Protein AF-A0A1G4BLD8-F1 (afdb_monomer)

Radius of gyration: 28.98 Å; Cα contacts (8 Å, |Δi|>4): 776; chains: 1; bounding box: 70×83×92 Å

Structure (mmCIF, N/CA/C/O backbone):
data_AF-A0A1G4BLD8-F1
#
_entry.id   AF-A0A1G4BLD8-F1
#
loop_
_atom_site.group_PDB
_atom_site.id
_atom_site.type_symbol
_atom_site.label_atom_id
_atom_site.label_alt_id
_atom_site.label_comp_id
_atom_site.label_asym_id
_atom_site.label_entity_id
_atom_site.label_seq_id
_atom_site.pdbx_PDB_ins_code
_atom_site.Cartn_x
_atom_site.Cartn_y
_atom_site.Cartn_z
_atom_site.occupancy
_atom_site.B_iso_or_equiv
_atom_site.auth_seq_id
_atom_site.auth_comp_id
_atom_site.auth_asym_id
_atom_site.auth_atom_id
_atom_site.pdbx_PDB_model_num
ATOM 1 N N . MET A 1 1 ? -45.450 58.702 0.136 1.00 36.50 1 MET A N 1
ATOM 2 C CA . MET A 1 1 ? -46.357 57.974 1.043 1.00 36.50 1 MET A CA 1
ATOM 3 C C . MET A 1 1 ? -45.516 57.601 2.248 1.00 36.50 1 MET A C 1
ATOM 5 O O . MET A 1 1 ? -44.671 56.732 2.124 1.00 36.50 1 MET A O 1
ATOM 9 N N . GLU A 1 2 ? -45.336 58.562 3.153 1.00 28.69 2 GLU A N 1
ATOM 10 C CA . GLU A 1 2 ? -46.090 58.679 4.422 1.00 28.69 2 GLU A CA 1
ATOM 11 C C . GLU A 1 2 ? -45.689 57.574 5.415 1.00 28.69 2 GLU A C 1
ATOM 13 O O . GLU A 1 2 ? -45.928 56.407 5.141 1.00 28.69 2 GLU A O 1
ATOM 18 N N . TYR A 1 3 ? -44.812 57.903 6.386 1.00 24.97 3 TYR A N 1
ATOM 19 C CA . TYR A 1 3 ? -45.141 58.276 7.792 1.00 24.97 3 TYR A CA 1
ATOM 20 C C . TYR A 1 3 ? -45.575 56.994 8.568 1.00 24.97 3 TYR A C 1
ATOM 22 O O . TYR A 1 3 ? -46.477 56.313 8.114 1.00 24.97 3 TYR A O 1
ATOM 30 N N . LEU A 1 4 ? -45.001 56.511 9.687 1.00 29.45 4 LEU A N 1
ATOM 31 C CA . LEU A 1 4 ? -44.552 57.147 10.937 1.00 29.45 4 LEU A CA 1
ATOM 32 C C . LEU A 1 4 ? -43.985 56.089 11.932 1.00 29.45 4 LEU A C 1
ATOM 34 O O . LEU A 1 4 ? -44.529 54.994 12.036 1.00 29.45 4 LEU A O 1
ATOM 38 N N . HIS A 1 5 ? -42.955 56.461 12.706 1.00 26.45 5 HIS A N 1
ATOM 39 C CA . HIS A 1 5 ? -42.658 56.026 14.104 1.00 26.45 5 HIS A CA 1
ATOM 40 C C . HIS A 1 5 ? -43.734 56.670 15.049 1.00 26.45 5 HIS A C 1
ATOM 42 O O . HIS A 1 5 ? -44.397 57.568 14.528 1.00 26.45 5 HIS A O 1
ATOM 48 N N . PRO A 1 6 ? -43.919 56.420 16.380 1.00 40.66 6 PRO A N 1
ATOM 49 C CA . PRO A 1 6 ? -42.990 55.835 17.360 1.00 40.66 6 PRO A CA 1
ATOM 50 C C . PRO A 1 6 ? -43.598 55.117 18.624 1.00 40.66 6 PRO A C 1
ATOM 52 O O . PRO A 1 6 ? -44.803 55.071 18.831 1.00 40.66 6 PRO A O 1
ATOM 55 N N . ASP A 1 7 ? -42.702 54.613 19.485 1.00 28.22 7 ASP A N 1
ATOM 56 C CA . ASP A 1 7 ? -42.646 54.747 20.962 1.00 28.22 7 ASP A CA 1
ATOM 57 C C . ASP A 1 7 ? -43.702 54.202 21.968 1.00 28.22 7 ASP A C 1
ATOM 59 O O . ASP A 1 7 ? -44.849 54.631 22.035 1.00 28.22 7 ASP A O 1
ATOM 63 N N . SER A 1 8 ? -43.128 53.485 22.956 1.00 25.41 8 SER A N 1
ATOM 64 C CA . SER A 1 8 ? -43.262 53.677 24.422 1.00 25.41 8 SER A CA 1
ATOM 65 C C . SER A 1 8 ? -44.280 52.890 25.264 1.00 25.41 8 SER A C 1
ATOM 67 O O . SER A 1 8 ? -45.318 52.436 24.801 1.00 25.41 8 SER A O 1
ATOM 69 N N . PHE A 1 9 ? -43.937 52.866 26.567 1.00 28.73 9 PHE A N 1
ATOM 70 C CA . PHE A 1 9 ? -44.594 52.353 27.784 1.00 28.73 9 PHE A CA 1
ATOM 71 C C . PHE A 1 9 ? -44.217 50.919 28.208 1.00 28.73 9 PHE A C 1
ATOM 73 O O . PHE A 1 9 ? -44.201 50.019 27.386 1.00 28.73 9 PHE A O 1
ATOM 80 N N . ALA A 1 10 ? -43.984 50.547 29.472 1.00 27.55 10 ALA A N 1
ATOM 81 C CA . ALA A 1 10 ? -43.599 51.159 30.756 1.00 27.55 10 ALA A CA 1
ATOM 82 C C . ALA A 1 10 ? -43.988 50.135 31.854 1.00 27.55 10 ALA A C 1
ATOM 84 O O . ALA A 1 10 ? -45.129 49.702 31.866 1.00 27.55 10 ALA A O 1
ATOM 85 N N . LEU A 1 11 ? -43.043 49.797 32.747 1.00 25.11 11 LEU A N 1
ATOM 86 C CA . LEU A 1 11 ? -43.141 49.603 34.217 1.00 25.11 11 LEU A CA 1
ATOM 87 C C . LEU A 1 11 ? -44.318 48.871 34.925 1.00 25.11 11 LEU A C 1
ATOM 89 O O . LEU A 1 11 ? -45.465 48.907 34.509 1.00 25.11 11 LEU A O 1
ATOM 93 N N . LEU A 1 12 ? -43.974 48.409 36.148 1.00 25.59 12 LEU A N 1
ATOM 94 C CA . LEU A 1 12 ? -44.774 47.855 37.273 1.00 25.59 12 LEU A CA 1
ATOM 95 C C . LEU A 1 12 ? -44.975 46.326 37.245 1.00 25.59 12 LEU A C 1
ATOM 97 O O . LEU A 1 12 ? -45.239 45.760 36.199 1.00 25.59 12 LEU A O 1
ATOM 101 N N . SER A 1 13 ? -44.885 45.548 38.331 1.00 27.38 13 SER A N 1
ATOM 102 C CA . SER A 1 13 ? -44.732 45.754 39.790 1.00 27.38 13 SER A CA 1
ATOM 103 C C . SER A 1 13 ? -44.603 44.343 40.420 1.00 27.38 13 SER A C 1
ATOM 105 O O . SER A 1 13 ? -45.290 43.434 39.978 1.00 27.38 13 SER A O 1
ATOM 107 N N . ALA A 1 14 ? -43.615 44.045 41.267 1.00 26.66 14 ALA A N 1
ATOM 108 C CA . ALA A 1 14 ? -43.660 44.055 42.739 1.00 26.66 14 ALA A CA 1
ATOM 109 C C . ALA A 1 14 ? -44.417 42.896 43.463 1.00 26.66 14 ALA A C 1
ATOM 111 O O . ALA A 1 14 ? -45.641 42.877 43.478 1.00 26.66 14 ALA A O 1
ATOM 112 N N . TRP A 1 15 ? -43.635 42.108 44.238 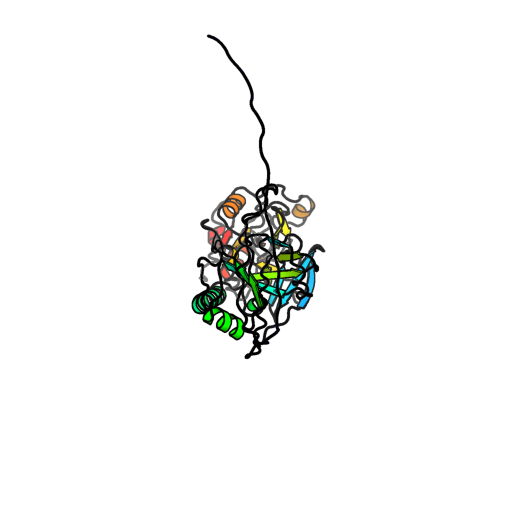1.00 26.22 15 TRP A N 1
ATOM 113 C CA . TRP A 1 15 ? -43.892 41.649 45.634 1.00 26.22 15 TRP A CA 1
ATOM 114 C C . TRP A 1 15 ? -44.706 40.329 45.873 1.00 26.22 15 TRP A C 1
ATOM 116 O O . TRP A 1 15 ? -45.299 39.810 44.938 1.00 26.22 15 TRP A O 1
ATOM 126 N N . PRO A 1 16 ? -44.627 39.680 47.069 1.00 44.59 16 PRO A N 1
ATOM 127 C CA . PRO A 1 16 ? -43.755 38.518 47.383 1.00 44.59 16 PRO A CA 1
ATOM 128 C C . PRO A 1 16 ? -44.524 37.388 48.133 1.00 44.59 16 PRO A C 1
ATOM 130 O O . PRO A 1 16 ? -45.746 37.435 48.150 1.00 44.59 16 PRO A O 1
ATOM 133 N N . ILE A 1 17 ? -43.840 36.425 48.798 1.00 27.92 17 ILE A N 1
ATOM 134 C CA . ILE A 1 17 ? -44.075 35.977 50.211 1.00 27.92 17 ILE A CA 1
ATOM 135 C C . ILE A 1 17 ? -43.635 34.515 50.510 1.00 27.92 17 ILE A C 1
ATOM 137 O O . ILE A 1 17 ? -44.126 33.558 49.928 1.00 27.92 17 ILE A O 1
ATOM 141 N N . GLN A 1 18 ? -42.724 34.428 51.493 1.00 27.41 18 GLN A N 1
ATOM 142 C CA . GLN A 1 18 ? -42.550 33.470 52.611 1.00 27.41 18 GLN A CA 1
ATOM 143 C C . GLN A 1 18 ? -42.287 31.955 52.425 1.00 27.41 18 GLN A C 1
ATOM 145 O O . GLN A 1 18 ? -43.149 31.154 52.090 1.00 27.41 18 GLN A O 1
ATOM 150 N N . ASN A 1 19 ? -41.087 31.590 52.899 1.00 31.39 19 ASN A N 1
ATOM 151 C CA . ASN A 1 19 ? -40.705 30.383 53.661 1.00 31.39 19 ASN A CA 1
ATOM 152 C C . ASN A 1 19 ? -41.587 30.177 54.922 1.00 31.39 19 ASN A C 1
ATOM 154 O O . ASN A 1 19 ? -42.021 31.191 55.477 1.00 31.39 19 ASN A O 1
ATOM 158 N N . PRO A 1 20 ? -41.764 28.947 55.476 1.00 37.38 20 PRO A N 1
ATOM 159 C CA . PRO A 1 20 ? -40.745 28.417 56.410 1.00 37.38 20 PRO A CA 1
ATOM 160 C C . PRO A 1 20 ? -40.609 26.874 56.583 1.00 37.38 20 PRO A C 1
ATOM 162 O O . PRO A 1 20 ? -41.570 26.121 56.528 1.00 37.38 20 PRO A O 1
ATOM 165 N N . LEU A 1 21 ? -39.364 26.465 56.885 1.00 27.05 21 LEU A N 1
ATOM 166 C CA . LEU A 1 21 ? -38.871 25.533 57.931 1.00 27.05 21 LEU A CA 1
ATOM 167 C C . LEU A 1 21 ? -39.675 24.257 58.305 1.00 27.05 21 LEU A C 1
ATOM 169 O O . LEU A 1 21 ? -40.769 24.354 58.847 1.00 27.05 21 LEU A O 1
ATOM 173 N N . THR A 1 22 ? -39.038 23.070 58.278 1.00 28.56 22 THR A N 1
ATOM 174 C CA . THR A 1 22 ? -38.459 22.376 59.470 1.00 28.56 22 THR A CA 1
ATOM 175 C C . THR A 1 22 ? -38.019 20.911 59.214 1.00 28.56 22 THR A C 1
ATOM 177 O O . THR A 1 22 ? -38.698 20.135 58.556 1.00 28.56 22 THR A O 1
ATOM 180 N N . ASN A 1 23 ? -36.845 20.586 59.778 1.00 25.28 23 ASN A N 1
ATOM 181 C CA . ASN A 1 23 ? -36.228 19.316 60.223 1.00 25.28 23 ASN A CA 1
ATOM 182 C C . ASN A 1 23 ? -36.955 17.955 60.062 1.00 25.28 23 ASN A C 1
ATOM 184 O O . ASN A 1 23 ? -38.036 17.761 60.604 1.00 25.28 23 ASN A O 1
ATOM 188 N N . SER A 1 24 ? -36.231 16.910 59.621 1.00 25.62 24 SER A N 1
ATOM 189 C CA . SER A 1 24 ? -35.529 15.950 60.516 1.00 25.62 24 SER A CA 1
ATOM 190 C C . SER A 1 24 ? -35.191 14.586 59.872 1.00 25.62 24 SER A C 1
ATOM 192 O O . SER A 1 24 ? -35.970 14.007 59.126 1.00 25.62 24 SER A O 1
ATOM 194 N N . SER A 1 25 ? -34.053 14.042 60.321 1.00 27.25 25 SER A N 1
ATOM 195 C CA . SER A 1 25 ? -33.676 12.620 60.444 1.00 27.25 25 SER A CA 1
ATOM 196 C C . SER A 1 25 ? -33.207 11.814 59.219 1.00 27.25 25 SER A C 1
ATOM 198 O O . SER A 1 25 ? -33.870 11.670 58.200 1.00 27.25 25 SER A O 1
ATOM 200 N N . GLN A 1 26 ? -32.006 11.259 59.407 1.00 27.52 26 GLN A N 1
ATOM 201 C CA . GLN A 1 26 ? -31.295 10.293 58.578 1.00 27.52 26 GLN A CA 1
ATOM 202 C C . GLN A 1 26 ? -31.992 8.924 58.573 1.00 27.52 26 GLN A C 1
ATOM 204 O O . GLN A 1 26 ? -32.399 8.429 59.623 1.00 27.52 26 GLN A O 1
ATOM 209 N N . SER A 1 27 ? -31.998 8.259 57.418 1.00 26.73 27 SER A N 1
ATOM 210 C CA . SER A 1 27 ? -32.019 6.798 57.327 1.00 26.73 27 SER A CA 1
ATOM 211 C C . SER A 1 27 ? -31.334 6.368 56.030 1.00 26.73 27 SER A C 1
ATOM 213 O O . SER A 1 27 ? -31.723 6.750 54.929 1.00 26.73 27 SER A O 1
ATOM 215 N N . THR A 1 28 ? -30.255 5.621 56.207 1.00 29.77 28 THR A N 1
ATOM 216 C CA . THR A 1 28 ? -29.416 4.958 55.212 1.00 29.77 28 THR A CA 1
ATOM 217 C C . THR A 1 28 ? -30.195 3.911 54.418 1.00 29.77 28 THR A C 1
ATOM 219 O O . THR A 1 28 ? -30.675 2.936 54.993 1.00 29.77 28 THR A O 1
ATOM 222 N N . SER A 1 29 ? -30.258 4.067 53.096 1.00 28.39 29 SER A N 1
ATOM 223 C CA . SER A 1 29 ? -30.400 2.956 52.145 1.00 28.39 29 SER A CA 1
ATOM 224 C C . SER A 1 29 ? -29.960 3.435 50.757 1.00 28.39 29 SER A C 1
ATOM 226 O O . SER A 1 29 ? -30.711 4.086 50.034 1.00 28.39 29 SER A O 1
ATOM 228 N N . ASP A 1 30 ? -28.703 3.151 50.413 1.00 26.78 30 ASP A N 1
ATOM 229 C CA . ASP A 1 30 ? -28.127 3.431 49.099 1.00 26.78 30 ASP A CA 1
ATOM 230 C C . ASP A 1 30 ? -28.758 2.511 48.045 1.00 26.78 30 ASP A C 1
ATOM 232 O O . ASP A 1 30 ? -28.301 1.402 47.780 1.00 26.78 30 ASP A O 1
ATOM 236 N N . PHE A 1 31 ? -29.845 2.987 47.444 1.00 27.98 31 PHE A N 1
ATOM 237 C CA . PHE A 1 31 ? -30.325 2.538 46.143 1.00 27.98 31 PHE A CA 1
ATOM 238 C C . PHE A 1 31 ? -29.864 3.565 45.107 1.00 27.98 31 PHE A C 1
ATOM 240 O O . PHE A 1 31 ? -30.338 4.702 45.106 1.00 27.98 31 PHE A O 1
ATOM 247 N N . TYR A 1 32 ? -28.953 3.171 44.213 1.00 27.02 32 TYR A N 1
ATOM 248 C CA . TYR A 1 32 ? -28.543 3.984 43.067 1.00 27.02 32 TYR A CA 1
ATOM 249 C C . TYR A 1 32 ? -29.757 4.276 42.167 1.00 27.02 32 TYR A C 1
ATOM 251 O O . TYR A 1 32 ? -30.127 3.485 41.302 1.00 27.02 32 TYR A O 1
ATOM 259 N N . ARG A 1 33 ? -30.391 5.434 42.372 1.00 24.23 33 ARG A N 1
ATOM 260 C CA . ARG A 1 33 ? -31.277 6.071 41.395 1.00 24.23 33 ARG A CA 1
ATOM 261 C C . ARG A 1 33 ? -30.409 6.878 40.433 1.00 24.23 33 ARG A C 1
ATOM 263 O O . ARG A 1 33 ? -29.765 7.839 40.848 1.00 24.23 33 ARG A O 1
ATOM 270 N N . LEU A 1 34 ? -30.416 6.507 39.151 1.00 27.50 34 LEU A N 1
ATOM 271 C CA . LEU A 1 34 ? -29.932 7.367 38.072 1.00 27.50 34 LEU A CA 1
ATOM 272 C C . LEU A 1 34 ? -30.760 8.661 38.074 1.00 27.50 34 LEU A C 1
ATOM 274 O O . LEU A 1 34 ? -31.916 8.674 37.649 1.00 27.50 34 LEU A O 1
ATOM 278 N N . ASN A 1 35 ? -30.166 9.747 38.564 1.00 24.56 35 ASN A N 1
ATOM 279 C CA . ASN A 1 35 ? -30.681 11.089 38.345 1.00 24.56 35 ASN A CA 1
ATOM 280 C C . ASN A 1 35 ? -30.452 11.469 36.882 1.00 24.56 35 ASN A C 1
ATOM 282 O O . ASN A 1 35 ? -29.320 11.563 36.412 1.00 24.56 35 ASN A O 1
ATOM 286 N N . VAL A 1 36 ? -31.555 11.712 36.182 1.00 38.72 36 VAL A N 1
ATOM 287 C CA . VAL A 1 36 ? -31.582 12.425 34.907 1.00 38.72 36 VAL A CA 1
ATOM 288 C C . VAL A 1 36 ? -31.177 13.876 35.193 1.00 38.72 36 VAL A C 1
ATOM 290 O O . VAL A 1 36 ? -31.897 14.590 35.889 1.00 38.72 36 VAL A O 1
ATOM 293 N N . LEU A 1 37 ? -30.018 14.306 34.689 1.00 25.27 37 LEU A N 1
ATOM 294 C CA . LEU A 1 37 ? -29.555 15.700 34.700 1.00 25.27 37 LEU A CA 1
ATOM 295 C C . LEU A 1 37 ? -29.176 16.147 33.268 1.00 25.27 37 LEU A C 1
ATOM 297 O O . LEU A 1 37 ? -28.914 15.299 32.414 1.00 25.27 37 LEU A O 1
ATOM 301 N N . PRO A 1 38 ? -29.255 17.460 32.974 1.00 27.12 38 PRO A N 1
ATOM 302 C CA . PRO A 1 38 ? -29.671 17.998 31.678 1.00 27.12 38 PRO A CA 1
ATOM 303 C C . PRO A 1 38 ? -28.539 18.182 30.656 1.00 27.12 38 PRO A C 1
ATOM 305 O O . PRO A 1 38 ? -27.357 18.176 30.984 1.00 27.12 38 PRO A O 1
ATOM 308 N N . MET A 1 39 ? -28.950 18.399 29.400 1.00 33.84 39 MET A N 1
ATOM 309 C CA . MET A 1 39 ? -28.124 18.727 28.231 1.00 33.84 39 MET A CA 1
ATOM 310 C C . MET A 1 39 ? -27.138 19.879 28.500 1.00 33.84 39 MET A C 1
ATOM 312 O O . MET A 1 39 ? -27.516 21.045 28.413 1.00 33.84 39 MET A O 1
ATOM 316 N N . ALA A 1 40 ? -25.865 19.567 28.743 1.00 26.03 40 ALA A N 1
ATOM 317 C CA . ALA A 1 40 ? -24.742 20.483 28.543 1.00 26.03 40 ALA A CA 1
ATOM 318 C C . ALA A 1 40 ? -23.426 19.690 28.442 1.00 26.03 40 ALA A C 1
ATOM 320 O O . ALA A 1 40 ? -23.140 18.863 29.298 1.00 26.03 40 ALA A O 1
ATOM 321 N N . ALA A 1 41 ? -22.647 19.969 27.390 1.00 26.53 41 ALA A N 1
ATOM 322 C CA . ALA A 1 41 ? -21.329 19.407 27.066 1.00 26.53 41 ALA A CA 1
ATOM 323 C C . ALA A 1 41 ? -21.277 17.873 26.877 1.00 26.53 41 ALA A C 1
ATOM 325 O O . ALA A 1 41 ? -21.076 17.101 27.810 1.00 26.53 41 ALA A O 1
ATOM 326 N N . ARG A 1 42 ? -21.390 17.425 25.616 1.00 34.38 42 ARG A N 1
ATOM 327 C CA . ARG A 1 42 ? -21.068 16.050 25.198 1.00 34.38 42 ARG A CA 1
ATOM 328 C C . ARG A 1 42 ? -19.558 15.812 25.345 1.00 34.38 42 ARG A C 1
ATOM 330 O O . ARG A 1 42 ? -18.800 15.982 24.396 1.00 34.38 42 ARG A O 1
ATOM 337 N N . ALA A 1 43 ? -19.132 15.470 26.556 1.00 29.70 43 ALA A N 1
ATOM 338 C CA . ALA A 1 43 ? -17.792 14.986 26.847 1.00 29.70 43 ALA A CA 1
ATOM 339 C C . ALA A 1 43 ? -17.560 13.626 26.165 1.00 29.70 43 ALA A C 1
ATOM 341 O O . ALA A 1 43 ? -18.489 12.815 26.061 1.00 29.70 43 ALA A O 1
ATOM 342 N N . LEU A 1 44 ? -16.320 13.389 25.712 1.00 35.28 44 LEU A N 1
ATOM 343 C CA . LEU A 1 44 ? -15.824 12.075 25.293 1.00 35.28 44 LEU A CA 1
ATOM 344 C C . LEU A 1 44 ? -16.286 11.032 26.322 1.00 35.28 44 LEU A C 1
ATOM 346 O O . LEU A 1 44 ? -15.841 11.062 27.466 1.00 35.28 44 LEU A O 1
ATOM 350 N N . HIS A 1 45 ? -17.171 10.116 25.937 1.00 32.12 45 HIS A N 1
ATOM 351 C CA . HIS A 1 45 ? -17.447 8.954 26.774 1.00 32.12 45 HIS A CA 1
ATOM 352 C C . HIS A 1 45 ? -16.359 7.922 26.482 1.00 32.12 45 HIS A C 1
ATOM 354 O O . HIS A 1 45 ? -16.499 7.072 25.604 1.00 32.12 45 HIS A O 1
ATOM 360 N N . PHE A 1 46 ? -15.244 8.035 27.206 1.00 36.66 46 PHE A N 1
ATOM 361 C CA . PHE A 1 46 ? -14.245 6.976 27.300 1.00 36.66 46 PHE A CA 1
ATOM 362 C C . PHE A 1 46 ? -14.864 5.830 28.103 1.00 36.66 46 PHE A C 1
ATOM 364 O O . PHE A 1 46 ? -14.733 5.751 29.320 1.00 36.66 46 PHE A O 1
ATOM 371 N N . VAL A 1 47 ? -15.583 4.935 27.431 1.00 35.78 47 VAL A N 1
ATOM 372 C CA . VAL A 1 47 ? -15.947 3.659 28.041 1.00 35.78 47 VAL A CA 1
ATOM 373 C C . VAL A 1 47 ? -14.786 2.706 27.787 1.00 35.78 47 VAL A C 1
ATOM 375 O O . VAL A 1 47 ? -14.817 1.887 26.873 1.00 35.78 47 VAL A O 1
ATOM 378 N N . CYS A 1 48 ? -13.735 2.827 28.603 1.00 34.12 48 CYS A N 1
ATOM 379 C CA . CYS A 1 48 ? -12.812 1.717 28.805 1.00 34.12 48 CYS A CA 1
ATOM 380 C C . CYS A 1 48 ? -13.603 0.626 29.533 1.00 34.12 48 CYS A C 1
ATOM 382 O O . CYS A 1 48 ? -13.596 0.547 30.760 1.00 34.12 48 CYS A O 1
ATOM 384 N N . LEU A 1 49 ? -14.306 -0.215 28.775 1.00 35.72 49 LEU A N 1
ATOM 385 C CA . LEU A 1 49 ? -14.655 -1.542 29.253 1.00 35.72 49 LEU A CA 1
ATOM 386 C C . LEU A 1 49 ? -13.327 -2.278 29.417 1.00 35.72 49 LEU A C 1
ATOM 388 O O . LEU A 1 49 ? -12.828 -2.916 28.495 1.00 35.72 49 LEU A O 1
ATOM 392 N N . ALA A 1 50 ? -12.720 -2.138 30.596 1.00 34.31 50 ALA A N 1
ATOM 393 C CA . ALA A 1 50 ? -11.751 -3.094 31.090 1.00 34.31 50 ALA A CA 1
ATOM 394 C C . ALA A 1 50 ? -12.531 -4.389 31.336 1.00 34.31 50 ALA A C 1
ATOM 396 O O . ALA A 1 50 ? -12.918 -4.706 32.459 1.00 34.31 50 ALA A O 1
ATOM 397 N N . GLY A 1 51 ? -12.854 -5.096 30.250 1.00 33.00 51 GLY A N 1
ATOM 398 C CA . GLY A 1 51 ? -13.287 -6.472 30.344 1.00 33.00 51 GLY A CA 1
ATOM 399 C C . GLY A 1 51 ? -12.183 -7.205 31.085 1.00 33.00 51 GLY A C 1
ATOM 400 O O . GLY A 1 51 ? -11.015 -7.121 30.702 1.00 33.00 51 GLY A O 1
ATOM 401 N N . ILE A 1 52 ? -12.536 -7.882 32.173 1.00 36.97 52 ILE A N 1
ATOM 402 C CA . ILE A 1 52 ? -11.696 -8.946 32.706 1.00 36.97 52 ILE A CA 1
ATOM 403 C C . ILE A 1 52 ? -11.546 -9.910 31.529 1.00 36.97 52 ILE A C 1
ATOM 405 O O . ILE A 1 52 ? -12.492 -10.617 31.197 1.00 36.97 52 ILE A O 1
ATOM 409 N N . ALA A 1 53 ? -10.418 -9.832 30.820 1.00 38.22 53 ALA A N 1
ATOM 410 C CA . ALA A 1 53 ? -10.118 -10.702 29.700 1.00 38.22 53 ALA A CA 1
ATOM 411 C C . ALA A 1 53 ? -10.085 -12.125 30.258 1.00 38.22 53 ALA A C 1
ATOM 413 O O . ALA A 1 53 ? -9.127 -12.531 30.911 1.00 38.22 53 ALA A O 1
ATOM 414 N N . THR A 1 54 ? -11.176 -12.864 30.087 1.00 39.44 54 THR A N 1
ATOM 415 C CA . THR A 1 54 ? -11.270 -14.262 30.519 1.00 39.44 54 THR A CA 1
ATOM 416 C C . THR A 1 54 ? -10.463 -15.175 29.597 1.00 39.44 54 THR A C 1
ATOM 418 O O . THR A 1 54 ? -10.111 -16.287 29.983 1.00 39.44 54 THR A O 1
ATOM 421 N N . THR A 1 55 ? -10.081 -14.676 28.420 1.00 44.41 55 THR A N 1
ATOM 422 C CA . THR A 1 55 ? -9.139 -15.293 27.489 1.00 44.41 55 THR A CA 1
ATOM 423 C C . THR A 1 55 ? -8.023 -14.305 27.165 1.00 44.41 55 THR A C 1
ATOM 425 O O . THR A 1 55 ? -8.265 -13.259 26.564 1.00 44.41 55 THR A O 1
ATOM 428 N N . ILE A 1 56 ? -6.787 -14.633 27.551 1.00 52.00 56 ILE A N 1
ATOM 429 C CA . ILE A 1 56 ? -5.597 -13.942 27.046 1.00 52.00 56 ILE A CA 1
ATOM 430 C C . ILE A 1 56 ? -5.502 -14.301 25.561 1.00 52.00 56 ILE A C 1
ATOM 432 O O . ILE A 1 56 ? -5.062 -15.394 25.212 1.00 52.00 56 ILE A O 1
ATOM 436 N N . VAL A 1 57 ? -5.985 -13.419 24.687 1.00 68.38 57 VAL A N 1
ATOM 437 C CA . VAL A 1 57 ? -5.738 -13.543 23.249 1.00 68.38 57 VAL A CA 1
ATOM 438 C C . VAL A 1 57 ? -4.279 -13.165 23.026 1.00 68.38 57 VAL A C 1
ATOM 440 O O . VAL A 1 57 ? -3.893 -12.015 23.229 1.00 68.38 57 VAL A O 1
ATOM 443 N N . GLU A 1 58 ? -3.456 -14.147 22.665 1.00 76.75 58 GLU A N 1
ATOM 444 C CA . GLU A 1 58 ? -2.047 -13.924 22.354 1.00 76.75 58 GLU A CA 1
ATOM 445 C C . GLU A 1 58 ? -1.944 -13.081 21.075 1.00 76.75 58 GLU A C 1
ATOM 447 O O . GLU A 1 58 ? -2.354 -13.506 19.994 1.00 76.75 58 GLU A O 1
ATOM 452 N N . ARG A 1 59 ? -1.440 -11.851 21.216 1.00 86.62 59 ARG A N 1
ATOM 453 C CA . ARG A 1 59 ? -1.132 -10.942 20.108 1.00 86.62 59 ARG A CA 1
ATOM 454 C C . ARG A 1 59 ? 0.360 -10.716 20.036 1.00 86.62 59 ARG A C 1
ATOM 456 O O . ARG A 1 59 ? 1.043 -10.707 21.062 1.00 86.62 59 ARG A O 1
ATOM 463 N N . ASN A 1 60 ? 0.855 -10.464 18.832 1.00 90.44 60 ASN A N 1
ATOM 464 C CA . ASN A 1 60 ? 2.236 -10.048 18.692 1.00 90.44 60 ASN A CA 1
ATOM 465 C C . ASN A 1 60 ? 2.390 -8.611 19.214 1.00 90.44 60 ASN A C 1
ATOM 467 O O . ASN A 1 60 ? 1.652 -7.729 18.768 1.00 90.44 60 ASN A O 1
ATOM 471 N N . PRO A 1 61 ? 3.344 -8.346 20.120 1.00 88.88 61 PRO A N 1
ATOM 472 C CA . PRO A 1 61 ? 3.564 -7.000 20.622 1.00 88.88 61 PRO A CA 1
ATOM 473 C C . PRO A 1 61 ? 4.061 -6.081 19.503 1.00 88.88 61 PRO A C 1
ATOM 475 O O . PRO A 1 61 ? 4.878 -6.480 18.665 1.00 88.88 61 PRO A O 1
ATOM 478 N N . LEU A 1 62 ? 3.608 -4.827 19.526 1.00 92.75 62 LEU A N 1
ATOM 479 C CA . LEU A 1 62 ? 4.132 -3.798 18.638 1.00 92.75 62 LEU A CA 1
ATOM 480 C C . LEU A 1 62 ? 5.586 -3.498 18.997 1.00 92.75 62 LEU A C 1
ATOM 482 O O . LEU A 1 62 ? 5.894 -3.045 20.098 1.00 92.75 62 LEU A O 1
ATOM 486 N N . THR A 1 63 ? 6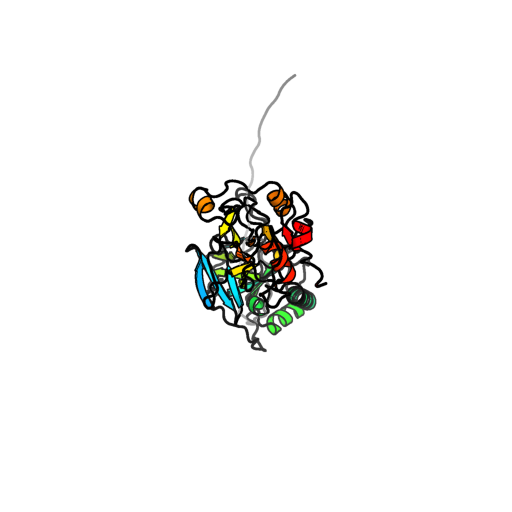.478 -3.717 18.035 1.00 92.81 63 THR A N 1
ATOM 487 C CA . THR A 1 63 ? 7.898 -3.379 18.167 1.00 92.81 63 THR A CA 1
ATOM 488 C C . THR A 1 63 ? 8.238 -2.252 17.203 1.00 92.81 63 THR A C 1
ATOM 490 O O . THR A 1 63 ? 8.244 -2.455 15.989 1.00 92.81 63 THR A O 1
ATOM 493 N N . LEU A 1 64 ? 8.509 -1.054 17.726 1.00 88.31 64 LEU A N 1
ATOM 494 C CA . LEU A 1 64 ? 9.008 0.065 16.923 1.00 88.31 64 LEU A CA 1
ATOM 495 C C . LEU A 1 64 ? 10.430 -0.246 16.449 1.00 88.31 64 LEU A C 1
ATOM 497 O O . LEU A 1 64 ? 11.292 -0.594 17.251 1.00 88.31 64 LEU A O 1
ATOM 501 N N . SER A 1 65 ? 10.670 -0.110 15.147 1.00 84.31 65 SER A N 1
ATOM 502 C CA . SER A 1 65 ? 11.976 -0.362 14.541 1.00 84.31 65 SER A CA 1
ATOM 503 C C . SER A 1 65 ? 12.764 0.935 14.365 1.00 84.31 65 SER A C 1
ATOM 505 O O . SER A 1 65 ? 13.811 1.111 14.980 1.00 84.31 65 SER A O 1
ATOM 507 N N . HIS A 1 66 ? 12.272 1.852 13.531 1.00 83.25 66 HIS A N 1
ATOM 508 C CA . HIS A 1 66 ? 12.933 3.120 13.217 1.00 83.25 66 HIS A CA 1
ATOM 509 C C . HIS A 1 66 ? 11.938 4.111 12.601 1.00 83.25 66 HIS A C 1
ATOM 511 O O . HIS A 1 66 ? 10.780 3.769 12.347 1.00 83.25 66 HIS A O 1
ATOM 517 N N . THR A 1 67 ? 12.387 5.345 12.369 1.00 85.38 67 THR A N 1
ATOM 518 C CA . THR A 1 67 ? 11.612 6.370 11.667 1.00 85.38 67 THR A CA 1
ATOM 519 C C . THR A 1 67 ? 12.052 6.514 10.212 1.00 85.38 67 THR A C 1
ATOM 521 O O . THR A 1 67 ? 13.240 6.456 9.897 1.00 85.38 67 THR A O 1
ATOM 524 N N . VAL A 1 68 ? 11.087 6.732 9.321 1.00 81.75 68 VAL A N 1
ATOM 525 C CA . VAL A 1 68 ? 11.295 7.087 7.912 1.00 81.75 68 VAL A CA 1
ATOM 526 C C . VAL A 1 68 ? 11.072 8.587 7.766 1.00 81.75 68 VAL A C 1
ATOM 528 O O . VAL A 1 68 ? 10.144 9.150 8.349 1.00 81.75 68 VAL A O 1
ATOM 531 N N . ASN A 1 69 ? 11.965 9.259 7.034 1.00 73.94 69 ASN A N 1
ATOM 532 C CA . ASN A 1 69 ? 11.950 10.717 6.852 1.00 73.94 69 ASN A CA 1
ATOM 533 C C . ASN A 1 69 ? 11.918 11.511 8.178 1.00 73.94 69 ASN A C 1
ATOM 535 O O . ASN A 1 69 ? 11.458 12.648 8.224 1.00 73.94 69 ASN A O 1
ATOM 539 N N . GLY A 1 70 ? 12.395 10.895 9.269 1.00 68.00 70 GLY A N 1
ATOM 540 C CA . GLY A 1 70 ? 12.417 11.466 10.616 1.00 68.00 70 GLY A CA 1
ATOM 541 C C . GLY A 1 70 ? 11.053 11.610 11.300 1.00 68.00 70 GLY A C 1
ATOM 542 O O . GLY A 1 70 ? 11.023 12.108 12.423 1.00 68.00 70 GLY A O 1
ATOM 543 N N . LEU A 1 71 ? 9.950 11.193 10.663 1.00 78.81 71 LEU A N 1
ATOM 544 C CA . LEU A 1 71 ? 8.591 11.500 11.130 1.00 78.81 71 LEU A CA 1
ATOM 545 C C . LEU A 1 71 ? 7.601 10.322 11.043 1.00 78.81 71 LEU A C 1
ATOM 547 O O . LEU A 1 71 ? 6.710 10.235 11.882 1.00 78.81 71 LEU A O 1
ATOM 551 N N . ASP A 1 72 ? 7.735 9.425 10.064 1.00 88.38 72 ASP A N 1
ATOM 552 C CA . ASP A 1 72 ? 6.861 8.251 9.922 1.00 88.38 72 ASP A CA 1
ATOM 553 C C . ASP A 1 72 ? 7.449 7.052 10.676 1.00 88.38 72 ASP A C 1
ATOM 555 O O . ASP A 1 72 ? 8.667 6.877 10.702 1.00 88.38 72 ASP A O 1
ATOM 559 N N . HIS A 1 73 ? 6.617 6.203 11.281 1.00 90.88 73 HIS A N 1
ATOM 560 C CA . HIS A 1 73 ? 7.085 5.090 12.113 1.00 90.88 73 HIS A CA 1
ATOM 561 C C . HIS A 1 73 ? 7.042 3.753 11.375 1.00 90.88 73 HIS A C 1
ATOM 563 O O . HIS A 1 73 ? 6.013 3.365 10.827 1.00 90.88 73 HIS A O 1
ATOM 569 N N . VAL A 1 74 ? 8.144 3.003 11.423 1.00 93.75 74 VAL A N 1
ATOM 570 C CA . VAL A 1 74 ? 8.179 1.595 11.015 1.00 93.75 74 VAL A CA 1
ATOM 571 C C . VAL A 1 74 ? 8.084 0.726 12.255 1.00 93.75 74 VAL A C 1
ATOM 573 O O . VAL A 1 74 ? 8.860 0.887 13.199 1.00 93.75 74 VAL A O 1
ATOM 576 N N . PHE A 1 75 ? 7.149 -0.215 12.247 1.00 95.06 75 PHE A N 1
ATOM 577 C CA . PHE A 1 75 ? 6.922 -1.128 13.360 1.00 95.06 75 PHE A CA 1
ATOM 578 C C . PHE A 1 75 ? 6.656 -2.550 12.871 1.00 95.06 75 PHE A C 1
ATOM 580 O O . PHE A 1 75 ? 6.353 -2.782 11.699 1.00 95.06 75 PHE A O 1
ATOM 587 N N . GLN A 1 76 ? 6.783 -3.509 13.780 1.00 95.44 76 GLN A N 1
ATOM 588 C CA . GLN A 1 76 ? 6.535 -4.921 13.521 1.00 95.44 76 GLN A CA 1
ATOM 589 C C . GLN A 1 76 ? 5.426 -5.459 14.417 1.00 95.44 76 GLN A C 1
ATOM 591 O O . GLN A 1 76 ? 5.340 -5.099 15.591 1.00 95.44 76 GLN A O 1
ATOM 596 N N . LEU A 1 77 ? 4.613 -6.345 13.840 1.00 94.56 77 LEU A N 1
ATOM 597 C CA . LEU A 1 77 ? 3.682 -7.224 14.545 1.00 94.56 77 LEU A CA 1
ATOM 598 C C . LEU A 1 77 ? 4.025 -8.655 14.124 1.00 94.56 77 LEU A C 1
ATOM 600 O O . LEU A 1 77 ? 3.707 -9.093 13.014 1.00 94.56 77 LEU A O 1
ATOM 604 N N . GLY A 1 78 ? 4.774 -9.349 14.980 1.00 91.62 78 GLY A N 1
ATOM 605 C CA . GLY A 1 78 ? 5.301 -10.681 14.697 1.00 91.62 78 GLY A CA 1
ATOM 606 C C . GLY A 1 78 ? 6.326 -10.625 13.567 1.00 91.62 78 GLY A C 1
ATOM 607 O O . GLY A 1 78 ? 7.315 -9.905 13.653 1.00 91.62 78 GLY A O 1
ATOM 608 N N . ASN A 1 79 ? 6.076 -11.356 12.481 1.00 90.81 79 ASN A N 1
ATOM 609 C CA . ASN A 1 79 ? 6.938 -11.367 11.293 1.00 90.81 79 ASN A CA 1
ATOM 610 C C . ASN A 1 79 ? 6.521 -10.358 10.205 1.00 90.81 79 ASN A C 1
ATOM 612 O O . ASN A 1 79 ? 7.058 -10.392 9.096 1.00 90.81 79 ASN A O 1
ATOM 616 N N . ARG A 1 80 ? 5.535 -9.495 10.479 1.00 94.44 80 ARG A N 1
ATOM 617 C CA . ARG A 1 80 ? 5.019 -8.517 9.515 1.00 94.44 80 ARG A CA 1
ATOM 618 C C . ARG A 1 80 ? 5.517 -7.122 9.866 1.00 94.44 80 ARG A C 1
ATOM 620 O O . ARG A 1 80 ? 5.313 -6.656 10.984 1.00 94.44 80 ARG A O 1
ATOM 627 N N . SER A 1 81 ? 6.116 -6.454 8.887 1.00 95.56 81 SER A N 1
ATOM 628 C CA . SER A 1 81 ? 6.561 -5.063 8.994 1.00 95.56 81 SER A CA 1
ATOM 629 C C . SER A 1 81 ? 5.514 -4.112 8.424 1.00 95.56 81 SER A C 1
ATOM 631 O O . SER A 1 81 ? 4.900 -4.398 7.391 1.00 95.56 81 SER A O 1
ATOM 633 N N . TYR A 1 82 ? 5.351 -2.962 9.067 1.00 96.81 82 TYR A N 1
ATOM 634 C CA . TYR A 1 82 ? 4.398 -1.928 8.688 1.00 96.81 82 TYR A CA 1
ATOM 635 C C . TYR A 1 82 ? 5.036 -0.542 8.740 1.00 96.81 82 TYR A C 1
ATOM 637 O O . TYR A 1 82 ? 5.950 -0.297 9.523 1.00 96.81 82 TYR A O 1
ATOM 645 N N . LEU A 1 83 ? 4.512 0.363 7.921 1.00 96.25 83 LEU A N 1
ATOM 646 C CA . LEU A 1 83 ? 4.751 1.801 7.969 1.00 96.25 83 LEU A CA 1
ATOM 647 C C . LEU A 1 83 ? 3.475 2.487 8.458 1.00 96.25 83 LEU A C 1
ATOM 649 O O . LEU A 1 83 ? 2.408 2.240 7.898 1.00 96.25 83 LEU A O 1
ATOM 653 N N . ALA A 1 84 ? 3.588 3.366 9.446 1.00 94.62 84 ALA A N 1
ATOM 654 C CA . ALA A 1 84 ? 2.549 4.306 9.844 1.00 94.62 84 ALA A CA 1
ATOM 655 C C . ALA A 1 84 ? 2.915 5.723 9.397 1.00 94.62 84 ALA A C 1
ATOM 657 O O . ALA A 1 84 ? 4.020 6.192 9.670 1.00 94.62 84 ALA A O 1
ATOM 658 N N . THR A 1 85 ? 1.975 6.422 8.757 1.00 91.69 85 THR A N 1
ATOM 659 C CA . THR A 1 85 ? 2.167 7.811 8.303 1.00 91.69 85 THR A CA 1
ATOM 660 C C . THR A 1 85 ? 1.951 8.819 9.432 1.00 91.69 85 THR A C 1
ATOM 662 O O . THR A 1 85 ? 1.101 9.707 9.342 1.00 91.69 85 THR A O 1
ATOM 665 N N . SER A 1 86 ? 2.686 8.658 10.529 1.00 86.44 86 SER A N 1
ATOM 666 C CA . SER A 1 86 ? 2.562 9.456 11.755 1.00 86.44 86 SER A CA 1
ATOM 667 C C . SER A 1 86 ? 2.853 10.945 11.555 1.00 86.44 86 SER A C 1
ATOM 669 O O . SER A 1 86 ? 2.348 11.785 12.302 1.00 86.44 86 SER A O 1
ATOM 671 N N . ALA A 1 87 ? 3.589 11.293 10.496 1.00 85.31 87 ALA A N 1
ATOM 672 C CA . ALA A 1 87 ? 3.829 12.669 10.077 1.00 85.31 87 ALA A CA 1
ATOM 673 C C . ALA A 1 87 ? 2.580 13.365 9.500 1.00 85.31 87 ALA A C 1
ATOM 675 O O . ALA A 1 87 ? 2.501 14.593 9.473 1.00 85.31 87 ALA A O 1
ATOM 676 N N . SER A 1 88 ? 1.615 12.583 9.009 1.00 84.88 88 SER A N 1
ATOM 677 C CA . SER A 1 88 ? 0.364 13.042 8.392 1.00 84.88 88 SER A CA 1
ATOM 678 C C . SER A 1 88 ? -0.800 12.165 8.876 1.00 84.88 88 SER A C 1
ATOM 680 O O . SER A 1 88 ? -1.315 11.327 8.128 1.00 84.88 88 SER A O 1
ATOM 682 N N . PRO A 1 89 ? -1.193 12.293 10.160 1.00 85.06 89 PRO A N 1
ATOM 683 C CA . PRO A 1 89 ? -2.250 11.465 10.722 1.00 85.06 89 PRO A CA 1
ATOM 684 C C . PRO A 1 89 ? -3.570 11.714 9.985 1.00 85.06 89 PRO A C 1
ATOM 686 O O . PRO A 1 89 ? -3.899 12.846 9.632 1.00 85.06 89 PRO A O 1
ATOM 689 N N . LEU A 1 90 ? -4.351 10.650 9.794 1.00 83.19 90 LEU A N 1
ATOM 690 C CA . LEU A 1 90 ? -5.680 10.721 9.180 1.00 83.19 90 LEU A CA 1
ATOM 691 C C . LEU A 1 90 ? -6.647 11.534 10.036 1.00 83.19 90 LEU A C 1
ATOM 693 O O . LEU A 1 90 ? -7.536 12.201 9.515 1.00 83.19 90 LEU A O 1
ATOM 697 N N . HIS A 1 91 ? -6.495 11.434 11.355 1.00 79.25 91 HIS A N 1
ATOM 698 C CA . HIS A 1 91 ? -7.341 12.130 12.306 1.00 79.25 91 HIS A CA 1
ATOM 699 C C . HIS A 1 91 ? -6.570 12.415 13.596 1.00 79.25 91 HIS A C 1
ATOM 701 O O . HIS A 1 91 ? -5.777 11.592 14.055 1.00 79.25 91 HIS A O 1
ATOM 707 N N . VAL A 1 92 ? -6.849 13.563 14.211 1.00 80.12 92 VAL A N 1
ATOM 708 C CA . VAL A 1 92 ? -6.370 13.918 15.551 1.00 80.12 92 VAL A CA 1
ATOM 709 C C . VAL A 1 92 ? -7.581 14.182 16.437 1.00 80.12 92 VAL A C 1
ATOM 711 O O . VAL A 1 92 ? -8.463 14.954 16.069 1.00 80.12 92 VAL A O 1
ATOM 714 N N . VAL A 1 93 ? -7.672 13.492 17.568 1.00 74.50 93 VAL A N 1
ATOM 715 C CA . VAL A 1 93 ? -8.795 13.581 18.508 1.00 74.50 93 VAL A CA 1
ATOM 716 C C . VAL A 1 93 ? -8.275 14.151 19.821 1.00 74.50 93 VAL A C 1
ATOM 718 O O . VAL A 1 93 ? -7.339 13.606 20.401 1.00 74.50 93 VAL A O 1
ATOM 721 N N . ALA A 1 94 ? -8.876 15.237 20.305 1.00 66.56 94 ALA A N 1
ATOM 722 C CA . ALA A 1 94 ? -8.568 15.754 21.634 1.00 66.56 94 ALA A CA 1
ATOM 723 C C . ALA A 1 94 ? -9.070 14.774 22.698 1.00 66.56 94 ALA A C 1
ATOM 725 O O . ALA A 1 94 ? -10.210 14.306 22.637 1.00 66.56 94 ALA A O 1
ATOM 726 N N . THR A 1 95 ? -8.231 14.464 23.678 1.00 61.31 95 THR A N 1
ATOM 727 C CA . THR A 1 95 ? -8.616 13.552 24.750 1.00 61.31 95 THR A CA 1
ATOM 728 C C . THR A 1 95 ? -9.236 14.285 25.932 1.00 61.31 95 THR A C 1
ATOM 730 O O . THR A 1 95 ? -8.767 15.352 26.321 1.00 61.31 95 THR A O 1
ATOM 733 N N . ALA A 1 96 ? -10.251 13.683 26.561 1.00 51.16 96 ALA A N 1
ATOM 734 C CA . ALA A 1 96 ? -10.639 14.051 27.922 1.00 51.16 96 ALA A CA 1
ATOM 735 C C . ALA A 1 96 ? -9.537 13.631 28.915 1.00 51.16 96 ALA A C 1
ATOM 737 O O . ALA A 1 96 ? -8.733 12.750 28.608 1.00 51.16 96 ALA A O 1
ATOM 738 N N . ALA A 1 97 ? -9.514 14.239 30.106 1.00 43.56 97 ALA A N 1
ATOM 739 C CA . ALA A 1 97 ? -8.474 14.040 31.123 1.00 43.56 97 ALA A CA 1
ATOM 740 C C . ALA A 1 97 ? -8.220 12.563 31.512 1.00 43.56 97 ALA A C 1
ATOM 742 O O . ALA A 1 97 ? -7.119 12.237 31.942 1.00 43.56 97 ALA A O 1
ATOM 743 N N . ASP A 1 98 ? -9.186 11.666 31.287 1.00 43.62 98 ASP A N 1
ATOM 744 C CA . ASP A 1 98 ? -9.097 10.236 31.615 1.00 43.62 98 ASP A CA 1
ATOM 745 C C . ASP A 1 98 ? -8.437 9.365 30.521 1.00 43.62 98 ASP A C 1
ATOM 747 O O . ASP A 1 98 ? -8.206 8.174 30.728 1.00 43.62 98 ASP A O 1
ATOM 751 N N . ALA A 1 99 ? -8.075 9.923 29.356 1.00 47.62 99 ALA A N 1
ATOM 752 C CA . ALA A 1 99 ? -7.384 9.174 28.292 1.00 47.62 99 ALA A CA 1
ATOM 753 C C . ALA A 1 99 ? -5.884 8.940 28.559 1.00 47.62 99 ALA A C 1
ATOM 755 O O . ALA A 1 99 ? -5.173 8.397 27.711 1.00 47.62 99 ALA A O 1
ATOM 756 N N . GLN A 1 100 ? -5.407 9.304 29.751 1.00 49.12 100 GLN A N 1
ATOM 757 C CA . GLN A 1 100 ? -4.034 9.107 30.234 1.00 49.12 100 GLN A CA 1
ATOM 758 C C . GLN A 1 100 ? -3.581 7.628 30.253 1.00 49.12 100 GLN A C 1
ATOM 760 O O . GLN A 1 100 ? -2.423 7.341 30.540 1.00 49.12 100 GLN A O 1
ATOM 765 N N . ALA A 1 101 ? -4.462 6.676 29.923 1.00 55.16 101 ALA A N 1
ATOM 766 C CA . ALA A 1 101 ? -4.189 5.239 29.882 1.00 55.16 101 ALA A CA 1
ATOM 767 C C . ALA A 1 101 ? -3.613 4.714 28.546 1.00 55.16 101 ALA A C 1
ATOM 769 O O . ALA A 1 101 ? -3.472 3.497 28.386 1.00 55.16 101 ALA A O 1
ATOM 770 N N . ILE A 1 102 ? -3.341 5.574 27.558 1.00 63.66 102 ILE A N 1
ATOM 771 C CA . ILE A 1 102 ? -2.592 5.200 26.346 1.00 63.66 102 ILE A CA 1
ATOM 772 C C . ILE A 1 102 ? -1.237 5.895 26.408 1.00 63.66 102 ILE A C 1
ATOM 774 O O . ILE A 1 102 ? -1.125 7.088 26.134 1.00 63.66 102 ILE A O 1
ATOM 778 N N . THR A 1 103 ? -0.222 5.139 26.810 1.00 67.81 103 THR A N 1
ATOM 779 C CA . THR A 1 103 ? 1.144 5.632 27.035 1.00 67.81 103 THR A CA 1
ATOM 780 C C . THR A 1 103 ? 2.125 5.198 25.947 1.00 67.81 103 THR A C 1
ATOM 782 O O . THR A 1 103 ? 3.235 5.718 25.896 1.00 67.81 103 THR A O 1
ATOM 785 N N . ALA A 1 104 ? 1.724 4.272 25.070 1.00 81.38 104 ALA A N 1
ATOM 786 C CA . ALA A 1 104 ? 2.532 3.754 23.971 1.00 81.38 104 ALA A CA 1
ATOM 787 C C . ALA A 1 104 ? 1.691 3.617 22.687 1.00 81.38 104 ALA A C 1
ATOM 789 O O . ALA A 1 104 ? 0.469 3.462 22.788 1.00 81.38 104 ALA A O 1
ATOM 790 N N . PRO A 1 105 ? 2.322 3.660 21.496 1.00 89.31 105 PRO A N 1
ATOM 791 C CA . PRO A 1 105 ? 1.648 3.364 20.239 1.00 89.31 105 PRO A CA 1
ATOM 792 C C . PRO A 1 105 ? 1.015 1.974 20.252 1.00 89.31 105 PRO A C 1
ATOM 794 O O . PRO A 1 105 ? 1.667 1.005 20.640 1.00 89.31 105 PRO A O 1
ATOM 797 N N . ALA A 1 106 ? -0.233 1.883 19.801 1.00 90.81 106 ALA A N 1
ATOM 798 C CA . ALA A 1 106 ? -1.000 0.645 19.798 1.00 90.81 106 ALA A CA 1
ATOM 799 C C . ALA A 1 106 ? -1.622 0.385 18.415 1.00 90.81 106 ALA A C 1
ATOM 801 O O . ALA A 1 106 ? -2.161 1.313 17.798 1.00 90.81 106 ALA A O 1
ATOM 802 N N . PRO A 1 107 ? -1.595 -0.862 17.918 1.00 94.50 107 PRO A N 1
ATOM 803 C CA . PRO A 1 107 ? -2.423 -1.277 16.796 1.00 94.50 107 PRO A CA 1
ATOM 804 C C . PRO A 1 107 ? -3.905 -1.058 17.110 1.00 94.50 107 PRO A C 1
ATOM 806 O O . PRO A 1 107 ? -4.394 -1.383 18.193 1.00 94.50 107 PRO A O 1
ATOM 809 N N . ALA A 1 108 ? -4.642 -0.519 16.149 1.00 94.31 108 ALA A N 1
ATOM 810 C CA . ALA A 1 108 ? -6.071 -0.307 16.289 1.00 94.31 108 ALA A CA 1
ATOM 811 C C . ALA A 1 108 ? -6.817 -0.675 15.008 1.00 94.31 108 ALA A C 1
ATOM 813 O O . ALA A 1 108 ? -6.247 -0.707 13.921 1.00 94.31 108 ALA A O 1
ATOM 814 N N . THR A 1 109 ? -8.117 -0.918 15.133 1.00 95.81 109 THR A N 1
ATOM 815 C CA . THR A 1 109 ? -9.028 -1.145 14.012 1.00 95.81 109 THR A CA 1
ATOM 816 C C . THR A 1 109 ? -10.184 -0.174 14.114 1.00 95.81 109 THR A C 1
ATOM 818 O O . THR A 1 109 ? -10.905 -0.178 15.108 1.00 95.81 109 THR A O 1
ATOM 821 N N . HIS A 1 110 ? -10.392 0.637 13.083 1.00 93.81 110 HIS A N 1
ATOM 822 C CA . HIS A 1 110 ? -11.557 1.498 12.986 1.00 93.81 110 HIS A CA 1
ATOM 823 C C . HIS A 1 110 ? -12.713 0.795 12.269 1.00 93.81 110 HIS A C 1
ATOM 825 O O . HIS A 1 110 ? -12.559 0.278 11.160 1.00 93.81 110 HIS A O 1
ATOM 831 N N . ILE A 1 111 ? -13.884 0.797 12.901 1.00 92.88 111 ILE A N 1
ATOM 832 C CA . ILE A 1 111 ? -15.133 0.269 12.358 1.00 92.88 111 ILE A CA 1
ATOM 833 C C . ILE A 1 111 ? -16.163 1.396 12.351 1.00 92.88 111 ILE A C 1
ATOM 835 O O . ILE A 1 111 ? -16.462 1.999 13.384 1.00 92.88 111 ILE A O 1
ATOM 839 N N . ILE A 1 112 ? -16.724 1.647 11.170 1.00 89.44 112 ILE A N 1
ATOM 840 C CA . ILE A 1 112 ? -17.867 2.541 11.010 1.00 89.44 112 ILE A CA 1
ATOM 841 C C . ILE A 1 112 ? -19.130 1.735 11.308 1.00 89.44 112 ILE A C 1
ATOM 843 O O . ILE A 1 112 ? -19.343 0.652 10.769 1.00 89.44 112 ILE A O 1
ATOM 847 N N . VAL A 1 113 ? -19.966 2.267 12.185 1.00 87.12 113 VAL A N 1
ATOM 848 C CA . VAL A 1 113 ? -21.221 1.683 12.641 1.00 87.12 113 VAL A CA 1
ATOM 849 C C . VAL A 1 113 ? -22.379 2.448 12.014 1.00 87.12 113 VAL A C 1
ATOM 851 O O . VAL A 1 113 ? -22.415 3.679 12.015 1.00 87.12 113 VAL A O 1
ATOM 854 N N . THR A 1 114 ? -23.365 1.710 11.511 1.00 84.31 114 THR A N 1
ATOM 855 C CA . THR A 1 114 ? -24.552 2.265 10.840 1.00 84.31 114 THR A CA 1
ATOM 856 C C . THR A 1 114 ? -25.848 2.082 11.638 1.00 84.31 114 THR A C 1
ATOM 858 O O . THR A 1 114 ? -26.918 2.456 11.166 1.00 84.31 114 THR A O 1
ATOM 861 N N . SER A 1 115 ? -25.772 1.548 12.861 1.00 83.06 115 SER A N 1
ATOM 862 C CA . SER A 1 115 ? -26.912 1.284 13.747 1.00 83.06 115 SER A CA 1
ATOM 863 C C . SER A 1 115 ? -26.802 2.020 15.087 1.00 83.06 115 SER A C 1
ATOM 865 O O . SER A 1 115 ? -25.714 2.320 15.573 1.00 83.06 115 SER A O 1
ATOM 867 N N . THR A 1 116 ? -27.937 2.285 15.741 1.00 83.25 116 THR A N 1
ATOM 868 C CA . THR A 1 116 ? -27.985 2.858 17.104 1.00 83.25 116 THR A CA 1
ATOM 869 C C . THR A 1 116 ? -27.632 1.844 18.197 1.00 83.25 116 THR A C 1
ATOM 871 O O . THR A 1 116 ? -27.236 2.227 19.297 1.00 83.25 116 THR A O 1
ATOM 874 N N . VAL A 1 117 ? -27.761 0.550 17.903 1.00 87.88 117 VAL A N 1
ATOM 875 C CA . VAL A 1 117 ? -27.369 -0.553 18.784 1.00 87.88 117 VAL A CA 1
ATOM 876 C C . VAL A 1 117 ? -26.371 -1.425 18.037 1.00 87.88 117 VAL A C 1
ATOM 878 O O . VAL A 1 117 ? -26.671 -1.931 16.955 1.00 87.88 117 VAL A O 1
ATOM 881 N N . ILE A 1 118 ? -25.179 -1.558 18.606 1.00 89.94 118 ILE A N 1
ATOM 882 C CA . ILE A 1 118 ? -24.099 -2.395 18.090 1.00 89.94 118 ILE A CA 1
ATOM 883 C C . ILE A 1 118 ? -24.229 -3.752 18.767 1.00 89.94 118 ILE A C 1
ATOM 885 O O . ILE A 1 118 ? -24.209 -3.812 19.995 1.00 89.94 118 ILE A O 1
ATOM 889 N N . THR A 1 119 ? -24.361 -4.806 17.966 1.00 93.75 119 THR A N 1
ATOM 890 C CA . THR A 1 119 ? -24.499 -6.189 18.435 1.00 93.75 119 THR A CA 1
ATOM 891 C C . THR A 1 119 ? -23.173 -6.940 18.314 1.00 93.75 119 THR A C 1
ATOM 893 O O . THR A 1 119 ? -22.310 -6.581 17.507 1.00 93.75 119 THR A O 1
ATOM 896 N N . GLY A 1 120 ? -23.008 -8.015 19.085 1.00 92.69 120 GLY A N 1
ATOM 897 C CA . GLY A 1 120 ? -21.845 -8.900 18.989 1.00 92.69 120 GLY A CA 1
ATOM 898 C C . GLY A 1 120 ? -21.717 -9.526 17.607 1.00 92.69 120 GLY A C 1
ATOM 899 O O . GLY A 1 120 ? -20.626 -9.535 17.045 1.00 92.69 120 GLY A O 1
ATOM 900 N N . GLN A 1 121 ? -22.840 -9.937 17.011 1.00 94.31 121 GLN A N 1
ATOM 901 C CA . GLN A 1 121 ? -22.864 -10.488 15.655 1.00 94.31 121 GLN A CA 1
ATOM 902 C C . GLN A 1 121 ? -22.320 -9.491 14.623 1.00 94.31 121 GLN A C 1
ATOM 904 O O . GLN A 1 121 ? -21.488 -9.859 13.802 1.00 94.31 121 GLN A O 1
ATOM 909 N N . TYR A 1 122 ? -22.714 -8.213 14.703 1.00 94.06 122 TYR A N 1
ATOM 910 C CA . TYR A 1 122 ? -22.213 -7.180 13.791 1.00 94.06 122 TYR A CA 1
ATOM 911 C C . TYR A 1 122 ? -20.687 -7.031 13.868 1.00 94.06 122 TYR A C 1
ATOM 913 O O . TYR A 1 122 ? -20.013 -6.942 12.838 1.00 94.06 122 TYR A O 1
ATOM 921 N N . LEU A 1 123 ? -20.134 -7.014 15.086 1.00 94.44 123 LEU A N 1
ATOM 922 C CA . LEU A 1 123 ? -18.688 -6.921 15.291 1.00 94.44 123 LEU A CA 1
ATOM 923 C C . LEU A 1 123 ? -17.970 -8.171 14.775 1.00 94.44 123 LEU A C 1
ATOM 925 O O . LEU A 1 123 ? -16.970 -8.040 14.074 1.00 94.44 123 LEU A O 1
ATOM 929 N N . GLN A 1 124 ? -18.493 -9.364 15.069 1.00 94.25 124 GLN A N 1
ATOM 930 C CA . GLN A 1 124 ? -17.925 -10.633 14.604 1.00 94.25 124 GLN A CA 1
ATOM 931 C C . GLN A 1 124 ? -17.906 -10.719 13.078 1.00 94.25 124 GLN A C 1
ATOM 933 O O . GLN A 1 124 ? -16.857 -11.004 12.505 1.00 94.25 124 GLN A O 1
ATOM 938 N N . ASP A 1 125 ? -19.025 -10.403 12.424 1.00 95.00 125 ASP A N 1
ATOM 939 C CA . ASP A 1 125 ? -19.142 -10.435 10.965 1.00 95.00 125 ASP A CA 1
ATOM 940 C C . ASP A 1 125 ? -18.193 -9.427 10.309 1.00 95.00 125 ASP A C 1
ATOM 942 O O . ASP A 1 125 ? -17.518 -9.744 9.328 1.00 95.00 125 ASP A O 1
ATOM 946 N N . THR A 1 126 ? -18.087 -8.221 10.877 1.00 95.19 126 THR A N 1
ATOM 947 C CA . THR A 1 126 ? -17.178 -7.182 10.372 1.00 95.19 126 THR A CA 1
ATOM 948 C C . THR A 1 126 ? -15.717 -7.607 10.507 1.00 95.19 126 THR A C 1
ATOM 950 O O . THR A 1 126 ? -14.957 -7.514 9.545 1.00 95.19 126 THR A O 1
ATOM 953 N N . ILE A 1 127 ? -15.317 -8.123 11.674 1.00 95.00 127 ILE A N 1
ATOM 954 C CA . ILE A 1 127 ? -13.946 -8.593 11.919 1.00 95.00 127 ILE A CA 1
ATOM 955 C C . ILE A 1 127 ? -13.612 -9.778 11.005 1.00 95.00 127 ILE A C 1
ATOM 957 O O . ILE A 1 127 ? -12.544 -9.795 10.392 1.00 95.00 127 ILE A O 1
ATOM 961 N N . ALA A 1 128 ? -14.520 -10.749 10.883 1.00 94.62 128 ALA A N 1
ATOM 962 C CA . ALA A 1 128 ? -14.337 -11.911 10.019 1.00 94.62 128 ALA A CA 1
ATOM 963 C C . ALA A 1 128 ? -14.155 -11.496 8.554 1.00 94.62 128 ALA A C 1
ATOM 965 O O . ALA A 1 128 ? -13.258 -11.995 7.876 1.00 94.62 128 ALA A O 1
ATOM 966 N N . ARG A 1 129 ? -14.951 -10.529 8.087 1.00 95.00 129 ARG A N 1
ATOM 967 C CA . ARG A 1 129 ? -14.830 -9.967 6.741 1.00 95.00 129 ARG A CA 1
ATOM 968 C C . ARG A 1 129 ? -13.493 -9.259 6.527 1.00 95.00 129 ARG A C 1
ATOM 970 O O . ARG A 1 129 ? -12.814 -9.544 5.545 1.00 95.00 129 ARG A O 1
ATOM 977 N N . TYR A 1 130 ? -13.064 -8.409 7.463 1.00 95.25 130 TYR A N 1
ATOM 978 C CA . TYR A 1 130 ? -11.768 -7.723 7.372 1.00 95.25 130 TYR A CA 1
ATOM 979 C C . TYR A 1 130 ? -10.595 -8.710 7.305 1.00 95.25 130 TYR A C 1
ATOM 981 O O . TYR A 1 130 ? -9.666 -8.508 6.525 1.00 95.25 130 TYR A O 1
ATOM 989 N N . LEU A 1 131 ? -10.646 -9.795 8.086 1.00 94.12 131 LEU A N 1
ATOM 990 C CA . LEU A 1 131 ? -9.631 -10.856 8.062 1.00 94.12 131 LEU A CA 1
ATOM 991 C C . LEU A 1 131 ? -9.628 -11.655 6.751 1.00 94.12 131 LEU A C 1
ATOM 993 O O . LEU A 1 131 ? -8.578 -12.163 6.360 1.00 94.12 131 LEU A O 1
ATOM 997 N N . ALA A 1 132 ? -10.777 -11.781 6.085 1.00 92.06 132 ALA A N 1
ATOM 998 C CA . ALA A 1 132 ? -10.907 -12.535 4.842 1.00 92.06 132 ALA A CA 1
ATOM 999 C C . ALA A 1 132 ? -10.489 -11.731 3.597 1.00 92.06 132 ALA A C 1
ATOM 1001 O O . ALA A 1 132 ? -9.934 -12.300 2.659 1.00 92.06 132 ALA A O 1
ATOM 1002 N N . GLU A 1 133 ? -10.758 -10.424 3.570 1.00 87.06 133 GLU A N 1
ATOM 1003 C CA . GLU A 1 133 ? -10.646 -9.601 2.355 1.00 87.06 133 GLU A CA 1
ATOM 1004 C C . GLU A 1 133 ? -9.310 -8.850 2.217 1.00 87.06 133 GLU A C 1
ATOM 1006 O O . GLU A 1 133 ? -8.932 -8.445 1.110 1.00 87.06 133 GLU A O 1
ATOM 1011 N N . ASP A 1 134 ? -8.572 -8.645 3.314 1.00 90.00 134 ASP A N 1
ATOM 1012 C CA . ASP A 1 134 ? -7.395 -7.779 3.316 1.00 90.00 134 ASP A CA 1
ATOM 1013 C C . ASP A 1 134 ? -6.132 -8.430 3.888 1.00 90.00 134 ASP A C 1
ATOM 1015 O O . ASP A 1 134 ? -5.995 -8.684 5.078 1.00 90.00 134 ASP A O 1
ATOM 1019 N N . TYR A 1 135 ? -5.125 -8.585 3.028 1.00 87.38 135 TYR A N 1
ATOM 1020 C CA . TYR A 1 135 ? -3.815 -9.124 3.405 1.00 87.38 135 TYR A CA 1
ATOM 1021 C C . TYR A 1 135 ? -2.964 -8.173 4.268 1.00 87.38 135 TYR A C 1
ATOM 1023 O O . TYR A 1 135 ? -1.877 -8.555 4.706 1.00 87.38 135 TYR A O 1
ATOM 1031 N N . VAL A 1 136 ? -3.386 -6.920 4.469 1.00 94.00 136 VAL A N 1
ATOM 1032 C CA . VAL A 1 136 ? -2.711 -5.970 5.373 1.00 94.00 136 VAL A CA 1
ATOM 1033 C C . VAL A 1 136 ? -3.229 -6.140 6.800 1.00 94.00 136 VAL A C 1
ATOM 1035 O O . VAL A 1 136 ? -2.429 -6.134 7.732 1.00 94.00 136 VAL A O 1
ATOM 1038 N N . PHE A 1 137 ? -4.533 -6.352 6.962 1.00 95.38 137 PHE A N 1
ATOM 1039 C CA . PHE A 1 137 ? -5.172 -6.595 8.246 1.00 95.38 137 PHE A CA 1
ATOM 1040 C C . PHE A 1 137 ? -4.724 -7.915 8.906 1.00 95.38 137 PHE A C 1
ATOM 1042 O O . PHE A 1 137 ? -4.457 -8.929 8.254 1.00 95.38 137 PHE A O 1
ATOM 1049 N N . SER A 1 138 ? -4.619 -7.908 10.234 1.00 94.31 138 SER A N 1
ATOM 1050 C CA . SER A 1 138 ? -4.372 -9.093 11.061 1.00 94.31 138 SER A CA 1
ATOM 1051 C C . SER A 1 138 ? -5.093 -8.955 12.399 1.00 94.31 138 SER A C 1
ATOM 1053 O O . SER A 1 138 ? -5.462 -7.852 12.802 1.00 94.31 138 SER A O 1
ATOM 1055 N N . GLY A 1 139 ? -5.247 -10.068 13.122 1.00 93.56 139 GLY A N 1
ATOM 1056 C CA . GLY A 1 139 ? -5.826 -10.059 14.470 1.00 93.56 139 GLY A CA 1
ATOM 1057 C C . GLY A 1 139 ? -5.035 -9.228 15.491 1.00 93.56 139 GLY A C 1
ATOM 1058 O O . GLY A 1 139 ? -5.583 -8.849 16.525 1.00 93.56 139 GLY A O 1
ATOM 1059 N N . ASP A 1 140 ? -3.777 -8.888 15.194 1.00 94.38 140 ASP A N 1
ATOM 1060 C CA . ASP A 1 140 ? -2.952 -8.019 16.038 1.00 94.38 140 ASP A CA 1
ATOM 1061 C C . ASP A 1 140 ? -3.509 -6.582 16.088 1.00 94.38 140 ASP A C 1
ATOM 1063 O O . ASP A 1 140 ? -3.438 -5.932 17.125 1.00 94.38 140 ASP A O 1
ATOM 1067 N N . PHE A 1 141 ? -4.162 -6.105 15.016 1.00 95.69 141 PHE A N 1
ATOM 1068 C CA . PHE A 1 141 ? -4.819 -4.785 14.980 1.00 95.69 141 PHE A CA 1
ATOM 1069 C C . PHE A 1 141 ? -6.091 -4.697 15.827 1.00 95.69 141 PHE A C 1
ATOM 1071 O O . PHE A 1 141 ? -6.637 -3.607 16.016 1.00 95.69 141 PHE A O 1
ATOM 1078 N N . LEU A 1 142 ? -6.573 -5.821 16.356 1.00 94.00 142 LEU A N 1
ATOM 1079 C CA . LEU A 1 142 ? -7.750 -5.851 17.219 1.00 94.00 142 LEU A CA 1
ATOM 1080 C C . LEU A 1 142 ? -7.432 -5.408 18.659 1.00 94.00 142 LEU A C 1
ATOM 1082 O O . LEU A 1 142 ? -8.329 -5.415 19.492 1.00 94.00 142 LEU A O 1
ATOM 1086 N N . GLU A 1 143 ? -6.190 -5.017 18.983 1.00 91.19 143 GLU A N 1
ATOM 1087 C CA . GLU A 1 143 ? -5.834 -4.504 20.319 1.00 91.19 143 GLU A CA 1
ATOM 1088 C C . GLU A 1 143 ? -6.763 -3.389 20.795 1.00 91.19 143 GLU A C 1
ATOM 1090 O O . GLU A 1 143 ? -7.260 -3.427 21.926 1.00 91.19 143 GLU A O 1
ATOM 1095 N N . THR A 1 144 ? -7.073 -2.452 19.904 1.00 90.44 144 THR A N 1
ATOM 1096 C CA . THR A 1 144 ? -8.070 -1.416 20.153 1.00 90.44 144 THR A CA 1
ATOM 1097 C C . THR A 1 144 ? -9.081 -1.360 19.015 1.00 90.44 144 THR A C 1
ATOM 1099 O O . THR A 1 144 ? -8.727 -1.117 17.866 1.00 90.44 144 THR A O 1
ATOM 1102 N N . LEU A 1 145 ? -10.362 -1.522 19.333 1.00 92.38 145 LEU A N 1
ATOM 1103 C CA . LEU A 1 145 ? -11.470 -1.248 18.427 1.00 92.38 145 LEU A CA 1
ATOM 1104 C C . LEU A 1 145 ? -11.895 0.210 18.574 1.00 92.38 145 LEU A C 1
ATOM 1106 O O . LEU A 1 145 ? -12.350 0.642 19.631 1.00 92.38 145 LEU A O 1
ATOM 1110 N N . ILE A 1 146 ? -11.768 0.969 17.497 1.00 90.50 146 ILE A N 1
ATOM 1111 C CA . ILE A 1 146 ? -12.263 2.334 17.397 1.00 90.50 146 ILE A CA 1
ATOM 1112 C C . ILE A 1 146 ? -13.603 2.268 16.677 1.00 90.50 146 ILE A C 1
ATOM 1114 O O . ILE A 1 146 ? -13.675 1.830 15.532 1.00 90.50 146 ILE A O 1
ATOM 1118 N N . LEU A 1 147 ? -14.669 2.692 17.340 1.00 89.44 147 LEU A N 1
ATOM 1119 C CA . LEU A 1 147 ? -16.025 2.644 16.817 1.00 89.44 147 LEU A CA 1
ATOM 1120 C C . LEU A 1 147 ? -16.499 4.068 16.551 1.00 89.44 147 LEU A C 1
ATOM 1122 O O . LEU A 1 147 ? -16.452 4.923 17.436 1.00 89.44 147 LEU A O 1
ATOM 1126 N N . SER A 1 148 ? -16.956 4.324 15.332 1.00 85.44 148 SER A N 1
ATOM 1127 C CA . SER A 1 148 ? -17.594 5.587 14.974 1.00 85.44 148 SER A CA 1
ATOM 1128 C C . SER A 1 148 ? -18.979 5.365 14.418 1.00 85.44 148 SER A C 1
ATOM 1130 O O . SER A 1 148 ? -19.278 4.307 13.877 1.00 85.44 148 SER A O 1
ATOM 1132 N N . SER A 1 149 ? -19.839 6.366 14.553 1.00 80.06 149 SER A N 1
ATOM 1133 C CA . SER A 1 149 ? -21.200 6.299 14.049 1.00 80.06 149 SER A CA 1
ATOM 1134 C C . SER A 1 149 ? -21.705 7.689 13.708 1.00 80.06 149 SER A C 1
ATOM 1136 O O . SER A 1 149 ? -21.351 8.671 14.359 1.00 80.06 149 SER A O 1
ATOM 1138 N N . ASN A 1 150 ? -22.598 7.754 12.723 1.00 72.69 150 ASN A N 1
ATOM 1139 C CA . ASN A 1 150 ? -23.396 8.952 12.457 1.00 72.69 150 ASN A CA 1
ATOM 1140 C C . ASN A 1 150 ? -24.579 9.086 13.437 1.00 72.69 150 ASN A C 1
ATOM 1142 O O . ASN A 1 150 ? -25.319 10.066 13.396 1.00 72.69 150 ASN A O 1
ATOM 1146 N N . TYR A 1 151 ? -24.769 8.100 14.314 1.00 69.31 151 TYR A N 1
ATOM 1147 C CA . TYR A 1 151 ? -25.819 8.047 15.321 1.00 69.31 151 TYR A CA 1
ATOM 1148 C C . TYR A 1 151 ? -25.220 8.017 16.726 1.00 69.31 151 TYR A C 1
ATOM 1150 O O . TYR A 1 151 ? -24.069 7.638 16.932 1.00 69.31 151 TYR A O 1
ATOM 1158 N N . SER A 1 152 ? -26.034 8.348 17.731 1.00 73.44 152 SER A N 1
ATOM 1159 C CA . SER A 1 152 ? -25.695 8.031 19.121 1.00 73.44 152 SER A CA 1
ATOM 1160 C C . SER A 1 152 ? -25.834 6.520 19.322 1.00 73.44 152 SER A C 1
ATOM 1162 O O . SER A 1 152 ? -26.907 6.019 19.660 1.00 73.44 152 SER A O 1
ATOM 1164 N N . SER A 1 153 ? -24.757 5.797 19.026 1.00 78.94 153 SER A N 1
ATOM 1165 C CA . SER A 1 153 ? -24.701 4.340 19.112 1.00 78.94 153 SER A CA 1
ATOM 1166 C C . SER A 1 153 ? -24.246 3.876 20.491 1.00 78.94 153 SER A C 1
ATOM 1168 O O . SER A 1 153 ? -23.435 4.532 21.143 1.00 78.94 153 SER A O 1
ATOM 1170 N N . ARG A 1 154 ? -24.759 2.724 20.929 1.00 84.19 154 ARG A N 1
ATOM 1171 C CA . ARG A 1 154 ? -24.321 2.034 22.151 1.00 84.19 154 ARG A CA 1
ATOM 1172 C C . ARG A 1 154 ? -24.059 0.556 21.879 1.00 84.19 154 ARG A C 1
ATOM 1174 O O . ARG A 1 154 ? -24.697 -0.025 21.001 1.00 84.19 154 ARG A O 1
ATOM 1181 N N . LEU A 1 155 ? -23.148 -0.033 22.646 1.00 87.12 155 LEU A N 1
ATOM 1182 C CA . LEU A 1 155 ? -22.945 -1.482 22.689 1.00 87.12 155 LEU A CA 1
ATOM 1183 C C . LEU A 1 155 ? -24.096 -2.127 23.467 1.00 87.12 155 LEU A C 1
ATOM 1185 O O . LEU A 1 155 ? -24.525 -1.577 24.484 1.00 87.12 155 LEU A O 1
ATOM 1189 N N . ASP A 1 156 ? -24.595 -3.262 22.989 1.00 91.25 156 ASP A N 1
ATOM 1190 C CA . ASP A 1 156 ? -25.408 -4.158 23.810 1.00 91.25 156 ASP A CA 1
ATOM 1191 C C . ASP A 1 156 ? -24.532 -5.167 24.580 1.00 91.25 156 ASP A C 1
ATOM 1193 O O . ASP A 1 156 ? -23.296 -5.152 24.493 1.00 91.25 156 ASP A O 1
ATOM 1197 N N . ASP A 1 157 ? -25.176 -6.040 25.355 1.00 90.62 157 ASP A N 1
ATOM 1198 C CA . ASP A 1 157 ? -24.486 -7.054 26.156 1.00 90.62 157 ASP A CA 1
ATOM 1199 C C . ASP A 1 157 ? -23.687 -8.019 25.264 1.00 90.62 157 ASP A C 1
ATOM 1201 O O . ASP A 1 157 ? -22.523 -8.301 25.543 1.00 90.62 157 ASP A O 1
ATOM 1205 N N . SER A 1 158 ? -24.250 -8.428 24.120 1.00 93.50 158 SER A N 1
ATOM 1206 C CA . SER A 1 158 ? -23.584 -9.332 23.173 1.00 93.50 158 SER A CA 1
ATOM 1207 C C . SER A 1 158 ? -22.338 -8.709 22.529 1.00 93.50 158 SER A C 1
ATOM 1209 O O . SER A 1 158 ? -21.339 -9.389 22.293 1.00 93.50 158 SER A O 1
ATOM 1211 N N . ALA A 1 159 ? -22.358 -7.401 22.260 1.00 90.56 159 ALA A N 1
ATOM 1212 C CA . ALA A 1 159 ? -21.208 -6.670 21.745 1.00 90.56 159 ALA A CA 1
ATOM 1213 C C . ALA A 1 159 ? -20.127 -6.508 22.811 1.00 90.56 159 ALA A C 1
ATOM 1215 O O . ALA A 1 159 ? -18.942 -6.637 22.508 1.00 90.56 159 ALA A O 1
ATOM 1216 N N . THR A 1 160 ? -20.530 -6.283 24.059 1.00 89.62 160 THR A N 1
ATOM 1217 C CA . THR A 1 160 ? -19.611 -6.212 25.199 1.00 89.62 160 THR A CA 1
ATOM 1218 C C . THR A 1 160 ? -18.919 -7.558 25.436 1.00 89.62 160 THR A C 1
ATOM 1220 O O . THR A 1 160 ? -17.699 -7.599 25.600 1.00 89.62 160 THR A O 1
ATOM 1223 N N . GLU A 1 161 ? -19.665 -8.663 25.362 1.00 89.19 161 GLU A N 1
ATOM 1224 C CA . GLU A 1 161 ? -19.125 -10.026 25.417 1.00 89.19 161 GLU A CA 1
ATOM 1225 C C . GLU A 1 161 ? -18.167 -10.311 24.254 1.00 89.19 161 GLU A C 1
ATOM 1227 O O . GLU A 1 161 ? -17.078 -10.838 24.476 1.00 89.19 161 GLU A O 1
ATOM 1232 N N . CYS A 1 162 ? -18.516 -9.903 23.030 1.00 89.44 162 CYS A N 1
ATOM 1233 C CA . CYS A 1 162 ? -17.648 -10.052 21.860 1.00 89.44 162 CYS A CA 1
ATOM 1234 C C . CYS A 1 162 ? -16.327 -9.278 22.007 1.00 89.44 162 CYS A C 1
ATOM 1236 O O . CYS A 1 162 ? -15.253 -9.783 21.683 1.00 89.44 162 CYS A O 1
ATOM 1238 N N . VAL A 1 163 ? -16.380 -8.035 22.483 1.00 88.56 163 VAL A N 1
ATOM 1239 C CA . VAL A 1 163 ? -15.182 -7.218 22.728 1.00 88.56 163 VAL A CA 1
ATOM 1240 C C . VAL A 1 163 ? -14.283 -7.893 23.764 1.00 88.56 163 VAL A C 1
ATOM 1242 O O . VAL A 1 163 ? -13.068 -7.981 23.562 1.00 88.56 163 VAL A O 1
ATOM 1245 N N . ALA A 1 164 ? -14.884 -8.404 24.843 1.00 86.56 164 ALA A N 1
ATOM 1246 C CA . ALA A 1 164 ? -14.176 -9.116 25.897 1.00 86.56 164 ALA A CA 1
ATOM 1247 C C . ALA A 1 164 ? -13.558 -10.429 25.392 1.00 86.56 164 ALA A C 1
ATOM 1249 O O . ALA A 1 164 ? -12.404 -10.707 25.713 1.00 86.56 164 ALA A O 1
ATOM 1250 N N . SER A 1 165 ? -14.265 -11.197 24.552 1.00 86.38 165 SER A N 1
ATOM 1251 C CA . SER A 1 165 ? -13.753 -12.457 23.994 1.00 86.38 165 SER A CA 1
ATOM 1252 C C . SER A 1 165 ? -12.575 -12.248 23.045 1.00 86.38 165 SER A C 1
ATOM 1254 O O . SER A 1 165 ? -11.674 -13.077 22.981 1.00 86.38 165 SER A O 1
ATOM 1256 N N . VAL A 1 166 ? -12.559 -11.130 22.312 1.00 86.12 166 VAL A N 1
ATOM 1257 C CA . VAL A 1 166 ? -11.430 -10.742 21.449 1.00 86.12 166 VAL A CA 1
ATOM 1258 C C . VAL A 1 166 ? -10.299 -10.093 22.268 1.00 86.12 166 VAL A C 1
ATOM 1260 O O . VAL A 1 166 ? -9.190 -9.931 21.768 1.00 86.12 166 VAL A O 1
ATOM 1263 N N . GLY A 1 167 ? -10.546 -9.715 23.527 1.00 85.62 167 GLY A N 1
ATOM 1264 C CA . GLY A 1 167 ? -9.574 -9.015 24.369 1.00 85.62 167 GLY A CA 1
ATOM 1265 C C . GLY A 1 167 ? -9.229 -7.628 23.821 1.00 85.62 167 GLY A C 1
ATOM 1266 O O . GLY A 1 167 ? -8.057 -7.255 23.764 1.00 85.62 167 GLY A O 1
ATOM 1267 N N . SER A 1 168 ? -10.230 -6.895 23.327 1.00 87.44 168 SER A N 1
ATOM 1268 C CA . SER A 1 168 ? -10.029 -5.572 22.719 1.00 87.44 168 SER A CA 1
ATOM 1269 C C . SER A 1 168 ? -10.379 -4.452 23.690 1.00 87.44 168 SER A C 1
ATOM 1271 O O . SER A 1 168 ? -11.361 -4.537 24.425 1.00 87.44 168 SER A O 1
ATOM 1273 N N . ARG A 1 169 ? -9.632 -3.349 23.636 1.00 86.88 169 ARG A N 1
ATOM 1274 C CA . ARG A 1 169 ? -10.088 -2.061 24.180 1.00 86.88 169 ARG A CA 1
ATOM 1275 C C . ARG A 1 169 ? -11.110 -1.459 23.217 1.00 86.88 169 ARG A C 1
ATOM 1277 O O . ARG A 1 169 ? -11.011 -1.694 22.017 1.00 86.88 169 ARG A O 1
ATOM 1284 N N . VAL A 1 170 ? -12.057 -0.659 23.704 1.00 85.31 170 VAL A N 1
ATOM 1285 C CA . VAL A 1 170 ? -12.999 0.067 22.834 1.00 85.31 170 VAL A CA 1
ATOM 1286 C C . VAL A 1 170 ? -12.845 1.567 23.015 1.00 85.31 170 VAL A C 1
ATOM 1288 O O . VAL A 1 170 ? -12.833 2.070 24.135 1.00 85.31 170 VAL A O 1
ATOM 1291 N N . LEU A 1 171 ? -12.762 2.278 21.894 1.00 82.75 171 LEU A N 1
ATOM 1292 C CA . LEU A 1 171 ? -12.780 3.731 21.817 1.00 82.75 171 LEU A CA 1
ATOM 1293 C C . LEU A 1 171 ? -13.964 4.174 20.954 1.00 82.75 171 LEU A C 1
ATOM 1295 O O . LEU A 1 171 ? -13.981 3.925 19.754 1.00 82.75 171 LEU A O 1
ATOM 1299 N N . MET A 1 172 ? -14.940 4.856 21.548 1.00 80.50 172 MET A N 1
ATOM 1300 C CA . MET A 1 172 ? -16.047 5.475 20.811 1.00 80.50 172 MET A CA 1
ATOM 1301 C C . MET A 1 172 ? -15.645 6.881 20.361 1.00 80.50 172 MET A C 1
ATOM 1303 O O . MET A 1 172 ? -15.359 7.740 21.197 1.00 80.50 172 MET A O 1
ATOM 1307 N N . LEU A 1 173 ? -15.638 7.132 19.053 1.00 75.62 173 LEU A N 1
ATOM 1308 C CA . LEU A 1 173 ? -15.441 8.477 18.517 1.00 75.62 173 LEU A CA 1
ATOM 1309 C C . LEU A 1 173 ? -16.748 9.286 18.622 1.00 75.62 173 LEU A C 1
ATOM 1311 O O . LEU A 1 173 ? -17.827 8.739 18.381 1.00 75.62 173 LEU A O 1
ATOM 1315 N N . PRO A 1 174 ? -16.686 10.578 18.994 1.00 64.25 174 PRO A N 1
ATOM 1316 C CA . PRO A 1 174 ? -17.879 11.401 19.149 1.00 64.25 174 PRO A CA 1
ATOM 1317 C C . PRO A 1 174 ? -18.591 11.628 17.808 1.00 64.25 174 PRO A C 1
ATOM 1319 O O . PRO A 1 174 ? -17.950 11.823 16.777 1.00 64.25 174 PRO A O 1
ATOM 1322 N N . VAL A 1 175 ? -19.927 11.686 17.841 1.00 55.28 175 VAL A N 1
ATOM 1323 C CA . VAL A 1 175 ? -20.744 12.152 16.709 1.00 55.28 175 VAL A CA 1
ATOM 1324 C C . VAL A 1 175 ? -20.491 13.653 16.546 1.00 55.28 175 VAL A C 1
ATOM 1326 O O . VAL A 1 175 ? -20.888 14.449 17.401 1.00 55.28 175 VAL A O 1
ATOM 1329 N N . SER A 1 176 ? -19.766 14.047 15.501 1.00 50.81 176 SER A N 1
ATOM 1330 C CA . SER A 1 176 ? -19.356 15.442 15.310 1.00 50.81 176 SER A CA 1
ATOM 1331 C C . SER A 1 176 ? -20.492 16.307 14.756 1.00 50.81 176 SER A C 1
ATOM 1333 O O . SER A 1 176 ? -20.712 16.349 13.551 1.00 50.81 176 SER A O 1
ATOM 1335 N N . ASP A 1 177 ? -21.143 17.080 15.630 1.00 40.97 177 ASP A N 1
ATOM 1336 C CA . ASP A 1 177 ? -21.933 18.269 15.250 1.00 40.97 177 ASP A CA 1
ATOM 1337 C C . ASP A 1 177 ? -21.051 19.549 15.160 1.00 40.97 177 ASP A C 1
ATOM 1339 O O . ASP A 1 177 ? -21.537 20.626 14.820 1.00 40.97 177 ASP A O 1
ATOM 1343 N N . ALA A 1 178 ? -19.747 19.473 15.480 1.00 38.53 178 ALA A N 1
ATOM 1344 C CA . ALA A 1 178 ? -18.961 20.622 15.962 1.00 38.53 178 ALA A CA 1
ATOM 1345 C C . ALA A 1 178 ? -17.726 21.044 15.126 1.00 38.53 178 ALA A C 1
ATOM 1347 O O . ALA A 1 178 ? -16.780 21.588 15.687 1.00 38.53 178 ALA A O 1
ATOM 1348 N N . PHE A 1 179 ? -17.713 20.864 13.799 1.00 43.53 179 PHE A N 1
ATOM 1349 C CA . PHE A 1 179 ? -16.582 21.307 12.947 1.00 43.53 179 PHE A CA 1
ATOM 1350 C C . PHE A 1 179 ? -16.926 22.378 11.896 1.00 43.53 179 PHE A C 1
ATOM 1352 O O . PHE A 1 179 ? -16.229 22.524 10.896 1.00 43.53 179 PHE A O 1
ATOM 1359 N N . GLN A 1 180 ? -17.953 23.203 12.131 1.00 36.50 180 GLN A N 1
ATOM 1360 C CA . GLN A 1 180 ? -18.310 24.297 11.209 1.00 36.50 180 GLN A CA 1
ATOM 1361 C C . GLN A 1 180 ? -17.289 25.458 11.138 1.00 36.50 180 GLN A C 1
ATOM 1363 O O . GLN A 1 180 ? -17.485 26.367 10.336 1.00 36.50 180 GLN A O 1
ATOM 1368 N N . SER A 1 181 ? -16.204 25.459 11.925 1.00 32.53 181 SER A N 1
ATOM 1369 C CA . SER A 1 181 ? -15.279 26.606 12.006 1.00 32.53 181 SER A CA 1
ATOM 1370 C C . SER A 1 181 ? -13.799 26.322 11.721 1.00 32.53 181 SER A C 1
ATOM 1372 O O . SER A 1 181 ? -12.977 27.205 11.959 1.00 32.53 181 SER A O 1
ATOM 1374 N N . LEU A 1 182 ? -13.427 25.153 11.181 1.00 34.41 182 LEU A N 1
ATOM 1375 C CA . LEU A 1 182 ? -12.072 24.939 10.648 1.00 34.41 182 LEU A CA 1
ATOM 1376 C C . LEU A 1 182 ? -12.075 24.974 9.112 1.00 34.41 182 LEU A C 1
ATOM 1378 O O . LEU A 1 182 ? -12.983 24.422 8.486 1.00 34.41 182 LEU A O 1
ATOM 1382 N N . PRO A 1 183 ? -11.080 25.618 8.475 1.00 32.41 183 PRO A N 1
ATOM 1383 C CA . PRO A 1 183 ? -11.020 25.715 7.026 1.00 32.41 183 PRO A CA 1
ATOM 1384 C C . PRO A 1 183 ? -10.766 24.330 6.414 1.00 32.41 183 PRO A C 1
ATOM 1386 O O . PRO A 1 183 ? -9.647 23.839 6.401 1.00 32.41 183 PRO A O 1
ATOM 1389 N N . LYS A 1 184 ? -11.841 23.711 5.915 1.00 37.91 184 LYS A N 1
ATOM 1390 C CA . LYS A 1 184 ? -11.907 22.799 4.761 1.00 37.91 184 LYS A CA 1
ATOM 1391 C C . LYS A 1 184 ? -10.664 21.916 4.528 1.00 37.91 184 LYS A C 1
ATOM 1393 O O . LYS A 1 184 ? -10.050 22.038 3.476 1.00 37.91 184 LYS A O 1
ATOM 1398 N N . LEU A 1 185 ? -10.312 21.017 5.455 1.00 34.59 185 LEU A N 1
ATOM 1399 C CA . LEU A 1 185 ? -9.314 19.963 5.201 1.00 34.59 185 LEU A CA 1
ATOM 1400 C C . LEU A 1 185 ? -9.421 18.793 6.214 1.00 34.59 185 LEU A C 1
ATOM 1402 O O . LEU A 1 185 ? -8.645 18.724 7.155 1.00 34.59 185 LEU A O 1
ATOM 1406 N N . ALA A 1 186 ? -10.420 17.914 6.060 1.00 36.53 186 ALA A N 1
ATOM 1407 C CA . ALA A 1 186 ? -10.408 16.484 6.447 1.00 36.53 186 ALA A CA 1
ATOM 1408 C C . ALA A 1 186 ? -11.824 15.884 6.286 1.00 36.53 186 ALA A C 1
ATOM 1410 O O . ALA A 1 186 ? -12.806 16.589 6.541 1.00 36.53 186 ALA A O 1
ATOM 1411 N N . PRO A 1 187 ? -11.976 14.607 5.879 1.00 46.34 187 PRO A N 1
ATOM 1412 C CA . PRO A 1 187 ? -13.233 13.888 6.081 1.00 46.34 187 PRO A CA 1
ATOM 1413 C C . PRO A 1 187 ? -13.564 13.856 7.581 1.00 46.34 187 PRO A C 1
ATOM 1415 O O . PRO A 1 187 ? -12.675 13.721 8.417 1.00 46.34 187 PRO A O 1
ATOM 1418 N N . SER A 1 188 ? -14.844 13.993 7.932 1.00 57.31 188 SER A N 1
ATOM 1419 C CA . SER A 1 188 ? -15.312 14.144 9.321 1.00 57.31 188 SER A CA 1
ATOM 1420 C C . SER A 1 188 ? -15.033 12.940 10.232 1.00 57.31 188 SER A C 1
ATOM 1422 O O . SER A 1 188 ? -15.237 13.044 11.436 1.00 57.31 188 SER A O 1
ATOM 1424 N N . MET A 1 189 ? -14.598 11.811 9.664 1.00 70.56 189 MET A N 1
ATOM 1425 C CA . MET A 1 189 ? -14.259 10.559 10.339 1.00 70.56 189 MET A CA 1
ATOM 1426 C C . MET A 1 189 ? -13.067 9.901 9.621 1.00 70.56 189 MET A C 1
ATOM 1428 O O . MET A 1 189 ? -12.972 10.019 8.394 1.00 70.56 189 MET A O 1
ATOM 1432 N N . PRO A 1 190 ? -12.177 9.179 10.332 1.00 81.81 190 PRO A N 1
ATOM 1433 C CA . PRO A 1 190 ? -11.141 8.393 9.675 1.00 81.81 190 PRO A CA 1
ATOM 1434 C C . PRO A 1 190 ? -11.780 7.274 8.827 1.00 81.81 190 PRO A C 1
ATOM 1436 O O . PRO A 1 190 ? -12.876 6.811 9.148 1.00 81.81 190 PRO A O 1
ATOM 1439 N N . PRO A 1 191 ? -11.128 6.808 7.750 1.00 89.00 191 PRO A N 1
ATOM 1440 C CA . PRO A 1 191 ? -11.597 5.643 7.000 1.00 89.00 191 PRO A CA 1
ATOM 1441 C C . PRO A 1 191 ? -11.627 4.383 7.888 1.00 89.00 191 PRO A C 1
ATOM 1443 O O . PRO A 1 191 ? -10.896 4.320 8.882 1.00 89.00 191 PRO A O 1
ATOM 1446 N N . PRO A 1 192 ? -12.464 3.378 7.580 1.00 93.12 192 PRO A N 1
ATOM 1447 C CA . PRO A 1 192 ? -12.446 2.110 8.304 1.00 93.12 192 PRO A CA 1
ATOM 1448 C C . PRO A 1 192 ? -11.156 1.332 8.012 1.00 93.12 192 PRO A C 1
ATOM 1450 O O . PRO A 1 192 ? -10.537 1.523 6.969 1.00 93.12 192 PRO A O 1
ATOM 1453 N N . GLY A 1 193 ? -10.755 0.434 8.911 1.00 95.44 193 GLY A N 1
ATOM 1454 C CA . GLY A 1 193 ? -9.600 -0.448 8.714 1.00 95.44 193 GLY A CA 1
ATOM 1455 C C . GLY A 1 193 ? -8.512 -0.317 9.783 1.00 95.44 193 GLY A C 1
ATOM 1456 O O . GLY A 1 193 ? -8.739 0.306 10.823 1.00 95.44 193 GLY A O 1
ATOM 1457 N N . PRO A 1 194 ? -7.343 -0.947 9.569 1.00 96.62 194 PRO A N 1
ATOM 1458 C CA . PRO A 1 194 ? -6.252 -0.939 10.539 1.00 96.62 194 PRO A CA 1
ATOM 1459 C C . PRO A 1 194 ? -5.636 0.455 10.666 1.00 96.62 194 PRO A C 1
ATOM 1461 O O . PRO A 1 194 ? -5.490 1.166 9.683 1.00 96.62 194 PRO A O 1
ATOM 1464 N N . LEU A 1 195 ? -5.241 0.849 11.866 1.00 95.19 195 LEU A N 1
ATOM 1465 C CA . LEU A 1 195 ? -4.630 2.140 12.164 1.00 95.19 195 LEU A CA 1
ATOM 1466 C C . LEU A 1 195 ? -3.522 1.954 13.197 1.00 95.19 195 LEU A C 1
ATOM 1468 O O . LEU A 1 195 ? -3.517 0.981 13.956 1.00 95.19 195 LEU A O 1
ATOM 1472 N N . LEU A 1 196 ? -2.607 2.917 13.249 1.00 94.56 196 LEU A N 1
ATOM 1473 C CA . LEU A 1 196 ? -1.741 3.098 14.404 1.00 94.56 196 LEU A CA 1
ATOM 1474 C C . LEU A 1 196 ? -2.336 4.204 15.273 1.00 94.56 196 LEU A C 1
ATOM 1476 O O . LEU A 1 196 ? -2.586 5.310 14.789 1.00 94.56 196 LEU A O 1
ATOM 1480 N N . LEU A 1 197 ? -2.584 3.884 16.539 1.00 91.50 197 LEU A N 1
ATOM 1481 C CA . LEU A 1 197 ? -3.042 4.828 17.545 1.00 91.50 197 LEU A CA 1
ATOM 1482 C C . LEU A 1 197 ? -1.835 5.308 18.344 1.00 91.50 197 LEU A C 1
ATOM 1484 O O . LEU A 1 197 ? -1.155 4.511 18.985 1.00 91.50 197 LEU A O 1
ATOM 1488 N N . GLU A 1 198 ? -1.598 6.615 18.342 1.00 88.81 198 GLU A N 1
ATOM 1489 C CA . GLU A 1 198 ? -0.515 7.255 19.089 1.00 88.81 198 GLU A CA 1
ATOM 1490 C C . GLU A 1 198 ? -1.094 8.331 20.006 1.00 88.81 198 GLU A C 1
ATOM 1492 O O . GLU A 1 198 ? -1.999 9.061 19.611 1.00 88.81 198 GLU A O 1
ATOM 1497 N N . SER A 1 199 ? -0.591 8.440 21.233 1.00 83.69 199 SER A N 1
ATOM 1498 C CA . SER A 1 199 ? -1.051 9.422 22.219 1.00 83.69 199 SER A CA 1
ATOM 1499 C C . SER A 1 199 ? 0.119 10.289 22.665 1.00 83.69 199 SER A C 1
ATOM 1501 O O . SER A 1 199 ? 1.186 9.765 22.979 1.00 83.69 199 SER A O 1
ATOM 1503 N N . ASP A 1 200 ? -0.084 11.604 22.716 1.00 75.62 200 ASP A N 1
ATOM 1504 C CA . ASP A 1 200 ? 0.877 12.555 23.296 1.00 75.62 200 ASP A CA 1
ATOM 1505 C C . ASP A 1 200 ? 0.440 13.078 24.677 1.00 75.62 200 ASP A C 1
ATOM 1507 O O . ASP A 1 200 ? 0.970 14.067 25.180 1.00 75.62 200 ASP A O 1
ATOM 1511 N N . GLY A 1 201 ? -0.524 12.399 25.310 1.00 68.50 201 GLY A N 1
ATOM 1512 C CA . GLY A 1 201 ? -1.050 12.741 26.635 1.00 68.50 201 GLY A CA 1
ATOM 1513 C C . GLY A 1 201 ? -2.147 13.811 26.630 1.00 68.50 201 GLY A C 1
ATOM 1514 O O . GLY A 1 201 ? -2.823 13.975 27.645 1.00 68.50 201 GLY A O 1
ATOM 1515 N N . GLY A 1 202 ? -2.364 14.502 25.504 1.00 70.62 202 GLY A N 1
ATOM 1516 C CA . GLY A 1 202 ? -3.480 15.440 25.311 1.00 70.62 202 GLY A CA 1
ATOM 1517 C C . GLY A 1 202 ? -4.287 15.204 24.031 1.00 70.62 202 GLY A C 1
ATOM 1518 O O . GLY A 1 202 ? -5.432 15.656 23.920 1.00 70.62 202 GLY A O 1
ATOM 1519 N N . THR A 1 203 ? -3.715 14.492 23.061 1.00 78.19 203 THR A N 1
ATOM 1520 C CA . THR A 1 203 ? -4.364 14.128 21.806 1.00 78.19 203 THR A CA 1
ATOM 1521 C C . THR A 1 203 ? -4.049 12.690 21.412 1.00 78.19 203 THR A C 1
ATOM 1523 O O . THR A 1 203 ? -2.981 12.156 21.712 1.00 78.19 203 THR A O 1
ATOM 1526 N N . ILE A 1 204 ? -4.999 12.067 20.717 1.00 82.50 204 ILE A N 1
ATOM 1527 C CA . ILE A 1 204 ? -4.824 10.789 20.034 1.00 82.50 204 ILE A CA 1
ATOM 1528 C C . ILE A 1 204 ? -4.683 11.064 18.542 1.00 82.50 204 ILE A C 1
ATOM 1530 O O . ILE A 1 204 ? -5.569 11.657 17.924 1.00 82.50 204 ILE A O 1
ATOM 1534 N N . LYS A 1 205 ? -3.584 10.599 17.959 1.00 87.81 205 LYS A N 1
ATOM 1535 C CA . LYS A 1 205 ? -3.326 10.593 16.523 1.00 87.81 205 LYS A CA 1
ATOM 1536 C C . LYS A 1 205 ? -3.662 9.216 15.973 1.00 87.81 205 LYS A C 1
ATOM 1538 O O . LYS A 1 205 ? -3.253 8.197 16.526 1.00 87.81 205 LYS A O 1
ATOM 1543 N N . LEU A 1 206 ? -4.428 9.205 14.892 1.00 90.94 206 LEU A N 1
ATOM 1544 C CA . LEU A 1 206 ? -4.796 8.006 14.157 1.00 90.94 206 LEU A CA 1
ATOM 1545 C C . LEU A 1 206 ? -4.098 8.044 12.803 1.00 90.94 206 LEU A C 1
ATOM 1547 O O . LEU A 1 206 ? -4.449 8.848 11.938 1.00 90.94 206 LEU A O 1
ATOM 1551 N N . SER A 1 207 ? -3.101 7.185 12.634 1.00 92.31 207 SER A N 1
ATOM 1552 C CA . SER A 1 207 ? -2.216 7.174 11.471 1.00 92.31 207 SER A CA 1
ATOM 1553 C C . SER A 1 207 ? -2.555 6.000 10.554 1.00 92.31 207 SER A C 1
ATOM 1555 O O . SER A 1 207 ? -2.847 4.893 11.018 1.00 92.31 207 SER A O 1
ATOM 1557 N N . LYS A 1 208 ? -2.521 6.234 9.235 1.00 93.75 208 LYS A N 1
ATOM 1558 C CA . LYS A 1 208 ? -2.731 5.182 8.233 1.00 93.75 208 LYS A CA 1
ATOM 1559 C C . LYS A 1 208 ? -1.570 4.200 8.292 1.00 93.75 208 LYS A C 1
ATOM 1561 O O . LYS A 1 208 ? -0.419 4.629 8.355 1.00 93.75 208 LYS A O 1
ATOM 1566 N N . VAL A 1 209 ? -1.862 2.905 8.209 1.00 95.69 209 VAL A N 1
ATOM 1567 C CA . VAL A 1 209 ? -0.834 1.860 8.144 1.00 95.69 209 VAL A CA 1
ATOM 1568 C C . VAL A 1 209 ? -0.751 1.207 6.769 1.00 95.69 209 VAL A C 1
ATOM 1570 O O . VAL A 1 209 ? -1.759 1.006 6.079 1.00 95.69 209 VAL A O 1
ATOM 1573 N N . PHE A 1 210 ? 0.471 0.849 6.397 1.00 96.88 210 PHE A N 1
ATOM 1574 C CA . PHE A 1 210 ? 0.832 0.163 5.166 1.00 96.88 210 PHE A CA 1
ATOM 1575 C C . PHE A 1 210 ? 1.652 -1.065 5.535 1.00 96.88 210 PHE A C 1
ATOM 1577 O O . PHE A 1 210 ? 2.619 -0.947 6.283 1.00 96.88 210 PHE A O 1
ATOM 1584 N N . ARG A 1 211 ? 1.313 -2.241 5.007 1.00 97.44 211 ARG A N 1
ATOM 1585 C CA . ARG A 1 211 ? 2.182 -3.414 5.147 1.00 97.44 211 ARG A CA 1
ATOM 1586 C C . ARG A 1 211 ? 3.368 -3.265 4.204 1.00 97.44 211 ARG A C 1
ATOM 1588 O O . ARG A 1 211 ? 3.182 -2.956 3.031 1.00 97.44 211 ARG A O 1
ATOM 1595 N N . LEU A 1 212 ? 4.570 -3.506 4.709 1.00 97.06 212 LEU A N 1
ATOM 1596 C CA . LEU A 1 212 ? 5.794 -3.465 3.921 1.00 97.06 212 LEU A CA 1
ATOM 1597 C C . LEU A 1 212 ? 6.045 -4.844 3.312 1.00 97.06 212 LEU A C 1
ATOM 1599 O O . LEU A 1 212 ? 6.424 -5.784 4.014 1.00 97.06 212 LEU A O 1
ATOM 1603 N N . TYR A 1 213 ? 5.806 -4.969 2.009 1.00 97.06 213 TYR A N 1
ATOM 1604 C CA . TYR A 1 213 ? 6.120 -6.180 1.259 1.00 97.06 213 TYR A CA 1
ATOM 1605 C C . TYR A 1 213 ? 7.507 -6.082 0.648 1.00 97.06 213 TYR A C 1
ATOM 1607 O O . TYR A 1 213 ? 7.893 -5.039 0.130 1.00 97.06 213 TYR A O 1
ATOM 1615 N N . LYS A 1 214 ? 8.238 -7.191 0.680 1.00 96.56 214 LYS A N 1
ATOM 1616 C CA . LYS A 1 214 ? 9.494 -7.321 -0.047 1.00 96.56 214 LYS A CA 1
ATOM 1617 C C . LYS A 1 214 ? 9.227 -7.524 -1.535 1.00 96.56 214 LYS A C 1
ATOM 1619 O O . LYS A 1 214 ? 8.500 -8.448 -1.902 1.00 96.56 214 LYS A O 1
ATOM 1624 N N . ASP A 1 215 ? 9.864 -6.716 -2.374 1.00 96.75 215 ASP A N 1
ATOM 1625 C CA . ASP A 1 215 ? 9.901 -6.907 -3.824 1.00 96.75 215 ASP A CA 1
ATOM 1626 C C . ASP A 1 215 ? 10.929 -7.987 -4.210 1.00 96.75 215 ASP A C 1
ATOM 1628 O O . ASP A 1 215 ? 11.983 -7.704 -4.778 1.00 96.75 215 ASP A O 1
ATOM 1632 N N . SER A 1 216 ? 10.651 -9.243 -3.842 1.00 94.62 216 SER A N 1
ATOM 1633 C CA . SER A 1 216 ? 11.555 -10.379 -4.079 1.00 94.62 216 SER A CA 1
ATOM 1634 C C . SER A 1 216 ? 11.898 -10.631 -5.551 1.00 94.62 216 SER A C 1
ATOM 1636 O O . SER A 1 216 ? 12.846 -11.364 -5.799 1.00 94.62 216 SER A O 1
ATOM 1638 N N . TYR A 1 217 ? 11.142 -10.066 -6.499 1.00 94.50 217 TYR A N 1
ATOM 1639 C CA . TYR A 1 217 ? 11.371 -10.226 -7.936 1.00 94.50 217 TYR A CA 1
ATOM 1640 C C . TYR A 1 217 ? 12.037 -8.996 -8.565 1.00 94.50 217 TYR A C 1
ATOM 1642 O O . TYR A 1 217 ? 12.334 -8.982 -9.755 1.00 94.50 217 TYR A O 1
ATOM 1650 N N . SER A 1 218 ? 12.377 -7.976 -7.770 1.00 93.69 218 SER A N 1
ATOM 1651 C CA . SER A 1 218 ? 13.037 -6.764 -8.263 1.00 93.69 218 SER A CA 1
ATOM 1652 C C . SER A 1 218 ? 12.226 -6.053 -9.359 1.00 93.69 218 SER A C 1
ATOM 1654 O O . SER A 1 218 ? 12.795 -5.533 -10.325 1.00 93.69 218 SER A O 1
ATOM 1656 N N . ASP A 1 219 ? 10.903 -6.037 -9.226 1.00 95.88 219 ASP A N 1
ATOM 1657 C CA . ASP A 1 219 ? 9.969 -5.476 -10.200 1.00 95.88 219 ASP A CA 1
ATOM 1658 C C . ASP A 1 219 ? 9.827 -3.954 -10.089 1.00 95.88 219 ASP A C 1
ATOM 1660 O O . ASP A 1 219 ? 9.487 -3.270 -11.062 1.00 95.88 219 ASP A O 1
ATOM 1664 N N . PHE A 1 220 ? 10.092 -3.404 -8.907 1.00 97.12 220 PHE A N 1
ATOM 1665 C CA . PHE A 1 220 ? 9.942 -1.997 -8.582 1.00 97.12 220 PHE A CA 1
ATOM 1666 C C . PHE A 1 220 ? 11.296 -1.285 -8.552 1.00 97.12 220 PHE A C 1
ATOM 1668 O O . PHE A 1 220 ? 12.323 -1.825 -8.146 1.00 97.12 220 PHE A O 1
ATOM 1675 N N . VAL A 1 221 ? 11.301 -0.028 -8.999 1.00 95.88 221 VAL A N 1
ATOM 1676 C CA . VAL A 1 221 ? 12.398 0.906 -8.729 1.00 95.88 221 VAL A CA 1
ATOM 1677 C C . VAL A 1 221 ? 12.357 1.239 -7.239 1.00 95.88 221 VAL A C 1
ATOM 1679 O O . VAL A 1 221 ? 13.322 0.991 -6.525 1.00 95.88 221 VAL A O 1
ATOM 1682 N N . HIS A 1 222 ? 11.199 1.714 -6.763 1.00 94.12 222 HIS A N 1
ATOM 1683 C CA . HIS A 1 222 ? 10.912 1.933 -5.348 1.00 94.12 222 HIS A CA 1
ATOM 1684 C C . HIS A 1 222 ? 9.413 1.789 -5.051 1.00 94.12 222 HIS A C 1
ATOM 1686 O O . HIS A 1 222 ? 8.563 2.114 -5.891 1.00 94.12 222 HIS A O 1
ATOM 1692 N N . GLY A 1 223 ? 9.098 1.382 -3.820 1.00 97.31 223 GLY A N 1
ATOM 1693 C CA . GLY A 1 223 ? 7.782 1.585 -3.225 1.00 97.31 223 GLY A CA 1
ATOM 1694 C C . GLY A 1 223 ? 7.530 3.059 -2.906 1.00 97.31 223 GLY A C 1
ATOM 1695 O O . GLY A 1 223 ? 8.451 3.781 -2.505 1.00 97.31 223 GLY A O 1
ATOM 1696 N N . ILE A 1 224 ? 6.286 3.503 -3.081 1.00 97.00 224 ILE A N 1
ATOM 1697 C CA . ILE A 1 224 ? 5.877 4.893 -2.862 1.00 97.00 224 ILE A CA 1
ATOM 1698 C C . ILE A 1 224 ? 4.583 4.957 -2.060 1.00 97.00 224 ILE A C 1
ATOM 1700 O O . ILE A 1 224 ? 3.775 4.032 -2.092 1.00 97.00 224 ILE A O 1
ATOM 1704 N N . TYR A 1 225 ? 4.369 6.072 -1.376 1.00 95.00 225 TYR A N 1
ATOM 1705 C CA . TYR A 1 225 ? 3.143 6.325 -0.629 1.00 95.00 225 TYR A CA 1
ATOM 1706 C C . TYR A 1 225 ? 2.763 7.803 -0.704 1.00 95.00 225 TYR A C 1
ATOM 1708 O O . TYR A 1 225 ? 3.616 8.668 -0.912 1.00 95.00 225 TYR A O 1
ATOM 1716 N N . GLU A 1 226 ? 1.467 8.082 -0.582 1.00 91.00 226 GLU A N 1
ATOM 1717 C CA . GLU A 1 226 ? 0.952 9.449 -0.566 1.00 91.00 226 GLU A CA 1
ATOM 1718 C C . GLU A 1 226 ? 1.289 10.131 0.765 1.00 91.00 226 GLU A C 1
ATOM 1720 O O . GLU A 1 226 ? 1.149 9.540 1.837 1.00 91.00 226 GLU A O 1
ATOM 1725 N N . PHE A 1 227 ? 1.687 11.395 0.684 1.00 85.12 227 PHE A N 1
ATOM 1726 C CA . PHE A 1 227 ? 1.958 12.265 1.814 1.00 85.12 227 PHE A CA 1
ATOM 1727 C C . PHE A 1 227 ? 1.493 13.683 1.469 1.00 85.12 227 PHE A C 1
ATOM 1729 O O . PHE A 1 227 ? 2.017 14.291 0.542 1.00 85.12 227 PHE A O 1
ATOM 1736 N N . ASN A 1 228 ? 0.502 14.224 2.185 1.00 83.38 228 ASN A N 1
ATOM 1737 C CA . ASN A 1 228 ? 0.023 15.609 2.023 1.00 83.38 228 ASN A CA 1
ATOM 1738 C C . ASN A 1 228 ? -0.243 16.053 0.560 1.00 83.38 228 ASN A C 1
ATOM 1740 O O . ASN A 1 228 ? 0.126 17.158 0.158 1.00 83.38 228 ASN A O 1
ATOM 1744 N N . GLY A 1 229 ? -0.874 15.202 -0.260 1.00 85.38 229 GLY A N 1
ATOM 1745 C CA . GLY A 1 229 ? -1.183 15.515 -1.666 1.00 85.38 229 GLY A CA 1
ATOM 1746 C C . GLY A 1 229 ? 0.035 15.533 -2.606 1.00 85.38 229 GLY A C 1
ATOM 1747 O O . GLY A 1 229 ? -0.012 16.131 -3.691 1.00 85.38 229 GLY A O 1
ATOM 1748 N N . THR A 1 230 ? 1.135 14.914 -2.178 1.00 92.50 230 THR A N 1
ATOM 1749 C CA . THR A 1 230 ? 2.309 14.539 -2.975 1.00 92.50 230 THR A CA 1
ATOM 1750 C C . THR A 1 230 ? 2.657 13.069 -2.709 1.00 92.50 230 THR A C 1
ATOM 1752 O O . THR A 1 230 ? 1.971 12.404 -1.933 1.00 92.50 230 THR A O 1
ATOM 1755 N N . TYR A 1 231 ? 3.700 12.540 -3.348 1.00 94.94 231 TYR A N 1
ATOM 1756 C CA . TYR A 1 231 ? 4.213 11.198 -3.080 1.00 94.94 231 TYR A CA 1
ATOM 1757 C C . TYR A 1 231 ? 5.638 11.232 -2.544 1.00 94.94 231 TYR A C 1
ATOM 1759 O O . TYR A 1 231 ? 6.445 12.054 -2.971 1.00 94.94 231 TYR A O 1
ATOM 1767 N N . ASN A 1 232 ? 5.939 10.282 -1.661 1.00 93.75 232 ASN A N 1
ATOM 1768 C CA . ASN A 1 232 ? 7.273 10.033 -1.131 1.00 93.75 232 ASN A CA 1
ATOM 1769 C C . ASN A 1 232 ? 7.764 8.642 -1.540 1.00 93.75 232 ASN A C 1
ATOM 1771 O O . ASN A 1 232 ? 6.990 7.684 -1.625 1.00 93.75 232 ASN A O 1
ATOM 1775 N N . VAL A 1 233 ? 9.076 8.525 -1.744 1.00 94.81 233 VAL A N 1
ATOM 1776 C CA . VAL A 1 233 ? 9.766 7.234 -1.836 1.00 94.81 233 VAL A CA 1
ATOM 1777 C C . VAL A 1 233 ? 9.927 6.658 -0.429 1.00 94.81 233 VAL A C 1
ATOM 1779 O O . VAL A 1 233 ? 10.346 7.372 0.478 1.00 94.81 233 VAL A O 1
ATOM 1782 N N . LEU A 1 234 ? 9.638 5.364 -0.245 1.00 94.38 234 LEU A N 1
ATOM 1783 C CA . LEU A 1 234 ? 9.846 4.696 1.048 1.00 94.38 234 LEU A CA 1
ATOM 1784 C C . LEU A 1 234 ? 11.330 4.635 1.442 1.00 94.38 234 LEU A C 1
ATOM 1786 O O . LEU A 1 234 ? 11.671 4.813 2.605 1.00 94.38 234 LEU A O 1
ATOM 1790 N N . GLY A 1 235 ? 12.212 4.354 0.480 1.00 91.69 235 GLY A N 1
ATOM 1791 C CA . GLY A 1 235 ? 13.664 4.341 0.696 1.00 91.69 235 GLY A CA 1
ATOM 1792 C C . GLY A 1 235 ? 14.183 3.188 1.562 1.00 91.69 235 GLY A C 1
ATOM 1793 O O . GLY A 1 235 ? 15.348 3.204 1.945 1.00 91.69 235 GLY A O 1
ATOM 1794 N N . LEU A 1 236 ? 13.346 2.189 1.862 1.00 93.19 236 LEU A N 1
ATOM 1795 C CA . LEU A 1 236 ? 13.726 1.005 2.632 1.00 93.19 236 LEU A CA 1
ATOM 1796 C C . LEU A 1 236 ? 13.920 -0.212 1.733 1.00 93.19 236 LEU A C 1
ATOM 1798 O O . LEU A 1 236 ? 13.235 -0.374 0.719 1.00 93.19 236 LEU A O 1
ATOM 1802 N N . ALA A 1 237 ? 14.824 -1.087 2.157 1.00 93.38 237 ALA A N 1
ATOM 1803 C CA . ALA A 1 237 ? 15.132 -2.338 1.491 1.00 93.38 237 ALA A CA 1
ATOM 1804 C C . ALA A 1 237 ? 15.280 -3.475 2.507 1.00 93.38 237 ALA A C 1
ATOM 1806 O O . ALA A 1 237 ? 15.573 -3.253 3.683 1.00 93.38 237 ALA A O 1
ATOM 1807 N N . ASP A 1 238 ? 15.071 -4.694 2.029 1.00 91.44 238 ASP A N 1
ATOM 1808 C CA . ASP A 1 238 ? 15.345 -5.930 2.751 1.00 91.44 238 ASP A CA 1
ATOM 1809 C C . ASP A 1 238 ? 16.842 -6.041 3.086 1.00 91.44 238 ASP A C 1
ATOM 1811 O O . ASP A 1 238 ? 17.671 -5.842 2.194 1.00 91.44 238 ASP A O 1
ATOM 1815 N N . PRO A 1 239 ? 17.217 -6.374 4.333 1.00 89.44 239 PRO A N 1
ATOM 1816 C CA . PRO A 1 239 ? 18.619 -6.408 4.745 1.00 89.44 239 PRO A CA 1
ATOM 1817 C C . PRO A 1 239 ? 19.424 -7.546 4.104 1.00 89.44 239 PRO A C 1
ATOM 1819 O O . PRO A 1 239 ? 20.641 -7.423 3.9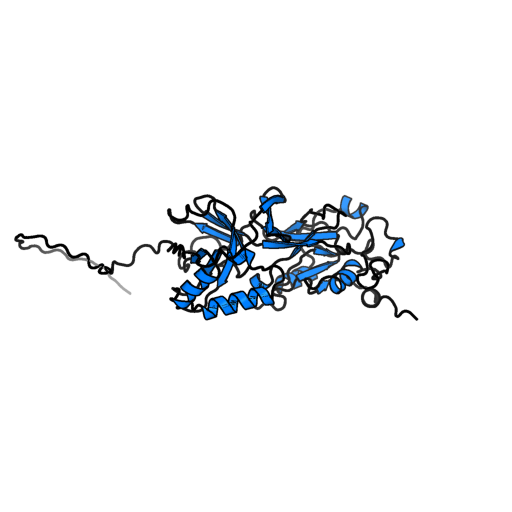99 1.00 89.44 239 PRO A O 1
ATOM 1822 N N . ASP A 1 240 ? 18.773 -8.629 3.668 1.00 90.44 240 ASP A N 1
ATOM 1823 C CA . ASP A 1 240 ? 19.472 -9.813 3.156 1.00 90.44 240 ASP A CA 1
ATOM 1824 C C . ASP A 1 240 ? 19.994 -9.597 1.730 1.00 90.44 240 ASP A C 1
ATOM 1826 O O . ASP A 1 240 ? 21.146 -9.904 1.427 1.00 90.44 240 ASP A O 1
ATOM 1830 N N . TRP A 1 241 ? 19.142 -9.060 0.850 1.00 89.00 241 TRP A N 1
ATOM 1831 C CA . TRP A 1 241 ? 19.429 -8.938 -0.587 1.00 89.00 241 TRP A CA 1
ATOM 1832 C C . TRP A 1 241 ? 19.260 -7.525 -1.150 1.00 89.00 241 TRP A C 1
ATOM 1834 O O . TRP A 1 241 ? 19.502 -7.304 -2.335 1.00 89.00 241 TRP A O 1
ATOM 1844 N N . GLY A 1 242 ? 18.838 -6.555 -0.337 1.00 91.50 242 GLY A N 1
ATOM 1845 C CA . GLY A 1 242 ? 18.633 -5.179 -0.788 1.00 91.50 242 GLY A CA 1
ATOM 1846 C C . GLY A 1 242 ? 17.415 -4.990 -1.697 1.00 91.50 242 GLY A C 1
ATOM 1847 O O . GLY A 1 242 ? 17.321 -3.967 -2.375 1.00 91.50 242 GLY A O 1
ATOM 1848 N N . TYR A 1 243 ? 16.478 -5.944 -1.729 1.00 93.31 243 TYR A N 1
ATOM 1849 C CA . TYR A 1 243 ? 15.220 -5.779 -2.461 1.00 93.31 243 TYR A CA 1
ATOM 1850 C C . TYR A 1 243 ? 14.410 -4.621 -1.873 1.00 93.31 243 TYR A C 1
ATOM 1852 O O . TYR A 1 243 ? 14.256 -4.566 -0.649 1.00 93.31 243 TYR A O 1
ATOM 1860 N N . PRO A 1 244 ? 13.868 -3.706 -2.695 1.00 94.94 244 PRO A N 1
ATOM 1861 C CA . PRO A 1 244 ? 13.092 -2.593 -2.176 1.00 94.94 244 PRO A CA 1
ATOM 1862 C C . PRO A 1 244 ? 11.840 -3.099 -1.452 1.00 94.94 244 PRO A C 1
ATOM 1864 O O . PRO A 1 244 ? 11.253 -4.126 -1.799 1.00 94.94 244 PRO A O 1
ATOM 1867 N N . LEU A 1 245 ? 11.420 -2.359 -0.430 1.00 96.88 245 LEU A N 1
ATOM 1868 C CA . LEU A 1 245 ? 10.135 -2.589 0.215 1.00 96.88 245 LEU A CA 1
ATOM 1869 C C . LEU A 1 245 ? 9.047 -1.759 -0.476 1.00 96.88 245 LEU A C 1
ATOM 1871 O O . LEU A 1 245 ? 9.269 -0.614 -0.877 1.00 96.88 245 LEU A O 1
ATOM 1875 N N . VAL A 1 246 ? 7.853 -2.336 -0.590 1.00 98.06 246 VAL A N 1
ATOM 1876 C CA . VAL A 1 246 ? 6.664 -1.699 -1.163 1.00 98.06 246 VAL A CA 1
ATOM 1877 C C . VAL A 1 246 ? 5.634 -1.482 -0.051 1.00 98.06 246 VAL A C 1
ATOM 1879 O O . VAL A 1 246 ? 5.171 -2.465 0.539 1.00 98.06 246 VAL A O 1
ATOM 1882 N N . PRO A 1 247 ? 5.270 -0.224 0.274 1.00 97.38 247 PRO A N 1
ATOM 1883 C CA . PRO A 1 247 ? 4.245 0.066 1.267 1.00 97.38 247 PRO A CA 1
ATOM 1884 C C . PRO A 1 247 ? 2.855 -0.131 0.654 1.00 97.38 247 PRO A C 1
ATOM 1886 O O . PRO A 1 247 ? 2.405 0.628 -0.202 1.00 97.38 247 PRO A O 1
ATOM 1889 N N . VAL A 1 248 ? 2.147 -1.160 1.110 1.00 97.88 248 VAL A N 1
ATOM 1890 C CA . VAL A 1 248 ? 0.837 -1.546 0.580 1.00 97.88 248 VAL A CA 1
ATOM 1891 C C . VAL A 1 248 ? -0.265 -1.197 1.587 1.00 97.88 248 VAL A C 1
ATOM 1893 O O . VAL A 1 248 ? -0.268 -1.737 2.697 1.00 97.88 248 VAL A O 1
ATOM 1896 N N . PRO A 1 249 ? -1.224 -0.319 1.239 1.00 96.56 249 PRO A N 1
ATOM 1897 C CA . PRO A 1 249 ? -2.311 0.064 2.137 1.00 96.56 249 PRO A CA 1
ATOM 1898 C C . PRO A 1 249 ? -3.401 -1.008 2.202 1.00 96.56 249 PRO A C 1
ATOM 1900 O O . PRO A 1 249 ? -3.628 -1.736 1.233 1.00 96.56 249 PRO A O 1
ATOM 1903 N N . SER A 1 250 ? -4.124 -1.067 3.320 1.00 96.56 250 SER A N 1
ATOM 1904 C CA . SER A 1 250 ? -5.332 -1.891 3.457 1.00 96.56 250 SER A CA 1
ATOM 1905 C C . SER A 1 250 ? -6.394 -1.524 2.415 1.00 96.56 250 SER A C 1
ATOM 1907 O O . SER A 1 250 ? -6.577 -0.348 2.099 1.00 96.56 250 SER A O 1
ATOM 1909 N N . ARG A 1 251 ? -7.112 -2.526 1.890 1.00 94.50 251 ARG A N 1
ATOM 1910 C CA . ARG A 1 251 ? -8.280 -2.289 1.016 1.00 94.50 251 ARG A CA 1
ATOM 1911 C C . ARG A 1 251 ? -9.489 -1.758 1.790 1.00 94.50 251 ARG A C 1
ATOM 1913 O O . ARG A 1 251 ? -10.319 -1.063 1.213 1.00 94.50 251 ARG A O 1
ATOM 1920 N N . ILE A 1 252 ? -9.545 -2.030 3.095 1.00 95.69 252 ILE A N 1
ATOM 1921 C CA . ILE A 1 252 ? -10.664 -1.671 3.974 1.00 95.69 252 ILE A CA 1
ATOM 1922 C C . ILE A 1 252 ? -10.846 -0.149 4.034 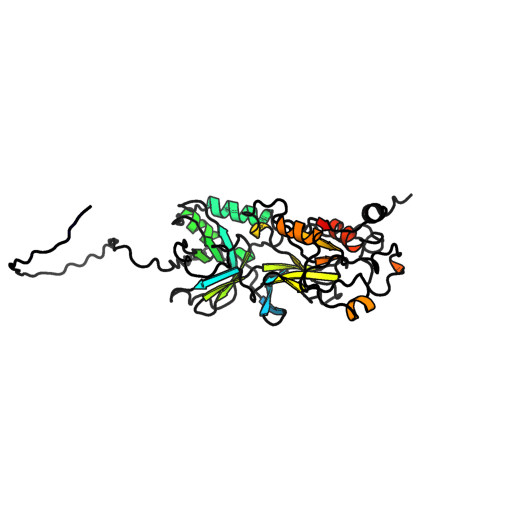1.00 95.69 252 ILE A C 1
ATOM 1924 O O . ILE A 1 252 ? -11.975 0.327 4.075 1.00 95.69 252 ILE A O 1
ATOM 1928 N N . TYR A 1 253 ? -9.766 0.633 3.903 1.00 94.19 253 TYR A N 1
ATOM 1929 C CA . TYR A 1 253 ? -9.844 2.100 3.864 1.00 94.19 253 TYR A CA 1
ATOM 1930 C C . TYR A 1 253 ? -10.797 2.652 2.799 1.00 94.19 253 TYR A C 1
ATOM 1932 O O . TYR A 1 253 ? -11.269 3.781 2.921 1.00 94.19 253 TYR A O 1
ATOM 1940 N N . SER A 1 254 ? -11.048 1.874 1.749 1.00 93.38 254 SER A N 1
ATOM 1941 C CA . SER A 1 254 ? -11.864 2.251 0.603 1.00 93.38 254 SER A CA 1
ATOM 1942 C C . SER A 1 254 ? -13.260 1.622 0.613 1.00 93.38 254 SER A C 1
ATOM 1944 O O . SER A 1 254 ? -13.979 1.770 -0.365 1.00 93.38 254 SER A O 1
ATOM 1946 N N . GLU A 1 255 ? -13.679 0.949 1.689 1.00 88.19 255 GLU A N 1
ATOM 1947 C CA . GLU A 1 255 ? -14.984 0.267 1.745 1.00 88.19 255 GLU A CA 1
ATOM 1948 C C . GLU A 1 255 ? -16.172 1.217 1.523 1.00 88.19 255 GLU A C 1
ATOM 1950 O O . GLU A 1 255 ? -17.145 0.867 0.861 1.00 88.19 255 GLU A O 1
ATOM 1955 N N . ALA A 1 256 ? -16.076 2.445 2.039 1.00 86.00 256 ALA A N 1
ATOM 1956 C CA . ALA A 1 256 ? -17.099 3.478 1.871 1.00 86.00 256 ALA A CA 1
ATOM 1957 C C . ALA A 1 256 ? -16.890 4.354 0.618 1.00 86.00 256 ALA A C 1
ATOM 1959 O O . ALA A 1 256 ? -17.619 5.327 0.418 1.00 86.00 256 ALA A O 1
ATOM 1960 N N . ASP A 1 257 ? -15.887 4.053 -0.210 1.00 90.56 257 ASP A N 1
ATOM 1961 C CA . ASP A 1 257 ? -15.549 4.825 -1.401 1.00 90.56 257 ASP A CA 1
ATOM 1962 C C . ASP A 1 257 ? -16.177 4.182 -2.644 1.00 90.56 257 ASP A C 1
ATOM 1964 O O . ASP A 1 257 ? -15.832 3.075 -3.048 1.00 90.56 257 ASP A O 1
ATOM 1968 N N . SER A 1 258 ? -17.127 4.889 -3.257 1.00 92.56 258 SER A N 1
ATOM 1969 C CA . SER A 1 258 ? -17.896 4.402 -4.407 1.00 92.56 258 SER A CA 1
ATOM 1970 C C . SER A 1 258 ? -17.185 4.572 -5.751 1.00 92.56 258 SER A C 1
ATOM 1972 O O . SER A 1 258 ? -17.741 4.212 -6.794 1.00 92.56 258 SER A O 1
ATOM 1974 N N . ARG A 1 259 ? -15.978 5.147 -5.767 1.00 96.50 259 ARG A N 1
ATOM 1975 C CA . ARG A 1 259 ? -15.222 5.340 -7.005 1.00 96.50 259 ARG A CA 1
ATOM 1976 C C . ARG A 1 259 ? -14.783 3.986 -7.589 1.00 96.50 259 ARG A C 1
ATOM 1978 O O . ARG A 1 259 ? -14.476 3.056 -6.851 1.00 96.50 259 ARG A O 1
ATOM 1985 N N . PRO A 1 260 ? -14.715 3.840 -8.923 1.00 97.00 260 PRO A N 1
ATOM 1986 C CA . PRO A 1 260 ? -14.602 2.523 -9.561 1.00 97.00 260 PRO A CA 1
ATOM 1987 C C . PRO A 1 260 ? -13.259 1.809 -9.343 1.00 97.00 260 PRO A C 1
ATOM 1989 O O . PRO A 1 260 ? -13.185 0.597 -9.531 1.00 97.00 260 PRO A O 1
ATOM 1992 N N . LEU A 1 261 ? -12.199 2.533 -8.973 1.00 97.31 261 LEU A N 1
ATOM 1993 C CA . LEU A 1 261 ? -10.890 1.964 -8.638 1.00 97.31 261 LEU A CA 1
ATOM 1994 C C . LEU A 1 261 ? -10.592 2.033 -7.134 1.00 97.31 261 LEU A C 1
ATOM 1996 O O . LEU A 1 261 ? -9.458 1.777 -6.732 1.00 97.31 261 LEU A O 1
ATOM 2000 N N . ALA A 1 262 ? -11.586 2.353 -6.303 1.00 95.81 262 ALA A N 1
ATOM 2001 C CA . ALA A 1 262 ? -11.447 2.370 -4.855 1.00 95.81 262 ALA A CA 1
ATOM 2002 C C . ALA A 1 262 ? -10.901 1.026 -4.333 1.00 95.81 262 ALA A C 1
ATOM 2004 O O . ALA A 1 262 ? -11.335 -0.055 -4.740 1.00 95.81 262 ALA A O 1
ATOM 2005 N N . GLY A 1 263 ? -9.883 1.093 -3.473 1.00 93.88 263 GLY A N 1
ATOM 2006 C CA . GLY A 1 263 ? 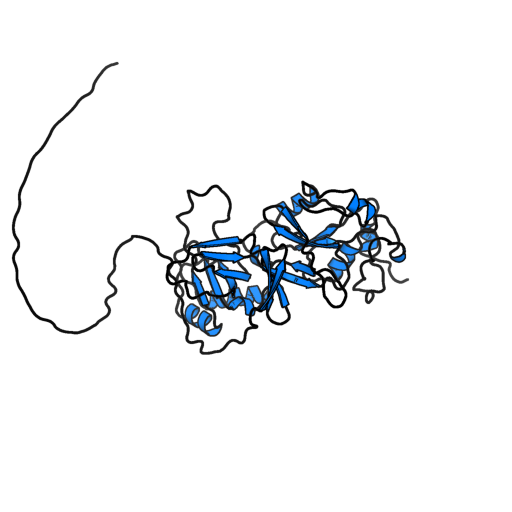-9.205 -0.077 -2.907 1.00 93.88 263 GLY A CA 1
ATOM 2007 C C . GLY A 1 263 ? -8.295 -0.838 -3.880 1.00 93.88 263 GLY A C 1
ATOM 2008 O O . GLY A 1 263 ? -7.649 -1.800 -3.463 1.00 93.88 263 GLY A O 1
ATOM 2009 N N . LYS A 1 264 ? -8.208 -0.428 -5.155 1.00 97.19 264 LYS A N 1
ATOM 2010 C CA . LYS A 1 264 ? -7.318 -1.048 -6.146 1.00 97.19 264 LYS A CA 1
ATOM 2011 C C . LYS A 1 264 ? -5.910 -0.485 -6.032 1.00 97.19 264 LYS A C 1
ATOM 2013 O O . LYS A 1 264 ? -5.706 0.728 -6.065 1.00 97.19 264 LYS A O 1
ATOM 2018 N N . ARG A 1 265 ? -4.933 -1.379 -5.911 1.00 97.69 265 ARG A N 1
ATOM 2019 C CA . ARG A 1 265 ? -3.506 -1.077 -5.776 1.00 97.69 265 ARG A CA 1
ATOM 2020 C C . ARG A 1 265 ? -2.832 -1.171 -7.134 1.00 97.69 265 ARG A C 1
ATOM 2022 O O . ARG A 1 265 ? -3.013 -2.150 -7.859 1.00 97.69 265 ARG A O 1
ATOM 2029 N N . ILE A 1 266 ? -2.067 -0.142 -7.476 1.00 98.44 266 ILE A N 1
ATOM 2030 C CA . ILE A 1 266 ? -1.618 0.101 -8.843 1.00 98.44 266 ILE A CA 1
ATOM 2031 C C . ILE A 1 266 ? -0.113 0.340 -8.859 1.00 98.44 266 ILE A C 1
ATOM 2033 O O . ILE A 1 266 ? 0.409 1.198 -8.146 1.00 98.44 266 ILE A O 1
ATOM 2037 N N . GLY A 1 267 ? 0.586 -0.422 -9.689 1.00 98.31 267 GLY A N 1
ATOM 2038 C CA . GLY A 1 267 ? 1.978 -0.188 -10.033 1.00 98.31 267 GLY A CA 1
ATOM 2039 C C . GLY A 1 267 ? 2.051 0.654 -11.299 1.00 98.31 267 GLY A C 1
ATOM 2040 O O . GLY A 1 267 ? 1.260 0.471 -12.224 1.00 98.31 267 GLY A O 1
ATOM 2041 N N . VAL A 1 268 ? 2.972 1.612 -11.336 1.00 98.25 268 VAL A N 1
ATOM 2042 C CA . VAL A 1 268 ? 3.092 2.544 -12.462 1.00 98.25 268 VAL A CA 1
ATOM 2043 C C . VAL A 1 268 ? 4.482 2.432 -13.054 1.00 98.25 268 VAL A C 1
ATOM 2045 O O . VAL A 1 268 ? 5.466 2.656 -12.351 1.00 98.25 268 VAL A O 1
ATOM 2048 N N . LYS A 1 269 ? 4.579 2.123 -14.350 1.00 97.56 269 LYS A N 1
ATOM 2049 C CA . LYS A 1 269 ? 5.860 2.080 -15.064 1.00 97.56 269 LYS A CA 1
ATOM 2050 C C . LYS A 1 269 ? 6.628 3.388 -14.876 1.00 97.56 269 LYS A C 1
ATOM 2052 O O . LYS A 1 269 ? 6.049 4.471 -14.976 1.00 97.56 269 LYS A O 1
ATOM 2057 N N . ASP A 1 270 ? 7.935 3.299 -14.647 1.00 97.12 270 ASP A N 1
ATOM 2058 C CA . ASP A 1 270 ? 8.790 4.455 -14.358 1.00 97.12 270 ASP A CA 1
ATOM 2059 C C . ASP A 1 270 ? 9.166 5.293 -15.590 1.00 97.12 270 ASP A C 1
ATOM 2061 O O . ASP A 1 270 ? 10.321 5.622 -15.853 1.00 97.12 270 ASP A O 1
ATOM 2065 N N . ILE A 1 271 ? 8.135 5.635 -16.352 1.00 96.62 271 ILE A N 1
ATOM 2066 C CA . ILE A 1 271 ? 8.136 6.642 -17.407 1.00 96.62 271 ILE A CA 1
ATOM 2067 C C . ILE A 1 271 ? 7.047 7.694 -17.210 1.00 96.62 271 ILE A C 1
ATOM 2069 O O . ILE A 1 271 ? 7.023 8.699 -17.914 1.00 96.62 271 ILE A O 1
ATOM 2073 N N . TYR A 1 272 ? 6.120 7.432 -16.289 1.00 97.62 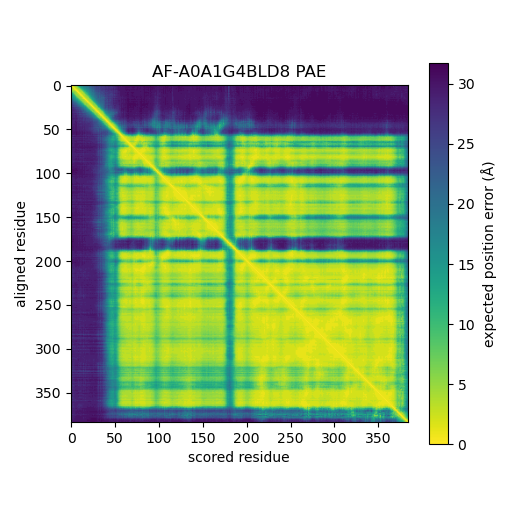272 TYR A N 1
ATOM 2074 C CA . TYR A 1 272 ? 5.063 8.357 -15.937 1.00 97.62 272 TYR A CA 1
ATOM 2075 C C . TYR A 1 272 ? 5.501 9.190 -14.742 1.00 97.62 272 TYR A C 1
ATOM 2077 O O . TYR A 1 272 ? 5.917 8.650 -13.709 1.00 97.62 272 TYR A O 1
ATOM 2085 N N . ASP A 1 273 ? 5.348 10.499 -14.884 1.00 98.25 273 ASP A N 1
ATOM 2086 C CA . ASP A 1 273 ? 5.549 11.433 -13.792 1.00 98.25 273 ASP A CA 1
ATOM 2087 C C . ASP A 1 273 ? 4.498 11.232 -12.702 1.00 98.25 273 ASP A C 1
ATOM 2089 O O . ASP A 1 273 ? 3.312 11.015 -12.968 1.00 98.25 273 ASP A O 1
ATOM 2093 N N . ILE A 1 274 ? 4.961 11.300 -11.459 1.00 98.19 274 ILE A N 1
ATOM 2094 C CA . ILE A 1 274 ? 4.137 11.327 -10.256 1.00 98.19 274 ILE A CA 1
ATOM 2095 C C . ILE A 1 274 ? 4.655 12.485 -9.417 1.00 98.19 274 ILE A C 1
ATOM 2097 O O . ILE A 1 274 ? 5.858 12.581 -9.172 1.00 98.19 274 ILE A O 1
ATOM 2101 N N . LYS A 1 275 ? 3.747 13.362 -8.991 1.00 97.88 275 LYS A N 1
ATOM 2102 C CA . LYS A 1 275 ? 4.085 14.566 -8.236 1.00 97.88 275 LYS A CA 1
ATOM 2103 C C . LYS A 1 275 ? 4.936 14.248 -6.998 1.00 97.88 275 LYS A C 1
ATOM 2105 O O . LYS A 1 275 ? 4.571 13.379 -6.207 1.00 97.88 275 LYS A O 1
ATOM 2110 N N . GLY A 1 276 ? 6.036 14.984 -6.837 1.00 96.50 276 GLY A N 1
ATOM 2111 C CA . GLY A 1 276 ? 7.003 14.831 -5.744 1.00 96.50 276 GLY A CA 1
ATOM 2112 C C . GLY A 1 276 ? 8.063 13.757 -5.971 1.00 96.50 276 GLY A C 1
ATOM 2113 O O . GLY A 1 276 ? 8.922 13.565 -5.122 1.00 96.50 276 GLY A O 1
ATOM 2114 N N . LEU A 1 277 ? 8.031 13.055 -7.107 1.00 97.25 277 LEU A N 1
ATOM 2115 C CA . LEU A 1 277 ? 8.984 11.994 -7.420 1.00 97.25 277 LEU A CA 1
ATOM 2116 C C . LEU A 1 277 ? 9.780 12.319 -8.679 1.00 97.25 277 LEU A C 1
ATOM 2118 O O . LEU A 1 277 ? 9.286 12.967 -9.602 1.00 97.25 277 LEU A O 1
ATOM 2122 N N . LYS A 1 278 ? 11.011 11.809 -8.752 1.00 97.25 278 LYS A N 1
ATOM 2123 C CA . LYS A 1 278 ? 11.762 11.742 -10.010 1.00 97.25 278 LYS A CA 1
ATOM 2124 C C . LYS A 1 278 ? 11.287 10.553 -10.843 1.00 97.25 278 LYS A C 1
ATOM 2126 O O . LYS A 1 278 ? 11.062 9.467 -10.310 1.00 97.25 278 LYS A O 1
ATOM 2131 N N . THR A 1 279 ? 11.210 10.742 -12.154 1.00 97.50 279 THR A N 1
ATOM 2132 C CA . THR A 1 279 ? 11.023 9.657 -13.128 1.00 97.50 279 THR A CA 1
ATOM 2133 C C . THR A 1 279 ? 12.383 9.280 -13.700 1.00 97.50 279 THR A C 1
ATOM 2135 O O . THR A 1 279 ? 13.032 10.115 -14.331 1.00 97.50 279 THR A O 1
ATOM 2138 N N . THR A 1 280 ? 12.843 8.046 -13.474 1.00 96.81 280 THR A N 1
ATOM 2139 C CA . THR A 1 280 ? 14.230 7.663 -13.801 1.00 96.81 280 THR A CA 1
ATOM 2140 C C . THR A 1 280 ? 14.406 7.208 -15.243 1.00 96.81 280 THR A C 1
ATOM 2142 O O . THR A 1 280 ? 15.523 7.244 -15.757 1.00 96.81 280 THR A O 1
ATOM 2145 N N . LEU A 1 281 ? 13.330 6.755 -15.902 1.00 95.88 281 LEU A N 1
ATOM 2146 C CA . LEU A 1 281 ? 13.383 6.127 -17.228 1.00 95.88 281 LEU A CA 1
ATOM 2147 C C . LEU A 1 281 ? 14.367 4.946 -17.293 1.00 95.88 281 LEU A C 1
ATOM 2149 O O . LEU A 1 281 ? 14.906 4.649 -18.359 1.00 95.88 281 LEU A O 1
ATOM 2153 N N . GLY A 1 282 ? 14.648 4.296 -16.158 1.00 94.88 282 GLY A N 1
ATOM 2154 C CA . GLY A 1 282 ? 15.663 3.247 -16.060 1.00 94.88 282 GLY A CA 1
ATOM 2155 C C . GLY A 1 282 ? 17.093 3.736 -16.329 1.00 94.88 282 GLY A C 1
ATOM 2156 O O . GLY A 1 282 ? 17.946 2.916 -16.656 1.00 94.88 282 GLY A O 1
ATOM 2157 N N . SER A 1 283 ? 17.364 5.046 -16.238 1.00 96.31 283 SER A N 1
ATOM 2158 C CA . SER A 1 283 ? 18.665 5.655 -16.543 1.00 96.31 283 SER A CA 1
ATOM 2159 C C . SER A 1 283 ? 19.224 6.472 -15.374 1.00 96.31 283 SER A C 1
ATOM 2161 O O . SER A 1 283 ? 18.604 7.425 -14.888 1.00 96.31 283 SER A O 1
ATOM 2163 N N . LYS A 1 284 ? 20.456 6.158 -14.952 1.00 95.88 284 LYS A N 1
ATOM 2164 C CA . LYS A 1 284 ? 21.155 6.910 -13.893 1.00 95.88 284 LYS A CA 1
ATOM 2165 C C . LYS A 1 284 ? 21.514 8.319 -14.351 1.00 95.88 284 LYS A C 1
ATOM 2167 O O . LYS A 1 284 ? 21.313 9.270 -13.599 1.00 95.88 284 LYS A O 1
ATOM 2172 N N . ALA A 1 285 ? 21.997 8.455 -15.587 1.00 96.44 285 ALA A N 1
ATOM 2173 C CA . ALA A 1 285 ? 22.353 9.748 -16.169 1.00 96.44 285 ALA A CA 1
ATOM 2174 C C . ALA A 1 285 ? 21.134 10.678 -16.253 1.00 96.44 285 ALA A C 1
ATOM 2176 O O . ALA A 1 285 ? 21.218 11.830 -15.834 1.00 96.44 285 ALA A O 1
ATOM 2177 N N . TRP A 1 286 ? 19.983 10.158 -16.700 1.00 96.69 286 TRP A N 1
ATOM 2178 C CA . TRP A 1 286 ? 18.724 10.908 -16.718 1.00 96.69 286 TRP A CA 1
ATOM 2179 C C . TRP A 1 286 ? 18.310 11.359 -15.311 1.00 96.69 286 TRP A C 1
ATOM 2181 O O . TRP A 1 286 ? 18.072 12.539 -15.074 1.00 96.69 286 TRP A O 1
ATOM 2191 N N . THR A 1 287 ? 18.329 10.441 -14.344 1.00 96.38 287 THR A N 1
ATOM 2192 C CA . THR A 1 287 ? 17.941 10.729 -12.951 1.00 96.38 287 THR A CA 1
ATOM 2193 C C . THR A 1 287 ? 18.779 11.846 -12.313 1.00 96.38 287 THR A C 1
ATOM 2195 O O . THR A 1 287 ? 18.271 12.620 -11.492 1.00 96.38 287 THR A O 1
ATOM 2198 N N . GLN A 1 288 ? 20.062 11.947 -12.682 1.00 96.44 288 GLN A N 1
ATOM 2199 C CA . GLN A 1 288 ? 20.972 12.993 -12.203 1.00 96.44 288 GLN A CA 1
ATOM 2200 C C . GLN A 1 288 ? 20.638 14.379 -12.769 1.00 96.44 288 GLN A C 1
ATOM 2202 O O . GLN A 1 288 ? 20.806 15.370 -12.063 1.00 96.44 288 GLN A O 1
ATOM 2207 N N . MET A 1 289 ? 20.155 14.455 -14.013 1.00 96.00 289 MET A N 1
ATOM 2208 C CA . MET A 1 289 ? 19.818 15.723 -14.673 1.00 96.00 289 MET A CA 1
ATOM 2209 C C . MET A 1 289 ? 18.372 16.180 -14.437 1.00 96.00 289 MET A C 1
ATOM 2211 O O . MET A 1 289 ? 18.070 17.350 -14.656 1.00 96.00 289 MET A O 1
ATOM 2215 N N . THR A 1 290 ? 17.476 15.296 -13.989 1.00 95.06 290 THR A N 1
ATOM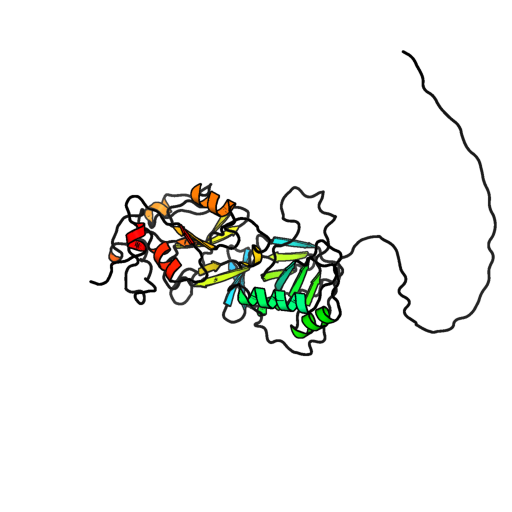 2216 C CA . THR A 1 290 ? 16.066 15.636 -13.745 1.00 95.06 290 THR A CA 1
ATOM 2217 C C . THR A 1 290 ? 15.768 16.008 -12.296 1.00 95.06 290 THR A C 1
ATOM 2219 O O . THR A 1 290 ? 16.308 15.416 -11.354 1.00 95.06 290 THR A O 1
ATOM 2222 N N . SER A 1 291 ? 14.842 16.949 -12.116 1.00 97.00 291 SER A N 1
ATOM 2223 C CA . SER A 1 291 ? 14.202 17.250 -10.834 1.00 97.00 291 SER A CA 1
ATOM 2224 C C . SER A 1 291 ? 12.984 16.354 -10.592 1.00 97.00 291 SER A C 1
ATOM 2226 O O . SER A 1 291 ? 12.559 15.606 -11.471 1.00 97.00 291 SER A O 1
ATOM 2228 N N . GLU A 1 292 ? 12.423 16.432 -9.389 1.00 97.44 292 GLU A N 1
ATOM 2229 C CA . GLU A 1 292 ? 11.111 15.853 -9.099 1.00 97.44 292 GLU A CA 1
ATOM 2230 C C . GLU A 1 292 ? 10.029 16.506 -9.967 1.00 97.44 292 GLU A C 1
ATOM 2232 O O . GLU A 1 292 ? 10.128 17.683 -10.333 1.00 97.44 292 GLU A O 1
ATOM 2237 N N . ALA A 1 293 ? 9.005 15.731 -10.315 1.00 97.50 293 ALA A N 1
ATOM 2238 C CA . ALA A 1 293 ? 7.869 16.220 -11.073 1.00 97.50 293 ALA A CA 1
ATOM 2239 C C . ALA A 1 293 ? 6.949 17.072 -10.187 1.00 97.50 293 ALA A C 1
ATOM 2241 O O . ALA A 1 293 ? 6.598 16.687 -9.070 1.00 97.50 293 ALA A O 1
ATOM 2242 N N . ASN A 1 294 ? 6.502 18.213 -10.712 1.00 97.38 294 ASN A N 1
ATOM 2243 C CA . ASN A 1 294 ? 5.553 19.093 -10.019 1.00 97.38 294 ASN A CA 1
ATOM 2244 C C . ASN A 1 294 ? 4.100 18.613 -10.136 1.00 97.38 294 ASN A C 1
ATOM 2246 O O . ASN A 1 294 ? 3.252 18.988 -9.325 1.00 97.38 294 ASN A O 1
ATOM 2250 N N . GLU A 1 295 ? 3.813 17.787 -11.141 1.00 97.56 295 GLU A N 1
ATOM 2251 C CA . GLU A 1 295 ? 2.484 17.270 -11.443 1.00 97.56 295 GLU A CA 1
ATOM 2252 C C . GLU A 1 295 ? 2.555 15.777 -11.759 1.00 97.56 295 GLU A C 1
ATOM 2254 O O . GLU A 1 295 ? 3.570 15.260 -12.226 1.00 97.56 295 GLU A O 1
ATOM 2259 N N . THR A 1 296 ? 1.455 15.080 -11.495 1.00 98.31 296 THR A N 1
ATOM 2260 C CA . THR A 1 296 ? 1.284 13.684 -11.889 1.00 98.31 296 THR A CA 1
ATOM 2261 C C . THR A 1 296 ? 0.811 13.626 -13.339 1.00 98.31 296 THR A C 1
ATOM 2263 O O . THR A 1 296 ? -0.066 14.391 -13.739 1.00 98.31 296 THR A O 1
ATOM 2266 N N . ALA A 1 297 ? 1.354 12.695 -14.127 1.00 98.00 297 ALA A N 1
ATOM 2267 C CA . ALA A 1 297 ? 0.976 12.511 -15.523 1.00 98.00 297 ALA A CA 1
ATOM 2268 C C . ALA A 1 297 ? -0.555 12.346 -15.664 1.00 98.00 297 ALA A C 1
ATOM 2270 O O . ALA A 1 297 ? -1.146 11.578 -14.897 1.00 98.00 297 ALA A O 1
ATOM 2271 N N . PRO A 1 298 ? -1.220 12.975 -16.657 1.00 98.06 298 PRO A N 1
ATOM 2272 C CA . PRO A 1 298 ? -2.686 13.025 -16.721 1.00 98.06 298 PRO A CA 1
ATOM 2273 C C . PRO A 1 298 ? -3.388 11.660 -16.701 1.00 98.06 298 PRO A C 1
ATOM 2275 O O . PRO A 1 298 ? -4.462 11.514 -16.118 1.00 98.06 298 PRO A O 1
ATOM 2278 N N . SER A 1 299 ? -2.780 10.636 -17.309 1.00 96.62 299 SER A N 1
ATOM 2279 C CA . SER A 1 299 ? -3.306 9.266 -17.285 1.00 96.62 299 SER A CA 1
ATOM 2280 C C . SER A 1 299 ? -3.287 8.656 -15.884 1.00 96.62 299 SER A C 1
ATOM 2282 O O . SER A 1 299 ? -4.231 7.966 -15.507 1.00 96.62 299 SER A O 1
ATOM 2284 N N . ILE A 1 300 ? -2.236 8.928 -15.109 1.00 98.12 300 ILE A N 1
ATOM 2285 C CA . ILE A 1 300 ? -2.090 8.447 -13.733 1.00 98.12 300 ILE A CA 1
ATOM 2286 C C . ILE A 1 300 ? -2.972 9.265 -12.791 1.00 98.12 300 ILE A C 1
ATOM 2288 O O . ILE A 1 300 ? -3.641 8.688 -11.940 1.00 98.12 300 ILE A O 1
ATOM 2292 N N . GLN A 1 301 ? -3.066 10.582 -12.996 1.00 98.00 301 GLN A N 1
ATOM 2293 C CA . GLN A 1 301 ? -3.961 11.428 -12.209 1.00 98.00 301 GLN A CA 1
ATOM 2294 C C . GLN A 1 301 ? -5.414 10.967 -12.346 1.00 98.00 301 GLN A C 1
ATOM 2296 O O . GLN A 1 301 ? -6.091 10.782 -11.344 1.00 98.00 301 GLN A O 1
ATOM 2301 N N . ARG A 1 302 ? -5.866 10.643 -13.563 1.00 98.12 302 ARG A N 1
ATOM 2302 C CA . ARG A 1 302 ? -7.218 10.109 -13.778 1.00 98.12 302 ARG A CA 1
ATOM 2303 C C . ARG A 1 302 ? -7.472 8.800 -13.028 1.00 98.12 302 ARG A C 1
ATOM 2305 O O . ARG A 1 302 ? -8.582 8.568 -12.566 1.00 98.12 302 ARG A O 1
ATOM 2312 N N . ILE A 1 303 ? -6.467 7.937 -12.916 1.00 97.94 303 ILE A N 1
ATOM 2313 C CA . ILE A 1 303 ? -6.563 6.691 -12.147 1.00 97.94 303 ILE A CA 1
ATOM 2314 C C . ILE A 1 303 ? -6.720 6.988 -10.647 1.00 97.94 303 ILE A C 1
ATOM 2316 O O . ILE A 1 303 ? -7.574 6.387 -9.993 1.00 97.94 303 ILE A O 1
ATOM 2320 N N . ILE A 1 304 ? -5.942 7.938 -10.123 1.00 97.31 304 ILE A N 1
ATOM 2321 C CA . ILE A 1 304 ? -6.015 8.390 -8.725 1.00 97.31 304 ILE A CA 1
ATOM 2322 C C . ILE A 1 304 ? -7.375 9.040 -8.435 1.00 97.31 304 ILE A C 1
ATOM 2324 O O . ILE A 1 304 ? -8.020 8.723 -7.433 1.00 97.31 304 ILE A O 1
ATOM 2328 N N . ASP A 1 305 ? -7.862 9.889 -9.341 1.00 97.12 305 ASP A N 1
ATOM 2329 C CA . ASP A 1 305 ? -9.162 10.558 -9.222 1.00 97.12 305 ASP A CA 1
ATOM 2330 C C . ASP A 1 305 ? -10.310 9.541 -9.145 1.00 97.12 305 ASP A C 1
ATOM 2332 O O . ASP A 1 305 ? -11.275 9.745 -8.409 1.00 97.12 305 ASP A O 1
ATOM 2336 N N . LEU A 1 306 ? -10.169 8.403 -9.834 1.00 97.81 306 LEU A N 1
ATOM 2337 C CA . LEU A 1 306 ? -11.090 7.263 -9.801 1.00 97.81 306 LEU A CA 1
ATOM 2338 C C . LEU A 1 306 ? -10.905 6.338 -8.580 1.00 97.81 306 LEU A C 1
ATOM 2340 O O . LEU A 1 306 ? -11.561 5.298 -8.516 1.00 97.81 306 LEU A O 1
ATOM 2344 N N . GLY A 1 307 ? -10.058 6.698 -7.613 1.00 96.31 307 GLY A N 1
ATOM 2345 C CA . GLY A 1 307 ? -9.862 5.974 -6.350 1.00 96.31 307 GLY A CA 1
ATOM 2346 C C . GLY A 1 307 ? -8.718 4.961 -6.343 1.00 96.31 307 GLY A C 1
ATOM 2347 O O . GLY A 1 307 ? -8.495 4.309 -5.323 1.00 96.31 307 GLY A O 1
ATOM 2348 N N . GLY A 1 308 ? -7.977 4.838 -7.446 1.00 97.12 308 GLY A N 1
ATOM 2349 C CA . GLY A 1 308 ? -6.829 3.942 -7.532 1.00 97.12 308 GLY A CA 1
ATOM 2350 C C . GLY A 1 308 ? -5.678 4.405 -6.640 1.00 97.12 308 GLY A C 1
ATOM 2351 O O . GLY A 1 308 ? -5.338 5.586 -6.612 1.00 97.12 308 GLY A O 1
ATOM 2352 N N . THR A 1 309 ? -5.045 3.476 -5.926 1.00 96.81 309 THR A N 1
ATOM 2353 C CA . THR A 1 309 ? -3.908 3.779 -5.050 1.00 96.81 309 THR A CA 1
ATOM 2354 C C . THR A 1 309 ? -2.596 3.346 -5.689 1.00 96.81 309 THR A C 1
ATOM 2356 O O . THR A 1 309 ? -2.372 2.152 -5.886 1.00 96.81 309 THR A O 1
ATOM 2359 N N . VAL A 1 310 ? -1.707 4.297 -5.988 1.00 98.06 310 VAL A N 1
ATOM 2360 C CA . VAL A 1 310 ? -0.375 3.978 -6.524 1.00 98.06 310 VAL A CA 1
ATOM 2361 C C . VAL A 1 310 ? 0.568 3.565 -5.394 1.00 98.06 310 VAL A C 1
ATOM 2363 O O . VAL A 1 310 ? 0.737 4.316 -4.437 1.00 98.06 310 VAL A O 1
ATOM 2366 N N . VAL A 1 311 ? 1.178 2.383 -5.514 1.00 98.00 311 VAL A N 1
ATOM 2367 C CA . VAL A 1 311 ? 2.021 1.780 -4.457 1.00 98.00 311 VAL A CA 1
ATOM 2368 C C . VAL A 1 311 ? 3.506 1.708 -4.813 1.00 98.00 311 VAL A C 1
ATOM 2370 O O . VAL A 1 311 ? 4.349 1.512 -3.941 1.00 98.00 311 VAL A O 1
ATOM 2373 N N . GLY A 1 312 ? 3.865 1.885 -6.087 1.00 97.88 312 GLY A N 1
ATOM 2374 C CA . GLY A 1 312 ? 5.267 1.870 -6.498 1.00 97.88 312 GLY A CA 1
ATOM 2375 C C . GLY A 1 312 ? 5.501 2.292 -7.943 1.00 97.88 312 GLY A C 1
ATOM 2376 O O . GLY A 1 312 ? 4.605 2.202 -8.791 1.00 97.88 312 GLY A O 1
ATOM 2377 N N . LYS A 1 313 ? 6.739 2.717 -8.219 1.00 98.00 313 LYS A N 1
ATOM 2378 C CA . LYS A 1 313 ? 7.256 2.906 -9.580 1.00 98.00 313 LYS A CA 1
ATOM 2379 C C . LYS A 1 313 ? 7.871 1.588 -10.048 1.00 98.00 313 LYS A C 1
ATOM 2381 O O . LYS A 1 313 ? 8.798 1.089 -9.419 1.00 98.00 313 LYS A O 1
ATOM 2386 N N . GLN A 1 314 ? 7.352 1.015 -11.125 1.00 97.62 314 GLN A N 1
ATOM 2387 C CA . GLN A 1 314 ? 7.804 -0.257 -11.692 1.00 97.62 314 GLN A CA 1
ATOM 2388 C C . GLN A 1 314 ? 8.969 -0.044 -12.655 1.00 97.62 314 GLN A C 1
ATOM 2390 O O . GLN A 1 314 ? 8.992 0.934 -13.408 1.00 97.62 314 GLN A O 1
ATOM 2395 N N . LYS A 1 315 ? 9.917 -0.981 -12.668 1.00 95.75 315 LYS A N 1
ATOM 2396 C CA . LYS A 1 315 ? 11.072 -0.924 -13.560 1.00 95.75 315 LYS A CA 1
ATOM 2397 C C . LYS A 1 315 ? 10.665 -0.997 -15.027 1.00 95.75 315 LYS A C 1
ATOM 2399 O O . LYS A 1 315 ? 9.718 -1.678 -15.424 1.00 95.75 315 LYS A O 1
ATOM 2404 N N . THR A 1 316 ? 11.458 -0.313 -15.836 1.00 94.12 316 THR A N 1
ATOM 2405 C CA . THR A 1 316 ? 11.389 -0.290 -17.294 1.00 94.12 316 THR A CA 1
ATOM 2406 C C . THR A 1 316 ? 12.788 -0.520 -17.842 1.00 94.12 316 THR A C 1
ATOM 2408 O O . THR A 1 316 ? 13.769 -0.160 -17.188 1.00 94.12 316 THR A O 1
ATOM 2411 N N . SER A 1 317 ? 12.882 -1.053 -19.058 1.00 93.06 317 SER A N 1
ATOM 2412 C CA . SER A 1 317 ? 14.121 -0.933 -19.827 1.00 93.06 317 SER A CA 1
ATOM 2413 C C . SER A 1 317 ? 14.457 0.541 -20.020 1.00 93.06 317 SER A C 1
ATOM 2415 O O . SER A 1 317 ? 13.562 1.398 -20.022 1.00 93.06 317 SER A O 1
ATOM 2417 N N . GLN A 1 318 ? 15.747 0.834 -20.186 1.00 94.19 318 GLN A N 1
ATOM 2418 C CA . GLN A 1 318 ? 16.232 2.203 -20.316 1.00 94.19 318 GLN A CA 1
ATOM 2419 C C . GLN A 1 318 ? 15.485 2.922 -21.452 1.00 94.19 318 GLN A C 1
ATOM 2421 O O . GLN A 1 318 ? 15.418 2.411 -22.573 1.00 94.19 318 GLN A O 1
ATOM 2426 N N . PHE A 1 319 ? 14.875 4.069 -21.141 1.00 93.44 319 PHE A N 1
ATOM 2427 C CA . PHE A 1 319 ? 14.029 4.866 -22.043 1.00 93.44 319 PHE A CA 1
ATOM 2428 C C . PHE A 1 319 ? 12.890 4.089 -22.724 1.00 93.44 319 PHE A C 1
ATOM 2430 O O . PHE A 1 319 ? 12.484 4.425 -23.836 1.00 93.44 319 PHE A O 1
ATOM 2437 N N . ALA A 1 320 ? 12.375 3.051 -22.061 1.00 92.81 320 ALA A N 1
ATOM 2438 C CA . ALA A 1 320 ? 11.393 2.123 -22.619 1.00 92.81 320 ALA A CA 1
ATOM 2439 C C . ALA A 1 320 ? 11.840 1.482 -23.952 1.00 92.81 320 ALA A C 1
ATOM 2441 O O . ALA A 1 320 ? 11.032 1.253 -24.847 1.00 92.81 320 ALA A O 1
ATOM 2442 N N . SER A 1 321 ? 13.136 1.197 -24.096 1.00 90.31 321 SER A N 1
ATOM 2443 C CA . SER A 1 321 ? 13.691 0.505 -25.264 1.00 90.31 321 SER A CA 1
ATOM 2444 C C . SER A 1 321 ? 13.295 -0.976 -25.314 1.00 90.31 321 SER A C 1
ATOM 2446 O O . SER A 1 321 ? 13.067 -1.609 -24.286 1.00 90.31 321 SER A O 1
ATOM 2448 N N . ALA A 1 322 ? 13.292 -1.582 -26.498 1.00 87.62 322 ALA A N 1
ATOM 2449 C CA . ALA A 1 322 ? 13.105 -3.030 -26.662 1.00 87.62 322 ALA A CA 1
ATOM 2450 C C . ALA A 1 322 ? 14.387 -3.840 -26.347 1.00 87.62 322 ALA A C 1
ATOM 2452 O O . ALA A 1 322 ? 14.651 -4.856 -26.983 1.00 87.62 322 ALA A O 1
ATOM 2453 N N . ALA A 1 323 ? 15.215 -3.357 -25.413 1.00 86.12 323 ALA A N 1
ATOM 2454 C CA . ALA A 1 323 ? 16.495 -3.966 -25.064 1.00 86.12 323 ALA A CA 1
ATOM 2455 C C . ALA A 1 323 ? 16.306 -5.331 -24.396 1.00 86.12 323 ALA A C 1
ATOM 2457 O O . ALA A 1 323 ? 15.412 -5.508 -23.559 1.00 86.12 323 ALA A O 1
ATOM 2458 N N . HIS A 1 324 ? 17.194 -6.271 -24.711 1.00 89.00 324 HIS A N 1
ATOM 2459 C CA . HIS A 1 324 ? 17.192 -7.568 -24.048 1.00 89.00 324 HIS A CA 1
ATOM 2460 C C . HIS A 1 324 ? 17.569 -7.428 -22.567 1.00 89.00 324 HIS A C 1
ATOM 2462 O O . HIS A 1 324 ? 18.312 -6.528 -22.182 1.00 89.00 324 HIS A O 1
ATOM 2468 N N . ALA A 1 325 ? 17.089 -8.344 -21.722 1.00 86.50 325 ALA A N 1
ATOM 2469 C CA . ALA A 1 325 ? 17.312 -8.302 -20.273 1.00 86.50 325 ALA A CA 1
ATOM 2470 C C . ALA A 1 325 ? 18.801 -8.195 -19.877 1.00 86.50 325 ALA A C 1
ATOM 2472 O O . ALA A 1 325 ? 19.146 -7.466 -18.951 1.00 86.50 325 ALA A O 1
ATOM 2473 N N . TRP A 1 326 ? 19.691 -8.882 -20.601 1.00 88.25 326 TRP A N 1
ATOM 2474 C CA . TRP A 1 326 ? 21.142 -8.877 -20.358 1.00 88.25 326 TRP A CA 1
ATOM 2475 C C . TRP A 1 326 ? 21.863 -7.616 -20.862 1.00 88.25 326 TRP A C 1
ATOM 2477 O O . TRP A 1 326 ? 23.065 -7.476 -20.652 1.00 88.25 326 TRP A O 1
ATOM 2487 N N . GLU A 1 327 ? 21.155 -6.701 -21.523 1.00 90.06 327 GLU A N 1
ATOM 2488 C CA . GLU A 1 327 ? 21.698 -5.430 -22.022 1.00 90.06 327 GLU A CA 1
ATOM 2489 C C . GLU A 1 327 ? 21.388 -4.258 -21.078 1.00 90.06 327 GLU A C 1
ATOM 2491 O O . GLU A 1 327 ? 21.818 -3.130 -21.321 1.00 90.06 327 GLU A O 1
ATOM 2496 N N . TRP A 1 328 ? 20.648 -4.495 -19.990 1.00 91.38 328 TRP A N 1
ATOM 2497 C CA . TRP A 1 328 ? 20.322 -3.460 -19.015 1.00 91.38 328 TRP A CA 1
ATOM 2498 C C . TRP A 1 328 ? 21.535 -3.179 -18.120 1.00 91.38 328 TRP A C 1
ATOM 2500 O O . TRP A 1 328 ? 21.951 -4.015 -17.321 1.00 91.38 328 TRP A O 1
ATOM 2510 N N . THR A 1 329 ? 22.112 -1.987 -18.253 1.00 89.69 329 THR A N 1
ATOM 2511 C CA . THR A 1 329 ? 23.362 -1.608 -17.572 1.00 89.69 329 THR A CA 1
ATOM 2512 C C . THR A 1 329 ? 23.145 -0.804 -16.290 1.00 89.69 329 THR A C 1
ATOM 2514 O O . THR A 1 329 ? 23.908 -0.936 -15.333 1.00 89.69 329 THR A O 1
ATOM 2517 N N . ASP A 1 330 ? 22.108 0.035 -16.248 1.00 91.56 330 ASP A N 1
ATOM 2518 C CA . ASP A 1 330 ? 21.862 0.949 -15.126 1.00 91.56 330 ASP A CA 1
ATOM 2519 C C . ASP A 1 330 ? 21.052 0.313 -13.993 1.00 91.56 330 ASP A C 1
ATOM 2521 O O . ASP A 1 330 ? 21.286 0.623 -12.819 1.00 91.56 330 ASP A O 1
ATOM 2525 N N . VAL A 1 331 ? 20.123 -0.579 -14.338 1.00 86.88 331 VAL A N 1
ATOM 2526 C CA . VAL A 1 331 ? 19.228 -1.273 -13.408 1.00 86.88 331 VAL A CA 1
ATOM 2527 C C . VAL A 1 331 ? 19.178 -2.755 -13.750 1.00 86.88 331 VAL A C 1
ATOM 2529 O O . VAL A 1 331 ? 19.139 -3.124 -14.919 1.00 86.88 331 VAL A O 1
ATOM 2532 N N . TYR A 1 332 ? 19.163 -3.611 -12.729 1.00 88.38 332 TYR A N 1
ATOM 2533 C CA . TYR A 1 332 ? 19.017 -5.046 -12.947 1.00 88.38 332 TYR A CA 1
ATOM 2534 C C . TYR A 1 332 ? 17.588 -5.382 -13.381 1.00 88.38 332 TYR A C 1
ATOM 2536 O O . TYR A 1 332 ? 16.617 -4.836 -12.836 1.00 88.38 332 TYR A O 1
ATOM 2544 N N . TYR A 1 333 ? 17.496 -6.279 -14.355 1.00 91.56 333 TYR A N 1
ATOM 2545 C CA . TYR A 1 333 ? 16.255 -6.747 -14.948 1.00 91.56 333 TYR A CA 1
ATOM 2546 C C . TYR A 1 333 ? 15.350 -7.467 -13.917 1.00 91.56 333 TYR A C 1
ATOM 2548 O O . TYR A 1 333 ? 15.872 -8.221 -13.095 1.00 91.56 333 TYR A O 1
ATOM 2556 N N . PRO A 1 334 ? 14.020 -7.252 -13.932 1.00 93.50 334 PRO A N 1
ATOM 2557 C CA . PRO A 1 334 ? 13.072 -7.973 -13.075 1.00 93.50 334 PRO A CA 1
ATOM 2558 C C . PRO A 1 334 ? 13.120 -9.502 -13.221 1.00 93.50 334 PRO A C 1
ATOM 2560 O O . PRO A 1 334 ? 13.301 -10.032 -14.309 1.00 93.50 334 PRO A O 1
ATOM 2563 N N . GLN A 1 335 ? 12.930 -10.242 -12.140 1.00 91.69 335 GLN A N 1
ATOM 2564 C CA . GLN A 1 335 ? 12.995 -11.702 -12.131 1.00 91.69 335 GLN A CA 1
ATOM 2565 C C . GLN A 1 335 ? 11.626 -12.296 -12.463 1.00 91.69 335 GLN A C 1
ATOM 2567 O O . GLN A 1 335 ? 10.648 -12.048 -11.766 1.00 91.69 335 GLN A O 1
ATOM 2572 N N . ASN A 1 336 ? 11.537 -13.120 -13.510 1.00 92.19 336 ASN A N 1
ATOM 2573 C CA . ASN A 1 336 ? 10.250 -13.680 -13.918 1.00 92.19 336 ASN A CA 1
ATOM 2574 C C . ASN A 1 336 ? 9.742 -14.731 -12.907 1.00 92.19 336 ASN A C 1
ATOM 2576 O O . ASN A 1 336 ? 10.363 -15.796 -12.785 1.00 92.19 336 ASN A O 1
ATOM 2580 N N . PRO A 1 337 ? 8.584 -14.505 -12.248 1.00 92.44 337 PRO A N 1
ATOM 2581 C CA . PRO A 1 337 ? 8.040 -15.428 -11.249 1.00 92.44 337 PRO A CA 1
ATOM 2582 C C . PRO A 1 337 ? 7.616 -16.786 -11.828 1.00 92.44 337 PRO A C 1
ATOM 2584 O O . PRO A 1 337 ? 7.444 -17.744 -11.083 1.00 92.44 337 PRO A O 1
ATOM 2587 N N . ARG A 1 338 ? 7.453 -16.900 -13.153 1.00 88.94 338 ARG A N 1
ATOM 2588 C CA . ARG A 1 338 ? 7.085 -18.148 -13.848 1.00 88.94 338 ARG A CA 1
ATOM 2589 C C . ARG A 1 338 ? 8.276 -18.927 -14.405 1.00 88.94 338 ARG A C 1
ATOM 2591 O O . ARG A 1 338 ? 8.074 -19.965 -15.027 1.00 88.94 338 ARG A O 1
ATOM 2598 N N . GLY A 1 339 ? 9.494 -18.423 -14.226 1.00 83.88 339 GLY A N 1
ATOM 2599 C CA . GLY A 1 339 ? 10.722 -19.045 -14.721 1.00 83.88 339 GLY A CA 1
ATOM 2600 C C . GLY A 1 339 ? 11.790 -19.178 -13.645 1.00 83.88 339 GLY A C 1
ATOM 2601 O O . GLY A 1 339 ? 12.959 -18.955 -13.949 1.00 83.88 339 GLY A O 1
ATOM 2602 N N . ASP A 1 340 ? 11.381 -19.425 -12.396 1.00 85.25 340 ASP A N 1
ATOM 2603 C CA . ASP A 1 340 ? 12.248 -19.509 -11.210 1.00 85.25 340 ASP A CA 1
ATOM 2604 C C . ASP A 1 340 ? 13.179 -18.291 -11.031 1.00 85.25 340 ASP A C 1
ATOM 2606 O O . ASP A 1 340 ? 14.253 -18.383 -10.443 1.00 85.25 340 ASP A O 1
ATOM 2610 N N . GLY A 1 341 ? 12.779 -17.133 -11.570 1.00 86.56 341 GLY A N 1
ATOM 2611 C CA . GLY A 1 341 ? 13.566 -15.901 -11.580 1.00 86.56 341 GLY A CA 1
ATOM 2612 C C . GLY A 1 341 ? 14.659 -15.815 -12.655 1.00 86.56 341 GLY A C 1
ATOM 2613 O O . GLY A 1 341 ? 15.337 -14.793 -12.731 1.00 86.56 341 GLY A O 1
ATOM 2614 N N . TYR A 1 342 ? 14.818 -16.832 -13.508 1.00 84.50 342 TYR A N 1
ATOM 2615 C CA . TYR A 1 342 ? 15.880 -16.903 -14.524 1.00 84.50 342 TYR A CA 1
ATOM 2616 C C . TYR A 1 342 ? 15.423 -16.575 -15.949 1.00 84.50 342 TYR A C 1
ATOM 2618 O O . TYR A 1 342 ? 16.258 -16.331 -16.821 1.00 84.50 342 TYR A O 1
ATOM 2626 N N . LEU A 1 343 ? 14.114 -16.569 -16.209 1.00 87.94 343 LEU A N 1
ATOM 2627 C CA . LEU A 1 343 ? 13.568 -16.147 -17.500 1.00 87.94 343 LEU A CA 1
ATOM 2628 C C . LEU A 1 343 ? 13.294 -14.642 -17.533 1.00 87.94 343 LEU A C 1
ATOM 2630 O O . LEU A 1 343 ? 13.122 -13.990 -16.506 1.00 87.94 343 LEU A O 1
ATOM 2634 N N . SER A 1 344 ? 13.215 -14.093 -18.744 1.00 84.31 344 SER A N 1
ATOM 2635 C CA . SER A 1 344 ? 12.815 -12.705 -18.967 1.00 84.31 344 SER A CA 1
ATOM 2636 C C . SER A 1 344 ? 11.280 -12.577 -19.003 1.00 84.31 344 SER A C 1
ATOM 2638 O O . SER A 1 344 ? 10.598 -13.427 -19.568 1.00 84.31 344 SER A O 1
ATOM 2640 N N . CYS A 1 345 ? 10.727 -11.512 -18.424 1.00 85.44 345 CYS A N 1
ATOM 2641 C CA . CYS A 1 345 ? 9.390 -10.951 -18.698 1.00 85.44 345 CYS A CA 1
ATOM 2642 C C . CYS A 1 345 ? 9.374 -9.996 -19.922 1.00 85.44 345 CYS A C 1
ATOM 2644 O O . CYS A 1 345 ? 8.523 -9.115 -19.994 1.00 85.44 345 CYS A O 1
ATOM 2646 N N . SER A 1 346 ? 10.338 -10.114 -20.851 1.00 88.12 346 SER A N 1
ATOM 2647 C CA . SER A 1 346 ? 10.514 -9.234 -22.021 1.00 88.12 346 SER A CA 1
ATOM 2648 C C . SER A 1 346 ? 10.740 -7.742 -21.662 1.00 88.12 346 SER A C 1
ATOM 2650 O O . SER A 1 346 ? 11.093 -7.405 -20.529 1.00 88.12 346 SER A O 1
ATOM 2652 N N . ALA A 1 347 ? 10.695 -6.858 -22.657 1.00 87.75 347 ALA A N 1
ATOM 2653 C CA . ALA A 1 347 ? 10.799 -5.410 -22.571 1.00 87.75 347 ALA A CA 1
ATOM 2654 C C . ALA A 1 347 ? 9.667 -4.748 -23.393 1.00 87.75 347 ALA A C 1
ATOM 2656 O O . ALA A 1 347 ? 9.215 -5.278 -24.402 1.00 87.75 347 ALA A O 1
ATOM 2657 N N . SER A 1 348 ? 9.234 -3.532 -23.069 1.00 91.75 348 SER A N 1
ATOM 2658 C CA . SER A 1 348 ? 9.885 -2.558 -22.187 1.00 91.75 348 SER A CA 1
ATOM 2659 C C . SER A 1 348 ? 9.270 -2.438 -20.790 1.00 91.75 348 SER A C 1
ATOM 2661 O O . SER A 1 348 ? 9.806 -1.731 -19.937 1.00 91.75 348 SER A O 1
ATOM 2663 N N . SER A 1 349 ? 8.147 -3.104 -20.524 1.00 93.50 349 SER A N 1
ATOM 2664 C CA . SER A 1 349 ? 7.357 -2.976 -19.290 1.00 93.50 349 SER A CA 1
ATOM 2665 C C . SER A 1 349 ? 7.568 -4.148 -18.329 1.00 93.50 349 SER A C 1
ATOM 2667 O O . SER A 1 349 ? 6.649 -4.515 -17.596 1.00 93.50 349 SER A O 1
ATOM 2669 N N . ALA A 1 350 ? 8.785 -4.699 -18.308 1.00 93.06 350 ALA A N 1
ATOM 2670 C CA . ALA A 1 350 ? 9.162 -5.887 -17.544 1.00 93.06 350 ALA A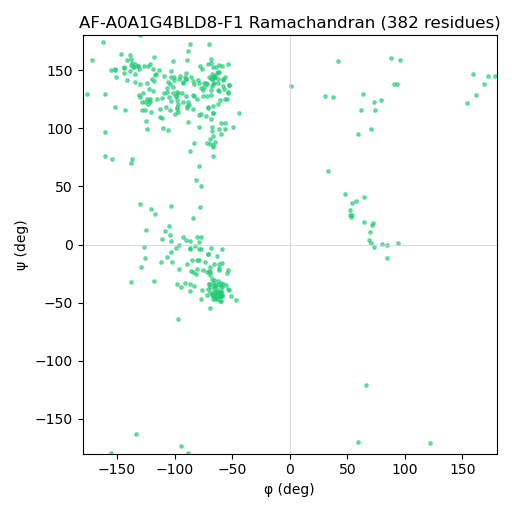 CA 1
ATOM 2671 C C . ALA A 1 350 ? 8.678 -5.862 -16.087 1.00 93.06 350 ALA A C 1
ATOM 2673 O O . ALA A 1 350 ? 8.062 -6.820 -15.634 1.00 93.06 350 ALA A O 1
ATOM 2674 N N . GLY A 1 351 ? 8.891 -4.750 -15.369 1.00 95.25 351 GLY A N 1
ATOM 2675 C CA . GLY A 1 351 ? 8.497 -4.647 -13.962 1.00 95.25 351 GLY A CA 1
ATOM 2676 C C . GLY A 1 351 ? 6.982 -4.709 -13.779 1.00 95.25 351 GLY A C 1
ATOM 2677 O O . GLY A 1 351 ? 6.488 -5.313 -12.833 1.00 95.25 351 GLY A O 1
ATOM 2678 N N . GLY A 1 352 ? 6.217 -4.150 -14.720 1.00 95.31 352 GLY A N 1
ATOM 2679 C CA . GLY A 1 352 ? 4.758 -4.261 -14.726 1.00 95.31 352 GLY A CA 1
ATOM 2680 C C . GLY A 1 352 ? 4.266 -5.684 -14.984 1.00 95.31 352 GLY A C 1
ATOM 2681 O O . GLY A 1 352 ? 3.361 -6.150 -14.296 1.00 95.31 352 GLY A O 1
ATOM 2682 N N . ALA A 1 353 ? 4.876 -6.377 -15.946 1.00 93.50 353 ALA A N 1
ATOM 2683 C CA . ALA A 1 353 ? 4.496 -7.738 -16.315 1.00 93.50 353 ALA A CA 1
ATOM 2684 C C . ALA A 1 353 ? 4.884 -8.780 -15.256 1.00 93.50 353 ALA A C 1
ATOM 2686 O O . ALA A 1 353 ? 4.069 -9.639 -14.923 1.00 93.50 353 ALA A O 1
ATOM 2687 N N . CYS A 1 354 ? 6.090 -8.691 -14.690 1.00 94.81 354 CYS A N 1
ATOM 2688 C CA . CYS A 1 354 ? 6.513 -9.586 -13.617 1.00 94.81 354 CYS A CA 1
ATOM 2689 C C . CYS A 1 354 ? 5.690 -9.341 -12.334 1.00 94.81 354 CYS A C 1
ATOM 2691 O O . CYS A 1 354 ? 5.126 -10.292 -11.796 1.00 94.81 354 CYS A O 1
ATOM 2693 N N . SER A 1 355 ? 5.507 -8.084 -11.900 1.00 96.12 355 SER A N 1
ATOM 2694 C CA . SER A 1 355 ? 4.826 -7.799 -10.620 1.00 96.12 355 SER A CA 1
ATOM 2695 C C . SER A 1 355 ? 3.371 -8.244 -10.571 1.00 96.12 355 SER A C 1
ATOM 2697 O O . SER A 1 355 ? 2.934 -8.757 -9.543 1.00 96.12 355 SER A O 1
ATOM 2699 N N . ILE A 1 356 ? 2.618 -8.104 -11.667 1.00 95.50 356 ILE A N 1
ATOM 2700 C CA . ILE A 1 356 ? 1.226 -8.574 -11.700 1.00 95.50 356 ILE A CA 1
ATOM 2701 C C . ILE A 1 356 ? 1.132 -10.106 -11.674 1.00 95.50 356 ILE A C 1
ATOM 2703 O O . ILE A 1 356 ? 0.138 -10.657 -11.214 1.00 95.50 356 ILE A O 1
ATOM 2707 N N . ALA A 1 357 ? 2.166 -10.803 -12.155 1.00 94.00 357 ALA A N 1
ATOM 2708 C CA . ALA A 1 357 ? 2.258 -12.257 -12.077 1.00 94.00 357 ALA A CA 1
ATOM 2709 C C . ALA A 1 357 ? 2.809 -12.747 -10.726 1.00 94.00 357 ALA A C 1
ATOM 2711 O O . ALA A 1 357 ? 2.561 -13.895 -10.364 1.00 94.00 357 ALA A O 1
ATOM 2712 N N . ALA A 1 358 ? 3.563 -11.907 -10.012 1.00 94.81 358 ALA A N 1
ATOM 2713 C CA . ALA A 1 358 ? 4.246 -12.246 -8.769 1.00 94.81 358 ALA A CA 1
ATOM 2714 C C . ALA A 1 358 ? 3.422 -11.970 -7.504 1.00 94.81 358 ALA A C 1
ATOM 2716 O O . ALA A 1 358 ? 3.592 -12.664 -6.500 1.00 94.81 358 ALA A O 1
ATOM 2717 N N . TYR A 1 359 ? 2.586 -10.927 -7.514 1.00 96.12 359 TYR A N 1
ATOM 2718 C CA . TYR A 1 359 ? 2.043 -10.347 -6.290 1.00 96.12 359 TYR A CA 1
ATOM 2719 C C . TYR A 1 359 ? 0.515 -10.282 -6.267 1.00 96.12 359 TYR A C 1
ATOM 2721 O O . TYR A 1 359 ? -0.083 -9.363 -6.817 1.00 96.12 359 TYR A O 1
ATOM 2729 N N . ASP A 1 360 ? -0.114 -11.159 -5.479 1.00 94.50 360 ASP A N 1
ATOM 2730 C CA . ASP A 1 360 ? -1.575 -11.169 -5.250 1.00 94.50 360 ASP A CA 1
ATOM 2731 C C . ASP A 1 360 ? -2.107 -9.883 -4.589 1.00 94.50 360 ASP A C 1
ATOM 2733 O O . ASP A 1 360 ? -3.302 -9.565 -4.608 1.00 94.50 360 ASP A O 1
ATOM 2737 N N . TRP A 1 361 ? -1.221 -9.126 -3.939 1.00 95.62 361 TRP A N 1
ATOM 2738 C CA . TRP A 1 361 ? -1.582 -7.857 -3.326 1.00 95.62 361 TRP A CA 1
ATOM 2739 C C . TRP A 1 361 ? -1.676 -6.711 -4.339 1.00 95.62 361 TRP A C 1
ATOM 2741 O O . TRP A 1 361 ? -2.216 -5.673 -3.954 1.00 95.62 361 TRP A O 1
ATOM 2751 N N . LEU A 1 362 ? -1.185 -6.868 -5.573 1.00 97.38 362 LEU A N 1
ATOM 2752 C CA . LEU A 1 362 ? -1.215 -5.860 -6.633 1.00 97.38 362 LEU A CA 1
ATOM 2753 C C . LEU A 1 362 ? -2.376 -6.137 -7.598 1.00 97.38 362 LEU A C 1
ATOM 2755 O O . LEU A 1 362 ? -2.492 -7.236 -8.123 1.00 97.38 362 LEU A O 1
ATOM 2759 N N . ASP A 1 363 ? -3.227 -5.142 -7.857 1.00 97.19 363 ASP A N 1
ATOM 2760 C CA . ASP A 1 363 ? -4.418 -5.341 -8.695 1.00 97.19 363 ASP A CA 1
ATOM 2761 C C . ASP A 1 363 ? -4.166 -4.976 -10.166 1.00 97.19 363 ASP A C 1
ATOM 2763 O O . ASP A 1 363 ? -4.697 -5.624 -11.066 1.00 97.19 363 ASP A O 1
ATOM 2767 N N . PHE A 1 364 ? -3.365 -3.934 -10.424 1.00 97.88 364 PHE A N 1
ATOM 2768 C CA . PHE A 1 364 ? -3.066 -3.470 -11.780 1.00 97.88 364 PHE A CA 1
ATOM 2769 C C . PHE A 1 364 ? -1.630 -2.964 -11.926 1.00 97.88 364 PHE A C 1
ATOM 2771 O O . PHE A 1 364 ? -1.044 -2.403 -11.001 1.00 97.88 364 PHE A O 1
ATOM 2778 N N . ALA A 1 365 ? -1.100 -3.081 -13.141 1.00 96.88 365 ALA A N 1
ATOM 2779 C CA . ALA A 1 365 ? 0.106 -2.399 -13.589 1.00 96.88 365 ALA A CA 1
ATOM 2780 C C . ALA A 1 365 ? -0.254 -1.471 -14.756 1.00 96.88 365 ALA A C 1
ATOM 2782 O O . ALA A 1 365 ? -1.061 -1.847 -15.607 1.00 96.88 365 ALA A O 1
ATOM 2783 N N . ILE A 1 366 ? 0.334 -0.273 -14.803 1.00 96.19 366 ILE A N 1
ATOM 2784 C CA . ILE A 1 366 ? 0.149 0.686 -15.900 1.00 96.19 366 ILE A CA 1
ATOM 2785 C C . ILE A 1 366 ? 1.405 0.693 -16.760 1.00 96.19 366 ILE A C 1
ATOM 2787 O O . ILE A 1 366 ? 2.395 1.342 -16.401 1.00 96.19 366 ILE A O 1
ATOM 2791 N N . PRO A 1 367 ? 1.393 -0.034 -17.884 1.00 89.62 367 PRO A N 1
ATOM 2792 C CA . PRO A 1 367 ? 2.551 -0.129 -18.739 1.00 89.62 367 PRO A CA 1
ATOM 2793 C C . PRO A 1 367 ? 2.456 0.917 -19.859 1.00 89.62 367 PRO A C 1
ATOM 2795 O O . PRO A 1 367 ? 1.545 1.743 -19.887 1.00 89.62 367 PRO A O 1
ATOM 2798 N N . TRP A 1 368 ? 3.382 0.875 -20.813 1.00 84.12 368 TRP A N 1
ATOM 2799 C CA . TRP A 1 368 ? 3.356 1.763 -21.976 1.00 84.12 368 TRP A CA 1
ATOM 2800 C C . TRP A 1 368 ? 3.620 0.992 -23.256 1.00 84.12 368 TRP A C 1
ATOM 2802 O O . TRP A 1 368 ? 4.384 0.029 -23.242 1.00 84.12 368 TRP A O 1
ATOM 2812 N N . ASN A 1 369 ? 2.999 1.431 -24.350 1.00 73.94 369 ASN A N 1
ATOM 2813 C CA . ASN A 1 369 ? 3.143 0.811 -25.657 1.00 73.94 369 ASN A CA 1
ATOM 2814 C C . ASN A 1 369 ? 3.183 1.855 -26.769 1.00 73.94 369 ASN A C 1
ATOM 2816 O O . ASN A 1 369 ? 2.378 2.789 -26.765 1.00 73.94 369 ASN A O 1
ATOM 2820 N N . ARG A 1 370 ? 4.029 1.623 -27.774 1.00 61.00 370 ARG A N 1
ATOM 2821 C CA . ARG A 1 370 ? 3.943 2.305 -29.073 1.00 61.00 370 ARG A CA 1
ATOM 2822 C C . ARG A 1 370 ? 3.690 1.337 -30.234 1.00 61.00 370 ARG A C 1
ATOM 2824 O O . ARG A 1 370 ? 3.011 1.732 -31.173 1.00 61.00 370 ARG A O 1
ATOM 2831 N N . HIS A 1 371 ? 4.170 0.088 -30.165 1.00 53.03 371 HIS A N 1
ATOM 2832 C CA . HIS A 1 371 ? 4.050 -0.915 -31.236 1.00 53.03 371 HIS A CA 1
ATOM 2833 C C . HIS A 1 371 ? 4.103 -2.365 -30.697 1.00 53.03 371 HIS A C 1
ATOM 2835 O O . HIS A 1 371 ? 5.087 -3.065 -30.897 1.00 53.03 371 HIS A O 1
ATOM 2841 N N . SER A 1 372 ? 3.044 -2.855 -30.042 1.00 55.41 372 SER A N 1
ATOM 2842 C CA . SER A 1 372 ? 2.891 -4.248 -29.540 1.00 55.41 372 SER A CA 1
ATOM 2843 C C . SER A 1 372 ? 3.783 -4.718 -28.372 1.00 55.41 372 SER A C 1
ATOM 2845 O O . SER A 1 372 ? 3.627 -5.855 -27.944 1.00 55.41 372 SER A O 1
ATOM 2847 N N . GLU A 1 373 ? 4.617 -3.863 -27.776 1.00 53.78 373 GLU A N 1
ATOM 2848 C CA . GLU A 1 373 ? 5.541 -4.211 -26.671 1.00 53.78 373 GLU A CA 1
ATOM 2849 C C . GLU A 1 373 ? 4.842 -4.902 -25.486 1.00 53.78 373 GLU A C 1
ATOM 2851 O O . GLU A 1 373 ? 5.331 -5.896 -24.963 1.00 53.78 373 GLU A O 1
ATOM 2856 N N . LEU A 1 374 ? 3.628 -4.462 -25.135 1.00 57.19 374 LEU A N 1
ATOM 2857 C CA . LEU A 1 374 ? 2.851 -5.084 -24.054 1.00 57.19 374 LEU A CA 1
ATOM 2858 C C . LEU A 1 374 ? 2.509 -6.547 -24.300 1.00 57.19 374 LEU A C 1
ATOM 2860 O O . LEU A 1 374 ? 2.417 -7.304 -23.343 1.00 57.19 374 LEU A O 1
ATOM 2864 N N . LEU A 1 375 ? 2.276 -6.935 -25.557 1.00 55.44 375 LEU A N 1
ATOM 2865 C CA . LEU A 1 375 ? 1.896 -8.306 -25.890 1.00 55.44 375 LEU A CA 1
ATOM 2866 C C . LEU A 1 375 ? 3.073 -9.258 -25.662 1.00 55.44 375 LEU A C 1
ATOM 2868 O O . LEU A 1 375 ? 2.870 -10.362 -25.162 1.00 55.44 375 LEU A O 1
ATOM 2872 N N . TRP A 1 376 ? 4.295 -8.809 -25.949 1.00 53.50 376 TRP A N 1
ATOM 2873 C CA . TRP A 1 376 ? 5.514 -9.580 -25.705 1.00 53.50 376 TRP A CA 1
ATOM 2874 C C . TRP A 1 376 ? 5.829 -9.707 -24.211 1.00 53.50 376 TRP A C 1
ATOM 2876 O O . TRP A 1 376 ? 6.271 -10.765 -23.771 1.00 53.50 376 TRP A O 1
ATOM 2886 N N . ASP A 1 377 ? 5.518 -8.674 -23.424 1.00 54.34 377 ASP A N 1
ATOM 2887 C CA . ASP A 1 377 ? 5.714 -8.672 -21.969 1.00 54.34 377 ASP A CA 1
ATOM 2888 C C . ASP A 1 377 ? 4.759 -9.627 -21.234 1.00 54.34 377 ASP A C 1
ATOM 2890 O O . ASP A 1 377 ? 5.168 -10.344 -20.323 1.00 54.34 377 ASP A O 1
ATOM 2894 N N . VAL A 1 378 ? 3.486 -9.686 -21.646 1.00 57.88 378 VAL A N 1
ATOM 2895 C CA . VAL A 1 378 ? 2.480 -10.579 -21.027 1.00 57.88 378 VAL A CA 1
ATOM 2896 C C . VAL A 1 378 ? 2.489 -12.002 -21.591 1.00 57.88 378 VAL A C 1
ATOM 2898 O O . VAL A 1 378 ? 1.874 -12.898 -21.013 1.00 57.88 378 VAL A O 1
ATOM 2901 N N . SER A 1 379 ? 3.173 -12.224 -22.715 1.00 54.81 379 SER A N 1
ATOM 2902 C CA . SER A 1 379 ? 3.363 -13.544 -23.318 1.00 54.81 379 SER A CA 1
ATOM 2903 C C . SER A 1 379 ? 4.811 -13.716 -23.789 1.00 54.81 379 SER A C 1
ATOM 2905 O O . SER A 1 379 ? 5.082 -13.670 -24.991 1.00 54.81 379 SER A O 1
ATOM 2907 N N . PRO A 1 380 ? 5.767 -13.912 -22.859 1.00 54.38 380 PRO A N 1
ATOM 2908 C CA . PRO A 1 380 ? 7.135 -14.233 -23.237 1.00 54.38 380 PRO A CA 1
ATOM 2909 C C . PRO A 1 380 ? 7.123 -15.620 -23.893 1.00 54.38 380 PRO A C 1
ATOM 2911 O O . PRO A 1 380 ? 7.116 -16.609 -23.179 1.00 54.38 380 PRO A O 1
ATOM 2914 N N . TRP A 1 381 ? 7.012 -15.649 -25.229 1.00 39.12 381 TRP A N 1
ATOM 2915 C CA . TRP A 1 381 ? 7.057 -16.772 -26.185 1.00 39.12 381 TRP A CA 1
ATOM 2916 C C . TRP A 1 381 ? 6.543 -18.155 -25.712 1.00 39.12 381 TRP A C 1
ATOM 2918 O O . TRP A 1 381 ? 7.068 -18.718 -24.753 1.00 39.12 381 TRP A O 1
ATOM 2928 N N . PRO A 1 382 ? 5.615 -18.823 -26.436 1.00 34.34 382 PRO A N 1
ATOM 2929 C CA . PRO A 1 382 ? 5.420 -20.251 -26.220 1.00 34.34 382 PRO A CA 1
ATOM 2930 C C . PRO A 1 382 ? 6.743 -20.951 -26.538 1.00 34.34 382 PRO A C 1
ATOM 2932 O O . PRO A 1 382 ? 7.303 -20.771 -27.619 1.00 34.34 382 PRO A O 1
ATOM 2935 N N . ILE A 1 383 ? 7.249 -21.708 -25.568 1.00 33.25 383 ILE A N 1
ATOM 2936 C CA . ILE A 1 383 ? 8.365 -22.630 -25.748 1.00 33.25 383 ILE A CA 1
ATOM 2937 C C . ILE A 1 383 ? 7.934 -23.574 -26.880 1.00 33.25 383 ILE A C 1
ATOM 2939 O O . ILE A 1 383 ? 7.014 -24.372 -26.694 1.00 33.25 383 ILE A O 1
ATOM 2943 N N . GLY A 1 384 ? 8.500 -23.369 -28.068 1.00 27.78 384 GLY A N 1
ATOM 2944 C CA . GLY A 1 384 ? 8.263 -24.164 -29.270 1.00 27.78 384 GLY A CA 1
ATOM 2945 C C . GLY A 1 384 ? 9.379 -25.162 -29.480 1.00 27.78 384 GLY A C 1
ATOM 2946 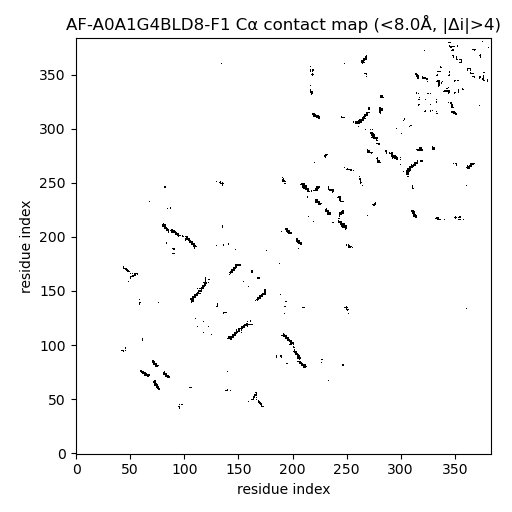O O . GLY A 1 384 ? 10.549 -24.744 -29.319 1.00 27.78 384 GLY A O 1
#

Nearest PDB structures (foldseek):
  6c62-assembly1_A  TM=9.380E-01  e=3.932E-06  Pseudomonas sp. ADP
  6c6g-assembly1_B-2  TM=9.465E-01  e=3.355E-05  Pseudomonas sp. ADP
  4n0i-assembly1_A  TM=8.723E-01  e=6.991E-04  Saccharomyces cerevisiae S288C
  3a2q-assembly1_A  TM=8.316E-01  e=1.268E-03  Paenarthrobacter ureafaciens
  3a2p-assembly1_A  TM=8.310E-01  e=2.042E-03  Paenarthrobacter ureafaciens

Solvent-accessible surface area (backbone atoms only — not comparable to full-atom values): 22088 Å² total; per-residue (Å²): 135,80,88,80,87,84,88,88,89,79,88,86,81,88,89,90,86,84,85,84,89,82,88,84,86,89,81,93,76,95,69,89,71,86,77,88,78,80,99,71,78,93,67,78,65,79,57,70,60,78,51,78,51,86,42,87,62,91,59,52,65,78,42,80,73,53,62,46,96,84,49,22,41,31,34,28,48,70,96,44,44,31,40,27,39,57,69,62,45,67,38,77,42,80,49,55,91,80,58,65,82,46,84,60,71,38,46,16,26,36,43,78,44,92,52,54,64,40,44,23,65,58,53,51,54,50,51,53,47,46,62,71,77,22,94,55,51,55,81,50,26,41,45,26,38,33,40,35,34,95,47,87,54,44,74,41,72,54,22,50,50,44,36,24,65,60,45,28,42,47,44,60,54,78,65,81,89,79,67,92,84,62,88,89,82,73,73,98,62,66,61,34,31,61,28,37,38,36,48,81,76,55,36,37,35,35,10,51,40,18,33,49,40,74,34,87,39,44,18,49,70,38,14,23,42,80,51,96,96,34,37,42,72,62,89,49,52,43,90,90,79,59,30,36,31,30,44,39,66,46,39,48,51,25,73,90,45,86,43,90,29,36,51,35,30,29,36,35,32,28,78,54,42,39,25,60,31,67,54,37,28,41,30,65,72,54,42,72,76,51,66,58,28,89,51,46,33,71,74,57,43,53,40,43,75,32,36,30,40,67,27,28,34,14,32,36,35,53,75,61,32,82,56,57,64,91,69,52,83,72,47,77,63,36,25,13,67,91,42,88,46,76,36,69,22,51,31,22,34,20,10,33,40,24,38,60,73,63,33,92,84,45,72,46,54,48,68,70,72,91,78,65,33,56,59,41,19,76,48,59,65,83,92,123

Mean predicted aligned error: 12.18 Å

pLDDT: mean 78.04, std 24.41, range [24.23, 98.44]

Sequence (384 aa):
MEYLHPDSFALLSAWPIQNPLTNSSQSTSDFYRLNVLPMAARALHFVCLAGIATTIVERNPLTLSHTVNGLDHVFQLGNRSYLATSASPLHVVATAADAQAITAPAPATHIIVTSTVITGQYLQDTIARYLAEDYVFSGDFLETLILSSNYSSRLDDSATECVASVGSRVLMLPVSDAFQSLPKLAPSMPPPGPLLLESDGGTIKLSKVFRLYKDSYSDFVHGIYEFNGTYNVLGLADPDWGYPLVPVPSRIYSEADSRPLAGKRIGVKDIYDIKGLKTTLGSKAWTQMTSEANETAPSIQRIIDLGGTVVGKQKTSQFASAAHAWEWTDVYYPQNPRGDGYLSCSASSAGGACSIAAYDWLDFAIPWNRHSELLWDVSPWPIG

Secondary structure (DSSP, 8-state):
-----------------------------------------------------SS----PPEEEEEEETTTEEEEEETTEEEEE-TTS-SEEEEPPGGGGG--S-EEEEEEEE-SSEE-HHHHHHHHHHHHHH-SS--GGGGGEEEEEESS--EE-HHHHHHHHHHT-EEEEPP-----TTS-S-S-SSPPSEEEEEEE-SSEEEEEEEEEEEE-TT--EEEEEEEETTEEEE---B-TTT-PBEEEEE-SGGGTT--STTTT-EEEEETTS--BTS---TT-HHHHHHPPPBSS--HHHHHHHHTTPEEEEEEP-SGGG----GGG--SSPPPPPTTTTTTS---SSSHHHHHHHHH-TT--EEE---SSSHHHHHH------

InterPro domains:
  IPR023631 Amidase signature domain [PF01425] (256-358)
  IPR036928 Amidase signature (AS) superfamily [G3DSA:3.90.1300.10] (218-367)
  IPR036928 Amidase signature (AS) superfamily [SSF75304] (220-365)
  IPR058329 Scytalone dehydratase-like protein Arp1, N-terminal domain [PF26053] (103-211)

Foldseek 3Di:
DDDDDDDDDDDDDDDDDDDDDDDDDDDDDDDDDPDDDDDDDPAFPQPFPPQPQPDPPDWFDWAWDDDFPNAWTWIDTVPWIKIWPRVAFQDKAFHDLPVQPCPFKAKAFEDEDEDQEDALVNVVVVLVVLVVPWPFDDLRSQQEYEYEYLDNHDYDPRNSVNNSNSNHTYGYDDNDPDDPPDPDDHDPDQFGTMWIWDDPSGMITTTFMFIWDFPPQLFFPFWWADDPNFIDGRPDADPPPRGHIWGFGILSSQPVPPQPQRSAEEEEELVWAGAPADRCLLPPVSSVPDDHDNHTHPVVVVCVVSNYGYTGHTQFARNQDQDDQVPRDRGHAGFAPVPVRPDFLGHGSRSQLRPVVPDPSHRHYHGDDDDCRVVCNNDVDDPD

Organism: NCBI:txid1209926